Protein AF-0000000067869908 (afdb_homodimer)

Organism: Synechococcus elongatus (strain ATCC 33912 / PCC 7942 / FACHB-805) (NCBI:txid1140)

Secondary structure (DSSP, 8-state):
------TTHHHHS-HHHHHHHHHHHIIIIIEEEEEEE-TTS-EEEEEE-THHHHTSHHHHHHHHHHHHHTS-TT--EEEEETTTTHHHHHHHHHHHHHTT---EEEEE-SS-SSSSGGGGEES----TT-EEEEEEEEESSSHHHHHHHHHHHHTT-EEEEEEEEEE--SSHHHHHHHTT-EEEEEEEHHHHHHHHHHHHH-/------TTHHHHS-HHHHHHHHHHHIIIIIEEEEEEE-TTS-EEEEEE-THHHHTSHHHHHHHHHHHHHTS-TT--EEEEETTTTHHHHHHHHHHHHHTT---EEEEE-SS-SSSSGGGGEES----TT-EEEEEEEEESSSHHHHHHHHHHHHTT-EEEEEEEEEE--SSHHHHHHHTT-EEEEEEEHHHHHHHHHHHHH-

Radius of gyration: 20.56 Å; Cα contacts (8 Å, |Δi|>4): 848; chains: 2; bounding box: 48×60×49 Å

Solvent-accessible surface area (backbone atoms only — not comparable to full-atom values): 20622 Å² total; per-residue (Å²): 121,88,65,75,80,54,92,49,44,44,80,67,45,53,69,72,59,36,55,52,53,49,52,51,47,37,38,71,59,20,43,48,77,48,86,36,76,41,95,88,68,46,76,33,60,50,48,75,41,55,47,35,34,44,27,24,29,52,40,21,39,36,51,9,49,57,54,49,73,69,52,61,85,77,46,47,26,32,26,16,29,57,68,70,12,39,38,49,25,32,21,22,12,39,47,31,36,74,71,74,36,70,24,34,21,32,38,24,49,92,59,65,63,75,73,69,58,60,18,29,52,46,36,60,88,70,65,77,58,43,33,32,37,35,36,38,38,69,34,40,60,32,61,62,55,48,51,30,48,51,48,42,41,69,52,40,34,39,66,53,37,39,42,26,49,29,32,60,79,53,50,17,66,60,50,36,47,75,71,65,29,46,73,50,51,78,37,39,51,68,57,47,53,52,50,41,53,54,59,72,74,106,119,88,66,76,80,53,93,50,44,44,78,66,46,54,69,73,58,35,55,52,53,48,51,51,47,36,40,72,61,19,42,47,77,50,88,38,77,42,95,88,68,46,77,33,60,50,49,76,42,57,46,35,33,44,28,23,27,52,40,19,38,36,52,10,48,58,54,48,72,69,52,60,85,75,47,45,27,30,25,15,29,58,69,72,13,39,38,49,26,32,23,23,12,40,47,30,37,75,72,74,37,71,24,33,22,31,38,23,49,90,59,66,64,74,74,69,56,59,18,30,52,46,37,59,89,70,65,77,58,44,33,31,38,34,36,38,39,70,35,38,62,32,60,62,54,48,52,30,48,50,48,42,42,69,52,41,34,39,65,52,37,40,42,27,49,30,32,60,78,53,49,18,65,60,50,36,47,75,71,65,30,47,73,51,51,79,36,39,51,67,57,48,54,55,49,42,54,53,58,71,72,106

pLDDT: mean 95.12, std 8.74, range [35.69, 99.0]

Nearest PDB structures (foldseek):
  5hki-assembly2_D  TM=8.940E-01  e=4.732E-20  Mycobacterium tuberculosis H37Rv
  5hkl-assembly1_A  TM=9.112E-01  e=3.428E-17  Mycobacterium tuberculosis H37Rv
  2p1z-assembly1_B  TM=8.959E-01  e=2.770E-16  Corynebacterium diphtheriae NCTC 13129
  2yzk-assembly2_D  TM=8.276E-01  e=1.927E-14  Aeropyrum pernix
  2wns-assembly1_A  TM=7.841E-01  e=3.002E-14  Homo sapiens

InterPro domains:
  IPR000836 Phosphoribosyltransferase domain [cd06223] (63-180)
  IPR004467 Orotate phosphoribosyl transferase domain [TIGR00336] (29-188)
  IPR023031 Orotate phosphoribosyltransferase [MF_01208] (1-202)
  IPR029057 Phosphoribosyltransferase-like [G3DSA:3.40.50.2020] (14-193)
  IPR029057 Phosphoribosyltransferase-like [SSF53271] (19-192)

Foldseek 3Di:
DPPPPDPQCLVPPDLVVLLVVLLVVQLVFFKDADWDQDPVRDIDRMGGDLCSQLVDPSSVSSLLVNVLVPDDLQQQEEEFEPDQCVSNRVSVQVNCVVVVHHYHYKYFYPDFCDDDLCRRIDDDDDDAAHEYEYEGAEDAQQVRSVVVVVSQVRSRYDYAEYEYAEYAPHNNCVVSVVVNHHYYYSYYPVSSVVVSVVVVVD/DPPPPDPQCLVPPDLVVLLVVLLVVQLVFFKDADWDQDPVRDIDRMGGDLCSQLVDPSSVSSLLVNVLVPDDLQQQEEEFEPDFCVSNRVSVQVNCVVVVHHYHYKYFYPDFCDDDLCRRIDDDDDDAAHEYEYEGAEDAQQVRSVVVVVSCVRSRYDYAEYEYAEYAPHNNCVVSVVVNHHYYYSYYPVSSVVVSVVVVVD

Sequence (404 aa):
MMLISDPSWAVQADLPRLHDLLLDLLCDRAYREGDFLLSSGQRSTYYINGKQVTLHPQGAVAVGRLLAARLPQEITAVAGLTLGADPIVTAVSVVAAYAGRDLTPLIVRKEAKGHGTQAYIEGPELPAGTAIAVLEDVVTTGGSALKAVTRLRDAGYVVDRVLALVDRQQGGAELYAQEGLIFDALYRIPDLQQRYRALAADMMLISDPSWAVQADLPRLHDLLLDLLCDRAYREGDFLLSSGQRSTYYINGKQVTLHPQGAVAVGRLLAARLPQEITAVAGLTLGADPIVTAVSVVAAYAGRDLTPLIVRKEAKGHGTQAYIEGPELPAGTAIAVLEDVVTTGGSALKAVTRLRDAGYVVDRVLALVDRQQGGAELYAQEGLIFDALYRIPDLQQRYRALAAD

Structure (mmCIF, N/CA/C/O backbone):
data_AF-0000000067869908-model_v1
#
loop_
_entity.id
_entity.type
_entity.pdbx_description
1 polymer 'Orotate phosphoribosyltransferase'
#
loop_
_atom_site.group_PDB
_atom_site.id
_atom_site.type_symbol
_atom_site.label_atom_id
_atom_site.label_alt_id
_atom_site.label_comp_id
_atom_site.label_asym_id
_atom_site.label_entity_id
_atom_site.label_seq_id
_atom_site.pdbx_PDB_ins_code
_atom_site.Cartn_x
_atom_site.Cartn_y
_atom_site.Cartn_z
_atom_site.occupancy
_atom_site.B_iso_or_equiv
_atom_site.auth_seq_id
_atom_site.auth_comp_id
_atom_site.auth_asym_id
_atom_site.auth_atom_id
_atom_site.pdbx_PDB_model_num
ATOM 1 N N . MET A 1 1 ? 20.266 14.672 14.922 1 35.69 1 MET A N 1
ATOM 2 C CA . MET A 1 1 ? 18.922 14.156 14.602 1 35.69 1 MET A CA 1
ATOM 3 C C . MET A 1 1 ? 18.594 12.938 15.445 1 35.69 1 MET A C 1
ATOM 5 O O . MET A 1 1 ? 19.359 11.969 15.477 1 35.69 1 MET A O 1
ATOM 9 N N . MET A 1 2 ? 18 13.125 16.516 1 41.19 2 MET A N 1
ATOM 10 C CA . MET A 1 2 ? 17.828 12.047 17.484 1 41.19 2 MET A CA 1
ATOM 11 C C . MET A 1 2 ? 17.391 10.758 16.797 1 41.19 2 MET A C 1
ATOM 13 O O . MET A 1 2 ? 16.312 10.703 16.203 1 41.19 2 MET A O 1
ATOM 17 N N . LEU A 1 3 ? 18.312 10 16.266 1 49.97 3 LEU A N 1
ATOM 18 C CA . LEU A 1 3 ? 18.203 8.664 15.688 1 49.97 3 LEU A CA 1
ATOM 19 C C . LEU A 1 3 ? 17.422 7.738 16.609 1 49.97 3 LEU A C 1
ATOM 21 O O . LEU A 1 3 ? 17.672 7.691 17.812 1 49.97 3 LEU A O 1
ATOM 25 N N . ILE A 1 4 ? 16.078 7.641 16.328 1 63.81 4 ILE A N 1
ATOM 26 C CA . ILE A 1 4 ? 15.336 6.609 17.047 1 63.81 4 ILE A CA 1
ATOM 27 C C . ILE A 1 4 ? 16.203 5.371 17.219 1 63.81 4 ILE A C 1
ATOM 29 O O . ILE A 1 4 ? 16.594 4.723 16.234 1 63.81 4 ILE A O 1
ATOM 33 N N . SER A 1 5 ? 16.953 5.359 18.281 1 67.5 5 SER A N 1
ATOM 34 C CA . SER A 1 5 ? 17.906 4.301 18.547 1 67.5 5 SER A CA 1
ATOM 35 C C . SER A 1 5 ? 17.25 2.93 18.578 1 67.5 5 SER A C 1
ATOM 37 O O . SER A 1 5 ? 17.875 1.918 18.281 1 67.5 5 SER A O 1
ATOM 39 N N . ASP A 1 6 ? 15.938 2.977 18.844 1 76 6 ASP A N 1
ATOM 40 C CA . ASP A 1 6 ? 15.234 1.698 18.938 1 76 6 ASP A CA 1
ATOM 41 C C . ASP A 1 6 ? 14.711 1.251 17.578 1 76 6 ASP A C 1
ATOM 43 O O . ASP A 1 6 ? 13.898 1.943 16.969 1 76 6 ASP A O 1
ATOM 47 N N . PRO A 1 7 ? 15.203 0.109 17.172 1 79.56 7 PRO A N 1
ATOM 48 C CA . PRO A 1 7 ? 14.836 -0.317 15.812 1 79.56 7 PRO A CA 1
ATOM 49 C C . PRO A 1 7 ? 13.367 -0.726 15.703 1 79.56 7 PRO A C 1
ATOM 51 O O . PRO A 1 7 ? 12.859 -0.901 14.594 1 79.56 7 PRO A O 1
ATOM 54 N N . SER A 1 8 ? 12.672 -0.751 16.812 1 90.56 8 SER A N 1
ATOM 55 C CA . SER A 1 8 ? 11.273 -1.158 16.75 1 90.56 8 SER A CA 1
ATOM 56 C C . SER A 1 8 ? 10.383 -0.178 17.5 1 90.56 8 SER A C 1
ATOM 58 O O . SER A 1 8 ? 9.422 -0.583 18.156 1 90.56 8 SER A O 1
ATOM 60 N N . TRP A 1 9 ? 10.703 1.024 17.375 1 95.62 9 TRP A N 1
ATOM 61 C CA . TRP A 1 9 ? 10.008 2.037 18.156 1 95.62 9 TRP A CA 1
ATOM 62 C C . TRP A 1 9 ? 8.547 2.143 17.734 1 95.62 9 TRP A C 1
ATOM 64 O O . TRP A 1 9 ? 7.668 2.389 18.578 1 95.62 9 TRP A O 1
ATOM 74 N N . ALA A 1 10 ? 8.273 1.962 16.453 1 97.88 10 ALA A N 1
ATOM 75 C CA . ALA A 1 10 ? 6.91 2.174 15.969 1 97.88 10 ALA A CA 1
ATOM 76 C C . ALA A 1 10 ? 5.961 1.107 16.516 1 97.88 10 ALA A C 1
ATOM 78 O O . ALA A 1 10 ? 4.805 1.397 16.828 1 97.88 10 ALA A O 1
ATOM 79 N N . VAL A 1 11 ? 6.484 -0.109 16.625 1 97.19 11 VAL A N 1
ATOM 80 C CA . VAL A 1 11 ? 5.668 -1.223 17.094 1 97.19 11 VAL A CA 1
ATOM 81 C C . VAL A 1 11 ? 5.469 -1.122 18.609 1 97.19 11 VAL A C 1
ATOM 83 O O . VAL A 1 11 ? 4.395 -1.437 19.125 1 97.19 11 VAL A O 1
ATOM 86 N N . GLN A 1 12 ? 6.434 -0.538 19.344 1 96.19 12 GLN A N 1
ATOM 87 C CA . GLN A 1 12 ? 6.488 -0.689 20.781 1 96.19 12 GLN A CA 1
ATOM 88 C C . GLN A 1 12 ? 5.957 0.556 21.484 1 96.19 12 GLN A C 1
ATOM 90 O O . GLN A 1 12 ? 5.426 0.469 22.594 1 96.19 12 GLN A O 1
ATOM 95 N N . ALA A 1 13 ? 6.117 1.672 20.938 1 97.38 13 ALA A N 1
ATOM 96 C CA . ALA A 1 13 ? 5.805 2.926 21.625 1 97.38 13 ALA A CA 1
ATOM 97 C C . ALA A 1 13 ? 4.305 3.057 21.859 1 97.38 13 ALA A C 1
ATOM 99 O O . ALA A 1 13 ? 3.496 2.6 21.047 1 97.38 13 ALA A O 1
ATOM 100 N N . ASP A 1 14 ? 3.982 3.701 23.031 1 97.81 14 ASP A N 1
ATOM 101 C CA . ASP A 1 14 ? 2.578 4.055 23.203 1 97.81 14 ASP A CA 1
ATOM 102 C C . ASP A 1 14 ? 2.184 5.203 22.281 1 97.81 14 ASP A C 1
ATOM 104 O O . ASP A 1 14 ? 3.047 5.852 21.688 1 97.81 14 ASP A O 1
ATOM 108 N N . LEU A 1 15 ? 0.909 5.422 22.141 1 98.19 15 LEU A N 1
ATOM 109 C CA . LEU A 1 15 ? 0.396 6.297 21.094 1 98.19 15 LEU A CA 1
ATOM 110 C C . LEU A 1 15 ? 0.925 7.715 21.266 1 98.19 15 LEU A C 1
ATOM 112 O O . LEU A 1 15 ? 1.346 8.352 20.297 1 98.19 15 LEU A O 1
ATOM 116 N N . PRO A 1 16 ? 0.947 8.336 22.484 1 98.19 16 PRO A N 1
ATOM 117 C CA . PRO A 1 16 ? 1.492 9.688 22.625 1 98.19 16 PRO A CA 1
ATOM 118 C C . PRO A 1 16 ? 2.963 9.773 22.219 1 98.19 16 PRO A C 1
ATOM 120 O O . PRO A 1 16 ? 3.359 10.703 21.516 1 98.19 16 PRO A O 1
ATOM 123 N N . ARG A 1 17 ? 3.729 8.859 22.672 1 97.44 17 ARG A N 1
ATOM 124 C CA . ARG A 1 17 ? 5.137 8.828 22.281 1 97.44 17 ARG A CA 1
ATOM 125 C C . ARG A 1 17 ? 5.285 8.594 20.781 1 97.44 17 ARG A C 1
ATOM 127 O O . ARG A 1 17 ? 6.152 9.188 20.125 1 97.44 17 ARG A O 1
ATOM 134 N N . LEU A 1 18 ? 4.477 7.715 20.266 1 98.38 18 LEU A N 1
ATOM 135 C CA . LEU A 1 18 ? 4.492 7.406 18.844 1 98.38 18 LEU A CA 1
ATOM 136 C C . LEU A 1 18 ? 4.223 8.656 18.016 1 98.38 18 LEU A C 1
ATOM 138 O O . LEU A 1 18 ? 4.852 8.859 16.969 1 98.38 18 LEU A O 1
ATOM 142 N N . HIS A 1 19 ? 3.268 9.43 18.453 1 98.62 19 HIS A N 1
ATOM 143 C CA . HIS A 1 19 ? 2.93 10.68 17.797 1 98.62 19 HIS A CA 1
ATOM 144 C C . HIS A 1 19 ? 4.148 11.594 17.688 1 98.62 19 HIS A C 1
ATOM 146 O O . HIS A 1 19 ? 4.414 12.164 16.625 1 98.62 19 HIS A O 1
ATOM 152 N N . ASP A 1 20 ? 4.918 11.672 18.734 1 98.06 20 ASP A N 1
ATOM 153 C CA . ASP A 1 20 ? 6.102 12.523 18.766 1 98.06 20 ASP A CA 1
ATOM 154 C C . ASP A 1 20 ? 7.203 11.961 17.859 1 98.06 20 ASP A C 1
ATOM 156 O O . ASP A 1 20 ? 7.867 12.711 17.141 1 98.06 20 ASP A O 1
ATOM 160 N N . LEU A 1 21 ? 7.406 10.695 17.969 1 97.94 21 LEU A N 1
ATOM 161 C CA . LEU A 1 21 ? 8.461 10.055 17.188 1 97.94 21 LEU A CA 1
ATOM 162 C C . LEU A 1 21 ? 8.172 10.156 15.695 1 97.94 21 LEU A C 1
ATOM 164 O O . LEU A 1 21 ? 9.086 10.344 14.898 1 97.94 21 LEU A O 1
ATOM 168 N N . LEU A 1 22 ? 6.887 10 15.344 1 98.62 22 LEU A N 1
ATOM 169 C CA . LEU A 1 22 ? 6.516 10.141 13.938 1 98.62 22 LEU A CA 1
ATOM 170 C C . LEU A 1 22 ? 6.738 11.562 13.453 1 98.62 22 LEU A C 1
ATOM 172 O O . LEU A 1 22 ? 7.184 11.781 12.32 1 98.62 22 LEU A O 1
ATOM 176 N N . LEU A 1 23 ? 6.398 12.523 14.258 1 98.62 23 LEU A N 1
ATOM 177 C CA . LEU A 1 23 ? 6.656 13.914 13.914 1 98.62 23 LEU A CA 1
ATOM 178 C C . LEU A 1 23 ? 8.141 14.148 13.664 1 98.62 23 LEU A C 1
ATOM 180 O O . LEU A 1 23 ? 8.516 14.844 12.719 1 98.62 23 LEU A O 1
ATOM 184 N N . ASP A 1 24 ? 8.992 13.578 14.516 1 97.94 24 ASP A N 1
ATOM 185 C CA . ASP A 1 24 ? 10.438 13.656 14.32 1 97.94 24 ASP A CA 1
ATOM 186 C C . ASP A 1 24 ? 10.852 13.047 12.984 1 97.94 24 ASP A C 1
ATOM 188 O O . ASP A 1 24 ? 11.688 13.609 12.273 1 97.94 24 ASP A O 1
ATOM 192 N N . LEU A 1 25 ? 10.297 11.93 12.703 1 97.81 25 LEU A N 1
ATOM 193 C CA . LEU A 1 25 ? 10.633 11.258 11.453 1 97.81 25 LEU A CA 1
ATOM 194 C C . LEU A 1 25 ? 10.203 12.094 10.25 1 97.81 25 LEU A C 1
ATOM 196 O O . LEU A 1 25 ? 10.922 12.164 9.25 1 97.81 25 LEU A O 1
ATOM 200 N N . LEU A 1 26 ? 9.016 12.695 10.305 1 98.5 26 LEU A N 1
ATOM 201 C CA . LEU A 1 26 ? 8.562 13.594 9.25 1 98.5 26 LEU A CA 1
ATOM 202 C C . LEU A 1 26 ? 9.547 14.742 9.039 1 98.5 26 LEU A C 1
ATOM 204 O O . LEU A 1 26 ? 9.906 15.055 7.906 1 98.5 26 LEU A O 1
ATOM 208 N N . CYS A 1 27 ? 9.992 15.297 10.109 1 98.06 27 CYS A N 1
ATOM 209 C CA . CYS A 1 27 ? 10.93 16.406 10.039 1 98.06 27 CYS A CA 1
ATOM 210 C C . CYS A 1 27 ? 12.273 15.953 9.469 1 98.06 27 CYS A C 1
ATOM 212 O O . CYS A 1 27 ? 12.945 16.719 8.781 1 98.06 27 CYS A O 1
ATOM 214 N N . ASP A 1 28 ? 12.609 14.773 9.742 1 96.88 28 ASP A N 1
ATOM 215 C CA . ASP A 1 28 ? 13.891 14.234 9.305 1 96.88 28 ASP A CA 1
ATOM 216 C C . ASP A 1 28 ? 13.852 13.844 7.828 1 96.88 28 ASP A C 1
ATOM 218 O O . ASP A 1 28 ? 14.812 14.07 7.094 1 96.88 28 ASP A O 1
ATOM 222 N N . ARG A 1 29 ? 12.688 13.281 7.41 1 97 29 ARG A N 1
ATOM 223 C CA . ARG A 1 29 ? 12.711 12.578 6.129 1 97 29 ARG A CA 1
ATOM 224 C C . ARG A 1 29 ? 11.82 13.273 5.105 1 97 29 ARG A C 1
ATOM 226 O O . ARG A 1 29 ? 12.062 13.188 3.902 1 97 29 ARG A O 1
ATOM 233 N N . ALA A 1 30 ? 10.789 13.922 5.566 1 97.62 30 ALA A N 1
ATOM 234 C CA . ALA A 1 30 ? 9.727 14.289 4.637 1 97.62 30 ALA A CA 1
ATOM 235 C C . ALA A 1 30 ? 9.641 15.805 4.461 1 97.62 30 ALA A C 1
ATOM 237 O O . ALA A 1 30 ? 9.039 16.297 3.506 1 97.62 30 ALA A O 1
ATOM 238 N N . TYR A 1 31 ? 10.188 16.547 5.363 1 97.44 31 TYR A N 1
ATOM 239 C CA . TYR A 1 31 ? 10.023 18 5.414 1 97.44 31 TYR A CA 1
ATOM 240 C C . TYR A 1 31 ? 11.359 18.703 5.227 1 97.44 31 TYR A C 1
ATOM 242 O O . TYR A 1 31 ? 12.375 18.281 5.777 1 97.44 31 TYR A O 1
ATOM 250 N N . ARG A 1 32 ? 11.367 19.766 4.434 1 96.62 32 ARG A N 1
ATOM 251 C CA . ARG A 1 32 ? 12.539 20.609 4.23 1 96.62 32 ARG A CA 1
ATOM 252 C C . ARG A 1 32 ? 12.141 22.078 4.141 1 96.62 32 ARG A C 1
ATOM 254 O O . ARG A 1 32 ? 11.047 22.406 3.672 1 96.62 32 ARG A O 1
ATOM 261 N N . GLU A 1 33 ? 12.961 22.953 4.609 1 96.44 33 GLU A N 1
ATOM 262 C CA . GLU A 1 33 ? 12.797 24.391 4.418 1 96.44 33 GLU A CA 1
ATOM 263 C C . GLU A 1 33 ? 13.789 24.922 3.395 1 96.44 33 GLU A C 1
ATOM 265 O O . GLU A 1 33 ? 14.891 24.391 3.248 1 96.44 33 GLU A O 1
ATOM 270 N N . GLY A 1 34 ? 13.344 25.953 2.707 1 95.31 34 GLY A N 1
ATOM 271 C CA . GLY A 1 34 ? 14.125 26.562 1.646 1 95.31 34 GLY A CA 1
ATOM 272 C C . GLY A 1 34 ? 13.273 27.297 0.631 1 95.31 34 GLY A C 1
ATOM 273 O O . GLY A 1 34 ? 12.195 27.812 0.966 1 95.31 34 GLY A O 1
ATOM 274 N N . ASP A 1 35 ? 13.875 27.484 -0.562 1 95.5 35 ASP A N 1
ATOM 275 C CA . ASP A 1 35 ? 13.172 28.125 -1.674 1 95.5 35 ASP A CA 1
ATOM 276 C C . ASP A 1 35 ? 12.805 27.094 -2.744 1 95.5 35 ASP A C 1
ATOM 278 O O . ASP A 1 35 ? 13.648 26.688 -3.537 1 95.5 35 ASP A O 1
ATOM 282 N N . PHE A 1 36 ? 11.492 26.766 -2.779 1 94.31 36 PHE A N 1
ATOM 283 C CA . PHE A 1 36 ? 11.062 25.688 -3.654 1 94.31 36 PHE A CA 1
ATOM 284 C C . PHE A 1 36 ? 10.031 26.188 -4.66 1 94.31 36 PHE A C 1
ATOM 286 O O . PHE A 1 36 ? 9.18 27.016 -4.332 1 94.31 36 PHE A O 1
ATOM 293 N N . LEU A 1 37 ? 10.18 25.641 -5.859 1 91.31 37 LEU A N 1
ATOM 294 C CA . LEU A 1 37 ? 9.156 25.812 -6.883 1 91.31 37 LEU A CA 1
ATOM 295 C C . LEU A 1 37 ? 8.242 24.594 -6.945 1 91.31 37 LEU A C 1
ATOM 297 O O . LEU A 1 37 ? 8.695 23.484 -7.219 1 91.31 37 LEU A O 1
ATOM 301 N N . LEU A 1 38 ? 7.023 24.859 -6.699 1 84.44 38 LEU A N 1
ATOM 302 C CA . LEU A 1 38 ? 6.059 23.766 -6.703 1 84.44 38 LEU A CA 1
ATOM 303 C C . LEU A 1 38 ? 5.586 23.453 -8.125 1 84.44 38 LEU A C 1
ATOM 305 O O . LEU A 1 38 ? 5.773 24.281 -9.031 1 84.44 38 LEU A O 1
ATOM 309 N N . SER A 1 39 ? 5.062 22.281 -8.32 1 77.56 39 SER A N 1
ATOM 310 C CA . SER A 1 39 ? 4.562 21.875 -9.633 1 77.56 39 SER A CA 1
ATOM 311 C C . SER A 1 39 ? 3.484 22.828 -10.133 1 77.56 39 SER A C 1
ATOM 313 O O . SER A 1 39 ? 3.281 22.969 -11.336 1 77.56 39 SER A O 1
ATOM 315 N N . SER A 1 40 ? 2.793 23.484 -9.203 1 78.25 40 SER A N 1
ATOM 316 C CA . SER A 1 40 ? 1.76 24.453 -9.539 1 78.25 40 SER A CA 1
ATOM 317 C C . SER A 1 40 ? 2.369 25.75 -10.094 1 78.25 40 SER A C 1
ATOM 319 O O . SER A 1 40 ? 1.653 26.594 -10.617 1 78.25 40 SER A O 1
ATOM 321 N N . GLY A 1 41 ? 3.701 25.812 -9.938 1 85.44 41 GLY A N 1
ATOM 322 C CA . GLY A 1 41 ? 4.383 27.031 -10.336 1 85.44 41 GLY A CA 1
ATOM 323 C C . GLY A 1 41 ? 4.539 28.031 -9.195 1 85.44 41 GLY A C 1
ATOM 324 O O . GLY A 1 41 ? 5.219 29.047 -9.344 1 85.44 41 GLY A O 1
ATOM 325 N N . GLN A 1 42 ? 3.918 27.734 -8.117 1 87.38 42 GLN A N 1
ATOM 326 C CA . GLN A 1 42 ? 3.998 28.609 -6.953 1 87.38 42 GLN A CA 1
ATOM 327 C C . GLN A 1 42 ? 5.297 28.391 -6.184 1 87.38 42 GLN A C 1
ATOM 329 O O . GLN A 1 42 ? 5.805 27.266 -6.129 1 87.38 42 GLN A O 1
ATOM 334 N N . ARG A 1 43 ? 5.773 29.453 -5.613 1 93.38 43 ARG A N 1
ATOM 335 C CA . ARG A 1 43 ? 6.949 29.328 -4.758 1 93.38 43 ARG A CA 1
ATOM 336 C C . ARG A 1 43 ? 6.555 28.969 -3.33 1 93.38 43 ARG A C 1
ATOM 338 O O . ARG A 1 43 ? 5.496 29.375 -2.854 1 93.38 43 ARG A O 1
ATOM 345 N N . SER A 1 44 ? 7.375 28.172 -2.711 1 93.56 44 SER A N 1
ATOM 346 C CA . SER A 1 44 ? 7.141 27.781 -1.326 1 93.56 44 SER A CA 1
ATOM 347 C C . SER A 1 44 ? 8.43 27.828 -0.51 1 93.56 44 SER A C 1
ATOM 349 O O . SER A 1 44 ? 9.516 27.594 -1.04 1 93.56 44 SER A O 1
ATOM 351 N N . THR A 1 45 ? 8.234 28.141 0.754 1 95.31 45 THR A N 1
ATOM 352 C CA . THR A 1 45 ? 9.391 28.219 1.639 1 95.31 45 THR A CA 1
ATOM 353 C C . THR A 1 45 ? 9.688 26.859 2.258 1 95.31 45 THR A C 1
ATOM 355 O O . THR A 1 45 ? 10.625 26.719 3.045 1 95.31 45 THR A O 1
ATOM 358 N N . TYR A 1 46 ? 8.836 25.938 1.954 1 96.5 46 TYR A N 1
ATOM 359 C CA . TYR A 1 46 ? 9.078 24.594 2.461 1 96.5 46 TYR A CA 1
ATOM 360 C C . TYR A 1 46 ? 8.609 23.547 1.462 1 96.5 46 TYR A C 1
ATOM 362 O O . TYR A 1 46 ? 7.902 23.859 0.501 1 96.5 46 TYR A O 1
ATOM 370 N N . TYR A 1 47 ? 9.117 22.406 1.638 1 94.88 47 TYR A N 1
ATOM 371 C CA . TYR A 1 47 ? 8.75 21.234 0.852 1 94.88 47 TYR A CA 1
ATOM 372 C C . TYR A 1 47 ? 8.383 20.062 1.757 1 94.88 47 TYR A C 1
ATOM 374 O O . TYR A 1 47 ? 8.977 19.891 2.818 1 94.88 47 TYR A O 1
ATOM 382 N N . ILE A 1 48 ? 7.34 19.359 1.345 1 96.06 48 ILE A N 1
ATOM 383 C CA . ILE A 1 48 ? 6.953 18.188 2.107 1 96.06 48 ILE A CA 1
ATOM 384 C C . ILE A 1 48 ? 6.559 17.062 1.154 1 96.06 48 ILE A C 1
ATOM 386 O O . ILE A 1 48 ? 5.793 17.281 0.213 1 96.06 48 ILE A O 1
ATOM 390 N N . ASN A 1 49 ? 7.105 15.898 1.402 1 94.31 49 ASN A N 1
ATOM 391 C CA . ASN A 1 49 ? 6.75 14.664 0.714 1 94.31 49 ASN A CA 1
ATOM 392 C C . ASN A 1 49 ? 6.473 13.531 1.7 1 94.31 49 ASN A C 1
ATOM 394 O O . ASN A 1 49 ? 7.398 12.852 2.141 1 94.31 49 ASN A O 1
ATOM 398 N N . GLY A 1 50 ? 5.234 13.25 1.949 1 96.88 50 GLY A N 1
ATOM 399 C CA . GLY A 1 50 ? 4.816 12.273 2.945 1 96.88 50 GLY A CA 1
ATOM 400 C C . GLY A 1 50 ? 5.23 10.859 2.605 1 96.88 50 GLY A C 1
ATOM 401 O O . GLY A 1 50 ? 5.336 10.008 3.492 1 96.88 50 GLY A O 1
ATOM 402 N N . LYS A 1 51 ? 5.52 10.562 1.357 1 97.44 51 LYS A N 1
ATOM 403 C CA . LYS A 1 51 ? 5.852 9.203 0.936 1 97.44 51 LYS A CA 1
ATOM 404 C C . LYS A 1 51 ? 7.211 8.773 1.475 1 97.44 51 LYS A C 1
ATOM 406 O O . LYS A 1 51 ? 7.504 7.578 1.562 1 97.44 51 LYS A O 1
ATOM 411 N N . GLN A 1 52 ? 8.062 9.758 1.861 1 97.69 52 GLN A N 1
ATOM 412 C CA . GLN A 1 52 ? 9.336 9.445 2.516 1 97.69 52 GLN A CA 1
ATOM 413 C C . GLN A 1 52 ? 9.102 8.75 3.854 1 97.69 52 GLN A C 1
ATOM 415 O O . GLN A 1 52 ? 9.977 8.031 4.34 1 97.69 52 GLN A O 1
ATOM 420 N N . VAL A 1 53 ? 7.898 8.953 4.398 1 98.5 53 VAL A N 1
ATOM 421 C CA . VAL A 1 53 ? 7.582 8.406 5.711 1 98.5 53 VAL A CA 1
ATOM 422 C C . VAL A 1 53 ? 6.586 7.258 5.562 1 98.5 53 VAL A C 1
ATOM 424 O O . VAL A 1 53 ? 6.711 6.227 6.227 1 98.5 53 VAL A O 1
ATOM 427 N N . THR A 1 54 ? 5.57 7.391 4.652 1 98.81 54 THR A N 1
ATOM 428 C CA . THR A 1 54 ? 4.57 6.34 4.488 1 98.81 54 THR A CA 1
ATOM 429 C C . THR A 1 54 ? 5.188 5.105 3.836 1 98.81 54 THR A C 1
ATOM 431 O O . THR A 1 54 ? 4.66 4 3.969 1 98.81 54 THR A O 1
ATOM 434 N N . LEU A 1 55 ? 6.32 5.281 3.186 1 98.75 55 LEU A N 1
ATOM 435 C CA . LEU A 1 55 ? 7.082 4.18 2.604 1 98.75 55 LEU A CA 1
ATOM 436 C C . LEU A 1 55 ? 8.383 3.951 3.375 1 98.75 55 LEU A C 1
ATOM 438 O O . LEU A 1 55 ? 9.398 3.586 2.785 1 98.75 55 LEU A O 1
ATOM 442 N N . HIS A 1 56 ? 8.43 4.234 4.633 1 98.31 56 HIS A N 1
ATOM 443 C CA . HIS A 1 56 ? 9.445 3.91 5.629 1 98.31 56 HIS A CA 1
ATOM 444 C C . HIS A 1 56 ? 8.977 2.775 6.539 1 98.31 56 HIS A C 1
ATOM 446 O O . HIS A 1 56 ? 7.828 2.762 6.98 1 98.31 56 HIS A O 1
ATOM 452 N N . PRO A 1 57 ? 9.867 1.808 6.797 1 98.12 57 PRO A N 1
ATOM 453 C CA . PRO A 1 57 ? 9.406 0.626 7.531 1 98.12 57 PRO A CA 1
ATOM 454 C C . PRO A 1 57 ? 8.75 0.979 8.867 1 98.12 57 PRO A C 1
ATOM 456 O O . PRO A 1 57 ? 7.652 0.507 9.164 1 98.12 57 PRO A O 1
ATOM 459 N N . GLN A 1 58 ? 9.383 1.812 9.656 1 98.25 58 GLN A N 1
ATOM 460 C CA . GLN A 1 58 ? 8.82 2.219 10.938 1 98.25 58 GLN A CA 1
ATOM 461 C C . GLN A 1 58 ? 7.754 3.295 10.758 1 98.25 58 GLN A C 1
ATOM 463 O O . GLN A 1 58 ? 6.754 3.316 11.477 1 98.25 58 GLN A O 1
ATOM 468 N N . GLY A 1 59 ? 7.973 4.16 9.805 1 98.62 59 GLY A N 1
ATOM 469 C CA . GLY A 1 59 ? 7 5.199 9.5 1 98.62 59 GLY A CA 1
ATOM 470 C C . GLY A 1 59 ? 5.641 4.645 9.109 1 98.62 59 GLY A C 1
ATOM 471 O O . GLY A 1 59 ? 4.609 5.152 9.555 1 98.62 59 GLY A O 1
ATOM 472 N N . ALA A 1 60 ? 5.641 3.623 8.289 1 98.81 60 ALA A N 1
ATOM 473 C CA . ALA A 1 60 ? 4.395 2.998 7.855 1 98.81 60 ALA A CA 1
ATOM 474 C C . ALA A 1 60 ? 3.619 2.438 9.047 1 98.81 60 ALA A C 1
ATOM 476 O O . ALA A 1 60 ? 2.402 2.619 9.141 1 98.81 60 ALA A O 1
ATOM 477 N N . VAL A 1 61 ? 4.344 1.771 9.93 1 98.88 61 VAL A N 1
ATOM 478 C CA . VAL A 1 61 ? 3.721 1.212 11.125 1 98.88 61 VAL A CA 1
ATOM 479 C C . VAL A 1 61 ? 3.143 2.336 11.984 1 98.88 61 VAL A C 1
ATOM 481 O O . VAL A 1 61 ? 1.992 2.26 12.422 1 98.88 61 VAL A O 1
ATOM 484 N N . ALA A 1 62 ? 3.93 3.377 12.195 1 98.88 62 ALA A N 1
ATOM 485 C CA . ALA A 1 62 ? 3.508 4.492 13.039 1 98.88 62 ALA A CA 1
ATOM 486 C C . ALA A 1 62 ? 2.281 5.188 12.461 1 98.88 62 ALA A C 1
ATOM 488 O O . ALA A 1 62 ? 1.318 5.469 13.18 1 98.88 62 ALA A O 1
ATOM 489 N N . VAL A 1 63 ? 2.326 5.453 11.18 1 98.94 63 VAL A N 1
ATOM 490 C CA . VAL A 1 63 ? 1.193 6.062 10.484 1 98.94 63 VAL A CA 1
ATOM 491 C C . VAL A 1 63 ? -0.042 5.18 10.641 1 98.94 63 VAL A C 1
ATOM 493 O O . VAL A 1 63 ? -1.12 5.664 10.992 1 98.94 63 VAL A O 1
ATOM 496 N N . GLY A 1 64 ? 0.123 3.889 10.359 1 98.94 64 GLY A N 1
ATOM 497 C CA . GLY A 1 64 ? -0.983 2.953 10.484 1 98.94 64 GLY A CA 1
ATOM 498 C C . GLY A 1 64 ? -1.597 2.934 11.867 1 98.94 64 GLY A C 1
ATOM 499 O O . GLY A 1 64 ? -2.82 2.984 12.016 1 98.94 64 GLY A O 1
ATOM 500 N N . ARG A 1 65 ? -0.773 2.881 12.867 1 98.94 65 ARG A N 1
ATOM 501 C CA . ARG A 1 65 ? -1.25 2.795 14.242 1 98.94 65 ARG A CA 1
ATOM 502 C C . ARG A 1 65 ? -1.986 4.066 14.648 1 98.94 65 ARG A C 1
ATOM 504 O O . ARG A 1 65 ? -3.057 4.004 15.258 1 98.94 65 ARG A O 1
ATOM 511 N N . LEU A 1 66 ? -1.462 5.191 14.336 1 98.94 66 LEU A N 1
ATOM 512 C CA . LEU A 1 66 ? -2.041 6.457 14.781 1 98.94 66 LEU A CA 1
ATOM 513 C C . LEU A 1 66 ? -3.348 6.742 14.047 1 98.94 66 LEU A C 1
ATOM 515 O O . LEU A 1 66 ? -4.312 7.211 14.648 1 98.94 66 LEU A O 1
ATOM 519 N N . LEU A 1 67 ? -3.396 6.469 12.727 1 98.94 67 LEU A N 1
ATOM 520 C CA . LEU A 1 67 ? -4.629 6.695 11.984 1 98.94 67 LEU A CA 1
ATOM 521 C C . LEU A 1 67 ? -5.703 5.691 12.391 1 98.94 67 LEU A C 1
ATOM 523 O O . LEU A 1 67 ? -6.867 6.055 12.555 1 98.94 67 LEU A O 1
ATOM 527 N N . ALA A 1 68 ? -5.297 4.41 12.523 1 98.81 68 ALA A N 1
ATOM 528 C CA . ALA A 1 68 ? -6.266 3.396 12.938 1 98.81 68 ALA A CA 1
ATOM 529 C C . ALA A 1 68 ? -6.898 3.758 14.281 1 98.81 68 ALA A C 1
ATOM 531 O O . ALA A 1 68 ? -8.094 3.557 14.484 1 98.81 68 ALA A O 1
ATOM 532 N N . ALA A 1 69 ? -6.109 4.309 15.195 1 98.62 69 ALA A N 1
ATOM 533 C CA . ALA A 1 69 ? -6.57 4.645 16.531 1 98.62 69 ALA A CA 1
ATOM 534 C C . ALA A 1 69 ? -7.617 5.754 16.5 1 98.62 69 ALA A C 1
ATOM 536 O O . ALA A 1 69 ? -8.383 5.93 17.453 1 98.62 69 ALA A O 1
ATOM 537 N N . ARG A 1 70 ? -7.727 6.473 15.414 1 98.38 70 ARG A N 1
ATOM 538 C CA . ARG A 1 70 ? -8.633 7.609 15.305 1 98.38 70 ARG A CA 1
ATOM 539 C C . ARG A 1 70 ? -9.938 7.211 14.617 1 98.38 70 ARG A C 1
ATOM 541 O O . ARG A 1 70 ? -10.875 8.008 14.539 1 98.38 70 ARG A O 1
ATOM 548 N N . LEU A 1 71 ? -9.961 6.031 14.117 1 98.75 71 LEU A N 1
ATOM 549 C CA . LEU A 1 71 ? -11.141 5.594 13.375 1 98.75 71 LEU A CA 1
ATOM 550 C C . LEU A 1 71 ? -12.219 5.074 14.32 1 98.75 71 LEU A C 1
ATOM 552 O O . LEU A 1 71 ? -11.953 4.191 15.148 1 98.75 71 LEU A O 1
ATOM 556 N N . PRO A 1 72 ? -13.438 5.598 14.219 1 98.44 72 PRO A N 1
ATOM 557 C CA . PRO A 1 72 ? -14.555 5.023 14.984 1 98.44 72 PRO A CA 1
ATOM 558 C C . PRO A 1 72 ? -14.797 3.553 14.656 1 98.44 72 PRO A C 1
ATOM 560 O O . PRO A 1 72 ? -14.406 3.08 13.586 1 98.44 72 PRO A O 1
ATOM 563 N N . GLN A 1 73 ? -15.469 2.836 15.547 1 97.81 73 GLN A N 1
ATOM 564 C CA . GLN A 1 73 ? -15.664 1.395 15.43 1 97.81 73 GLN A CA 1
ATOM 565 C C . GLN A 1 73 ? -16.578 1.058 14.25 1 97.81 73 GLN A C 1
ATOM 567 O O . GLN A 1 73 ? -16.484 -0.021 13.664 1 97.81 73 GLN A O 1
ATOM 572 N N . GLU A 1 74 ? -17.422 2.004 13.883 1 98.19 74 GLU A N 1
ATOM 573 C CA . GLU A 1 74 ? -18.375 1.729 12.82 1 98.19 74 GLU A CA 1
ATOM 574 C C . GLU A 1 74 ? -17.703 1.691 11.453 1 98.19 74 GLU A C 1
ATOM 576 O O . GLU A 1 74 ? -18.266 1.189 10.484 1 98.19 74 GLU A O 1
ATOM 581 N N . ILE A 1 75 ? -16.531 2.312 11.352 1 98.81 75 ILE A N 1
ATOM 582 C CA . ILE A 1 75 ? -15.766 2.256 10.117 1 98.81 75 ILE A CA 1
ATOM 583 C C . ILE A 1 75 ? -15.18 0.858 9.938 1 98.81 75 ILE A C 1
ATOM 585 O O . ILE A 1 75 ? -14.43 0.377 10.797 1 98.81 75 ILE A O 1
ATOM 589 N N . THR A 1 76 ? -15.477 0.244 8.828 1 98.69 76 THR A N 1
ATOM 590 C CA . THR A 1 76 ? -14.977 -1.113 8.633 1 98.69 76 THR A CA 1
ATOM 591 C C . THR A 1 76 ? -14.117 -1.197 7.379 1 98.69 76 THR A C 1
ATOM 593 O O . THR A 1 76 ? -13.68 -2.283 6.992 1 98.69 76 THR A O 1
ATOM 596 N N . ALA A 1 77 ? -13.906 -0.025 6.715 1 98.94 77 ALA A N 1
ATOM 597 C CA . ALA A 1 77 ? -13.016 0.04 5.559 1 98.94 77 ALA A CA 1
ATOM 598 C C . ALA A 1 77 ? -12.352 1.409 5.457 1 98.94 77 ALA A C 1
ATOM 600 O O . ALA A 1 77 ? -12.875 2.402 5.961 1 98.94 77 ALA A O 1
ATOM 601 N N . VAL A 1 78 ? -11.211 1.465 4.891 1 99 78 VAL A N 1
ATOM 602 C CA . VAL A 1 78 ? -10.477 2.689 4.59 1 99 78 VAL A CA 1
ATOM 603 C C . VAL A 1 78 ? -10.109 2.721 3.107 1 99 78 VAL A C 1
ATOM 605 O O . VAL A 1 78 ? -9.922 1.672 2.488 1 99 78 VAL A O 1
ATOM 608 N N . ALA A 1 79 ? -10.039 3.885 2.547 1 98.94 79 ALA A N 1
ATOM 609 C CA . ALA A 1 79 ? -9.758 4.059 1.124 1 98.94 79 ALA A CA 1
ATOM 610 C C . ALA A 1 79 ? -9.023 5.371 0.866 1 98.94 79 ALA A C 1
ATOM 612 O O . ALA A 1 79 ? -8.93 6.223 1.75 1 98.94 79 ALA A O 1
ATOM 613 N N . GLY A 1 80 ? -8.492 5.48 -0.253 1 98.81 80 GLY A N 1
ATOM 614 C CA . GLY A 1 80 ? -7.863 6.723 -0.681 1 98.81 80 GLY A CA 1
ATOM 615 C C . GLY A 1 80 ? -7.469 6.715 -2.145 1 98.81 80 GLY A C 1
ATOM 616 O O . GLY A 1 80 ? -7.406 5.656 -2.773 1 98.81 80 GLY A O 1
ATOM 617 N N . LEU A 1 81 ? -7.191 7.875 -2.619 1 98.56 81 LEU A N 1
ATOM 618 C CA . LEU A 1 81 ? -6.863 8.039 -4.031 1 98.56 81 LEU A CA 1
ATOM 619 C C . LEU A 1 81 ? -5.422 7.625 -4.305 1 98.56 81 LEU A C 1
ATOM 621 O O . LEU A 1 81 ? -4.5 8.078 -3.617 1 98.56 81 LEU A O 1
ATOM 625 N N . THR A 1 82 ? -5.18 6.746 -5.246 1 97.75 82 THR A N 1
ATOM 626 C CA . THR A 1 82 ? -3.85 6.34 -5.688 1 97.75 82 THR A CA 1
ATOM 627 C C . THR A 1 82 ? -3.061 7.543 -6.195 1 97.75 82 THR A C 1
ATOM 629 O O . THR A 1 82 ? -3.639 8.492 -6.734 1 97.75 82 THR A O 1
ATOM 632 N N . LEU A 1 83 ? -1.896 7.598 -5.988 1 95.69 83 LEU A N 1
ATOM 633 C CA . LEU A 1 83 ? -0.884 6.695 -5.453 1 95.69 83 LEU A CA 1
ATOM 634 C C . LEU A 1 83 ? -0.571 7.027 -3.998 1 95.69 83 LEU A C 1
ATOM 636 O O . LEU A 1 83 ? -0.178 6.148 -3.225 1 95.69 83 LEU A O 1
ATOM 640 N N . GLY A 1 84 ? -0.86 8.273 -3.557 1 95.88 84 GLY A N 1
ATOM 641 C CA . GLY A 1 84 ? -0.449 8.766 -2.252 1 95.88 84 GLY A CA 1
ATOM 642 C C . GLY A 1 84 ? -1.075 8 -1.102 1 95.88 84 GLY A C 1
ATOM 643 O O . GLY A 1 84 ? -0.445 7.809 -0.059 1 95.88 84 GLY A O 1
ATOM 644 N N . ALA A 1 85 ? -2.207 7.516 -1.307 1 98.31 85 ALA A N 1
ATOM 645 C CA . ALA A 1 85 ? -2.955 6.875 -0.226 1 98.31 85 ALA A CA 1
ATOM 646 C C . ALA A 1 85 ? -2.648 5.383 -0.152 1 98.31 85 ALA A C 1
ATOM 648 O O . ALA A 1 85 ? -2.982 4.723 0.833 1 98.31 85 ALA A O 1
ATOM 649 N N . ASP A 1 86 ? -2.014 4.812 -1.128 1 98.75 86 ASP A N 1
ATOM 650 C CA . ASP A 1 86 ? -1.876 3.367 -1.27 1 98.75 86 ASP A CA 1
ATOM 651 C C . ASP A 1 86 ? -1.131 2.766 -0.08 1 98.75 86 ASP A C 1
ATOM 653 O O . ASP A 1 86 ? -1.612 1.822 0.549 1 98.75 86 ASP A O 1
ATOM 657 N N . PRO A 1 87 ? 0.014 3.357 0.255 1 98.88 87 PRO A N 1
ATOM 658 C CA . PRO A 1 87 ? 0.702 2.746 1.395 1 98.88 87 PRO A CA 1
ATOM 659 C C . PRO A 1 87 ? -0.033 2.967 2.715 1 98.88 87 PRO A C 1
ATOM 661 O O . PRO A 1 87 ? 0.105 2.166 3.645 1 98.88 87 PRO A O 1
ATOM 664 N N . ILE A 1 88 ? -0.836 3.99 2.799 1 98.94 88 ILE A N 1
ATOM 665 C CA . ILE A 1 88 ? -1.498 4.355 4.047 1 98.94 88 ILE A CA 1
ATOM 666 C C . ILE A 1 88 ? -2.66 3.4 4.312 1 98.94 88 ILE A C 1
ATOM 668 O O . ILE A 1 88 ? -2.775 2.84 5.402 1 98.94 88 ILE A O 1
ATOM 672 N N . VAL A 1 89 ? -3.486 3.176 3.285 1 98.94 89 VAL A N 1
ATOM 673 C CA . VAL A 1 89 ? -4.652 2.324 3.5 1 98.94 89 VAL A CA 1
ATOM 674 C C . VAL A 1 89 ? -4.199 0.904 3.83 1 98.94 89 VAL A C 1
ATOM 676 O O . VAL A 1 89 ? -4.809 0.233 4.672 1 98.94 89 VAL A O 1
ATOM 679 N N . THR A 1 90 ? -3.09 0.424 3.232 1 98.94 90 THR A N 1
ATOM 680 C CA . THR A 1 90 ? -2.572 -0.912 3.506 1 98.94 90 THR A CA 1
ATOM 681 C C . THR A 1 90 ? -1.969 -0.982 4.906 1 98.94 90 THR A C 1
ATOM 683 O O . THR A 1 90 ? -2.238 -1.921 5.656 1 98.94 90 THR A O 1
ATOM 686 N N . ALA A 1 91 ? -1.179 0.011 5.27 1 98.94 91 ALA A N 1
ATOM 687 C CA . ALA A 1 91 ? -0.568 0.026 6.598 1 98.94 91 ALA A CA 1
ATOM 688 C C . ALA A 1 91 ? -1.632 0.016 7.691 1 98.94 91 ALA A C 1
ATOM 690 O O . ALA A 1 91 ? -1.535 -0.749 8.648 1 98.94 91 ALA A O 1
ATOM 691 N N . VAL A 1 92 ? -2.637 0.873 7.516 1 98.94 92 VAL A N 1
ATOM 692 C CA . VAL A 1 92 ? -3.719 0.955 8.492 1 98.94 92 VAL A CA 1
ATOM 693 C C . VAL A 1 92 ? -4.414 -0.401 8.609 1 98.94 92 VAL A C 1
ATOM 695 O O . VAL A 1 92 ? -4.684 -0.873 9.719 1 98.94 92 VAL A O 1
ATOM 698 N N . SER A 1 93 ? -4.691 -1.024 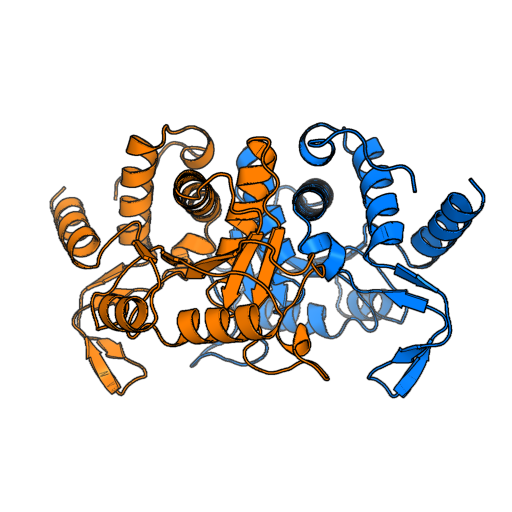7.484 1 98.94 93 SER A N 1
ATOM 699 C CA . SER A 1 93 ? -5.371 -2.314 7.465 1 98.94 93 SER A CA 1
ATOM 700 C C . SER A 1 93 ? -4.555 -3.383 8.18 1 98.94 93 SER A C 1
ATOM 702 O O . SER A 1 93 ? -5.07 -4.082 9.055 1 98.94 93 SER A O 1
ATOM 704 N N . VAL A 1 94 ? -3.27 -3.508 7.867 1 98.88 94 VAL A N 1
ATOM 705 C CA . VAL A 1 94 ? -2.414 -4.551 8.43 1 98.88 94 VAL A CA 1
ATOM 706 C C . VAL A 1 94 ? -2.236 -4.3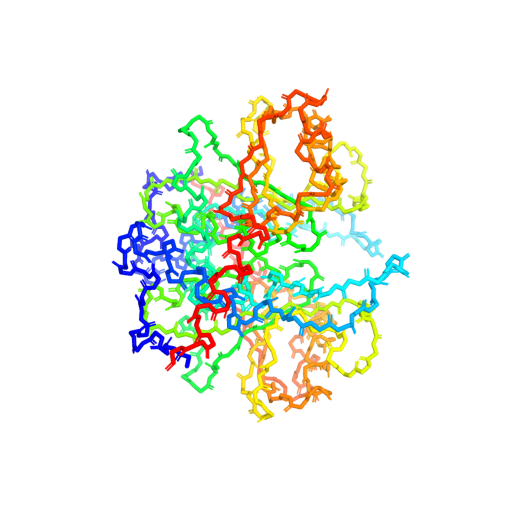24 9.922 1 98.88 94 VAL A C 1
ATOM 708 O O . VAL A 1 94 ? -2.373 -5.258 10.719 1 98.88 94 VAL A O 1
ATOM 711 N N . VAL A 1 95 ? -1.979 -3.08 10.336 1 98.81 95 VAL A N 1
ATOM 712 C CA . VAL A 1 95 ? -1.788 -2.777 11.75 1 98.81 95 VAL A CA 1
ATOM 713 C C . VAL A 1 95 ? -3.072 -3.076 12.516 1 98.81 95 VAL A C 1
ATOM 715 O O . VAL A 1 95 ? -3.025 -3.615 13.625 1 98.81 95 VAL A O 1
ATOM 718 N N . ALA A 1 96 ? -4.195 -2.676 11.945 1 98.56 96 ALA A N 1
ATOM 719 C CA . ALA A 1 96 ? -5.477 -2.947 12.594 1 98.56 96 ALA A CA 1
ATOM 720 C C . ALA A 1 96 ? -5.68 -4.445 12.805 1 98.56 96 ALA A C 1
ATOM 722 O O . ALA A 1 96 ? -6.176 -4.871 13.844 1 98.56 96 ALA A O 1
ATOM 723 N N . ALA A 1 97 ? -5.289 -5.27 11.82 1 98.25 97 ALA A N 1
ATOM 724 C CA . ALA A 1 97 ? -5.41 -6.719 11.938 1 98.25 97 ALA A CA 1
ATOM 725 C C . ALA A 1 97 ? -4.59 -7.25 13.109 1 98.25 97 ALA A C 1
ATOM 727 O O . ALA A 1 97 ? -5.043 -8.125 13.852 1 98.25 97 ALA A O 1
ATOM 728 N N . TYR A 1 98 ? -3.389 -6.738 13.281 1 97.56 98 TYR A N 1
ATOM 729 C CA . TYR A 1 98 ? -2.543 -7.137 14.398 1 97.56 98 TYR A CA 1
ATOM 730 C C . TYR A 1 98 ? -3.18 -6.754 15.727 1 97.56 98 TYR A C 1
ATOM 732 O O . TYR A 1 98 ? -2.898 -7.367 16.766 1 97.56 98 TYR A O 1
ATOM 740 N N . ALA A 1 99 ? -4.035 -5.738 15.672 1 96.69 99 ALA A N 1
ATOM 741 C CA . ALA A 1 99 ? -4.719 -5.293 16.875 1 96.69 99 ALA A CA 1
ATOM 742 C C . ALA A 1 99 ? -6.086 -5.965 17.016 1 96.69 99 ALA A C 1
ATOM 744 O O . ALA A 1 99 ? -6.867 -5.617 17.906 1 96.69 99 ALA A O 1
ATOM 745 N N . GLY A 1 100 ? -6.484 -6.828 16.125 1 96.12 100 GLY A N 1
ATOM 746 C CA . GLY A 1 100 ? -7.703 -7.613 16.234 1 96.12 100 GLY A CA 1
ATOM 747 C C . GLY A 1 100 ? -8.898 -6.953 15.562 1 96.12 100 GLY A C 1
ATOM 748 O O . GLY A 1 100 ? -10.047 -7.297 15.852 1 96.12 100 GLY A O 1
ATOM 749 N N . ARG A 1 101 ? -8.617 -5.988 14.75 1 97.25 101 ARG A N 1
ATOM 750 C CA . ARG A 1 101 ? -9.672 -5.266 14.047 1 97.25 101 ARG A CA 1
ATOM 751 C C . ARG A 1 101 ? -9.516 -5.41 12.531 1 97.25 101 ARG A C 1
ATOM 753 O O . ARG A 1 101 ? -8.438 -5.184 11.992 1 97.25 101 ARG A O 1
ATOM 760 N N . ASP A 1 102 ? -10.594 -5.801 11.875 1 97.19 102 ASP A N 1
ATOM 761 C CA . ASP A 1 102 ? -10.555 -5.895 10.414 1 97.19 102 ASP A CA 1
ATOM 762 C C . ASP A 1 102 ? -10.984 -4.582 9.766 1 97.19 102 ASP A C 1
ATOM 764 O O . ASP A 1 102 ? -12.102 -4.117 9.984 1 97.19 102 ASP A O 1
ATOM 768 N N . LEU A 1 103 ? -10.172 -3.973 9.094 1 98.62 103 LEU A N 1
ATOM 769 C CA . LEU A 1 103 ? -10.43 -2.824 8.234 1 98.62 103 LEU A CA 1
ATOM 770 C C . LEU A 1 103 ? -10.047 -3.129 6.789 1 98.62 103 LEU A C 1
ATOM 772 O O . LEU A 1 103 ? -8.867 -3.361 6.496 1 98.62 103 LEU A O 1
ATOM 776 N N . THR A 1 104 ? -10.961 -3.168 5.887 1 98.88 104 THR A N 1
ATOM 777 C CA . THR A 1 104 ? -10.656 -3.451 4.488 1 98.88 104 THR A CA 1
ATOM 778 C C . THR A 1 104 ? -10.039 -2.234 3.807 1 98.88 104 THR A C 1
ATOM 780 O O . THR A 1 104 ? -10.602 -1.141 3.842 1 98.88 104 THR A O 1
ATOM 783 N N . PRO A 1 105 ? -8.844 -2.398 3.264 1 98.94 105 PRO A N 1
ATOM 784 C CA . PRO A 1 105 ? -8.266 -1.297 2.494 1 98.94 105 PRO A CA 1
ATOM 785 C C . PRO A 1 105 ? -8.719 -1.29 1.036 1 98.94 105 PRO A C 1
ATOM 787 O O . PRO A 1 105 ? -8.766 -2.344 0.396 1 98.94 105 PRO A O 1
ATOM 790 N N . LEU A 1 106 ? -9.086 -0.173 0.533 1 98.88 106 LEU A N 1
ATOM 791 C CA . LEU A 1 106 ? -9.445 0.008 -0.87 1 98.88 106 LEU A CA 1
ATOM 792 C C . LEU A 1 106 ? -8.586 1.093 -1.512 1 98.88 106 LEU A C 1
ATOM 794 O O . LEU A 1 106 ? -8.203 2.061 -0.851 1 98.88 106 LEU A O 1
ATOM 798 N N . ILE A 1 107 ? -8.266 0.916 -2.75 1 98.75 107 ILE A N 1
ATOM 799 C CA . ILE A 1 107 ? -7.543 1.928 -3.512 1 98.75 107 ILE A CA 1
ATOM 800 C C . ILE A 1 107 ? -8.461 2.525 -4.578 1 98.75 107 ILE A C 1
ATOM 802 O O . ILE A 1 107 ? -9.055 1.794 -5.371 1 98.75 107 ILE A O 1
ATOM 806 N N . VAL A 1 108 ? -8.625 3.805 -4.547 1 98.62 108 VAL A N 1
ATOM 807 C CA . VAL A 1 108 ? -9.445 4.508 -5.527 1 98.62 108 VAL A CA 1
ATOM 808 C C . VAL A 1 108 ? -8.57 4.984 -6.684 1 98.62 108 VAL A C 1
ATOM 810 O O . VAL A 1 108 ? -7.594 5.711 -6.477 1 98.62 108 VAL A O 1
ATOM 813 N N . ARG A 1 109 ? -8.914 4.609 -7.887 1 97.38 109 ARG A N 1
ATOM 814 C CA . ARG A 1 109 ? -8.164 4.965 -9.086 1 97.38 109 ARG A CA 1
ATOM 815 C C . ARG A 1 109 ? -8.508 6.379 -9.547 1 97.38 109 ARG A C 1
ATOM 817 O O . ARG A 1 109 ? -9.609 6.871 -9.305 1 97.38 109 ARG A O 1
ATOM 824 N N . LYS A 1 110 ? -7.605 6.938 -10.25 1 93.88 110 LYS A N 1
ATOM 825 C CA . LYS A 1 110 ? -7.844 8.242 -10.859 1 93.88 110 LYS A CA 1
ATOM 826 C C . LYS A 1 110 ? -8.719 8.117 -12.102 1 93.88 110 LYS A C 1
ATOM 828 O O . LYS A 1 110 ? -9.57 8.969 -12.359 1 93.88 110 LYS A O 1
ATOM 833 N N . GLU A 1 111 ? -8.492 7.055 -12.766 1 90.69 111 GLU A N 1
ATOM 834 C CA . GLU A 1 111 ? -9.25 6.746 -13.977 1 90.69 111 GLU A CA 1
ATOM 835 C C . GLU A 1 111 ? -9.938 5.391 -13.859 1 90.69 111 GLU A C 1
ATOM 837 O O . GLU A 1 111 ? -9.414 4.469 -13.234 1 90.69 111 GLU A O 1
ATOM 842 N N . ALA A 1 112 ? -10.984 5.238 -14.555 1 84.5 112 ALA A N 1
ATOM 843 C CA . ALA A 1 112 ? -11.797 4.023 -14.469 1 84.5 112 ALA A CA 1
ATOM 844 C C . ALA A 1 112 ? -11.102 2.855 -15.172 1 84.5 112 ALA A C 1
ATOM 846 O O . ALA A 1 112 ? -10.477 3.031 -16.219 1 84.5 112 ALA A O 1
ATOM 847 N N . LYS A 1 113 ? -11.172 1.744 -14.438 1 79.38 113 LYS A N 1
ATOM 848 C CA . LYS A 1 113 ? -10.797 0.489 -15.078 1 79.38 113 LYS A CA 1
ATOM 849 C C . LYS A 1 113 ? -12.023 -0.287 -15.547 1 79.38 113 LYS A C 1
ATOM 851 O O . LYS A 1 113 ? -12.555 -1.119 -14.805 1 79.38 113 LYS A O 1
ATOM 856 N N . GLY A 1 114 ? -12.531 0.028 -16.672 1 79.25 114 GLY A N 1
ATOM 857 C CA . GLY A 1 114 ? -13.75 -0.609 -17.125 1 79.25 114 GLY A CA 1
ATOM 858 C C . GLY A 1 114 ? -14.977 0.267 -16.969 1 79.25 114 GLY A C 1
ATOM 859 O O . GLY A 1 114 ? -14.922 1.475 -17.219 1 79.25 114 GLY A O 1
ATOM 860 N N . HIS A 1 115 ? -16.094 -0.638 -16.672 1 78.56 115 HIS A N 1
ATOM 861 C CA . HIS A 1 115 ? -17.344 0.104 -16.656 1 78.56 115 HIS A CA 1
ATOM 862 C C . HIS A 1 115 ? -18.016 0.03 -15.289 1 78.56 115 HIS A C 1
ATOM 864 O O . HIS A 1 115 ? -17.75 -0.887 -14.508 1 78.56 115 HIS A O 1
ATOM 870 N N . GLY A 1 116 ? -18.812 1.11 -14.977 1 80.06 116 GLY A N 1
ATOM 871 C CA . GLY A 1 116 ? -19.609 1.116 -13.766 1 80.06 116 GLY A CA 1
ATOM 872 C C . GLY A 1 116 ? -18.953 1.863 -12.617 1 80.06 116 GLY A C 1
ATOM 873 O O . GLY A 1 116 ? -17.812 2.32 -12.734 1 80.06 116 GLY A O 1
ATOM 874 N N . THR A 1 117 ? -19.703 2.006 -11.531 1 77.69 117 THR A N 1
ATOM 875 C CA . THR A 1 117 ? -19.25 2.793 -10.383 1 77.69 117 THR A CA 1
ATOM 876 C C . THR A 1 117 ? -18.125 2.088 -9.656 1 77.69 117 THR A C 1
ATOM 878 O O . THR A 1 117 ? -17.297 2.736 -9 1 77.69 117 THR A O 1
ATOM 881 N N . GLN A 1 118 ? -18.109 0.891 -9.797 1 84.94 118 GLN A N 1
ATOM 882 C CA . GLN A 1 118 ? -17.062 0.108 -9.141 1 84.94 118 GLN A CA 1
ATOM 883 C C . GLN A 1 118 ? -15.758 0.158 -9.922 1 84.94 118 GLN A C 1
ATOM 885 O O . GLN A 1 118 ? -14.711 -0.279 -9.43 1 84.94 118 GLN A O 1
ATOM 890 N N . ALA A 1 119 ? -15.812 0.807 -11.031 1 88.5 119 ALA A N 1
ATOM 891 C CA . ALA A 1 119 ? -14.688 0.778 -11.961 1 88.5 119 ALA A CA 1
ATOM 892 C C . ALA A 1 119 ? -13.523 1.62 -11.445 1 88.5 119 ALA A C 1
ATOM 894 O O . ALA A 1 119 ? -12.398 1.514 -11.945 1 88.5 119 ALA A O 1
ATOM 895 N N . TYR A 1 120 ? -13.766 2.385 -10.383 1 95.69 120 TYR A N 1
ATOM 896 C CA . TYR A 1 120 ? -12.734 3.26 -9.836 1 95.69 120 TYR A CA 1
ATOM 897 C C . TYR A 1 120 ? -12.117 2.662 -8.578 1 95.69 120 TYR A C 1
ATOM 899 O O . TYR A 1 120 ? -11.164 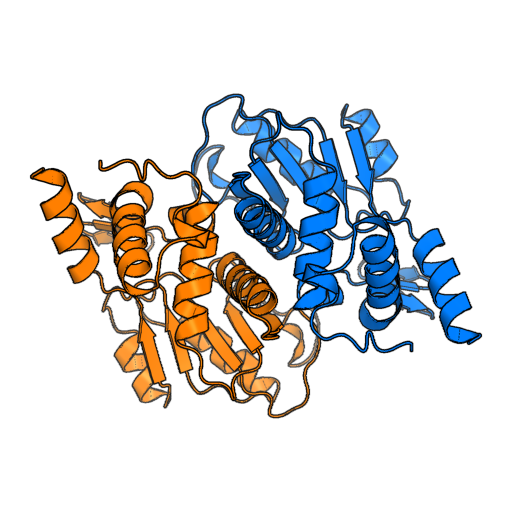3.215 -8.023 1 95.69 120 TYR A O 1
ATOM 907 N N . ILE A 1 121 ? -12.664 1.554 -8.164 1 97.88 121 ILE A N 1
ATOM 908 C CA . ILE A 1 121 ? -12.289 1.085 -6.836 1 97.88 121 ILE A CA 1
ATOM 909 C C . ILE A 1 121 ? -11.609 -0.281 -6.941 1 97.88 121 ILE A C 1
ATOM 911 O O . ILE A 1 121 ? -12.18 -1.216 -7.516 1 97.88 121 ILE A O 1
ATOM 915 N N . GLU A 1 122 ? -10.398 -0.363 -6.449 1 97.75 122 GLU A N 1
ATOM 916 C CA . GLU A 1 122 ? -9.672 -1.625 -6.352 1 97.75 122 GLU A CA 1
ATOM 917 C C . GLU A 1 122 ? -9.859 -2.266 -4.98 1 97.75 122 GLU A C 1
ATOM 919 O O . GLU A 1 122 ? -9.711 -1.601 -3.953 1 97.75 122 GLU A O 1
ATOM 924 N N . GLY A 1 123 ? -10.094 -3.555 -4.969 1 97.69 123 GLY A N 1
ATOM 925 C CA . GLY A 1 123 ? -10.305 -4.305 -3.744 1 97.69 123 GLY A CA 1
ATOM 926 C C . GLY A 1 123 ? -11.641 -5.02 -3.711 1 97.69 123 GLY A C 1
ATOM 927 O O . GLY A 1 123 ? -12.391 -4.996 -4.691 1 97.69 123 GLY A O 1
ATOM 928 N N . PRO A 1 124 ? -11.922 -5.738 -2.648 1 97.25 124 PRO A N 1
ATOM 929 C CA . PRO A 1 124 ? -13.188 -6.461 -2.553 1 97.25 124 PRO A CA 1
ATOM 930 C C . PRO A 1 124 ? -14.398 -5.531 -2.57 1 97.25 124 PRO A C 1
ATOM 932 O O . PRO A 1 124 ? -14.352 -4.434 -2.014 1 97.25 124 PRO A O 1
ATOM 935 N N . GLU A 1 125 ? -15.422 -6.012 -3.289 1 96.5 125 GLU A N 1
ATOM 936 C CA . GLU A 1 125 ? -16.703 -5.312 -3.178 1 96.5 125 GLU A CA 1
ATOM 937 C C . GLU A 1 125 ? -17.297 -5.488 -1.789 1 96.5 125 GLU A C 1
ATOM 939 O O . GLU A 1 125 ? -17.344 -6.602 -1.259 1 96.5 125 GLU A O 1
ATOM 944 N N . LEU A 1 126 ? -17.734 -4.391 -1.228 1 98.12 126 LEU A N 1
ATOM 945 C CA . LEU A 1 126 ? -18.328 -4.406 0.101 1 98.12 126 LEU A CA 1
ATOM 946 C C . LEU A 1 126 ? -19.844 -4.184 0.016 1 98.12 126 LEU A C 1
ATOM 948 O O . LEU A 1 126 ? -20.344 -3.691 -0.997 1 98.12 126 LEU A O 1
ATOM 952 N N . PRO A 1 127 ? -20.547 -4.629 1.024 1 98.06 127 PRO A N 1
ATOM 953 C CA . PRO A 1 127 ? -21.984 -4.355 1.026 1 98.06 127 PRO A CA 1
ATOM 95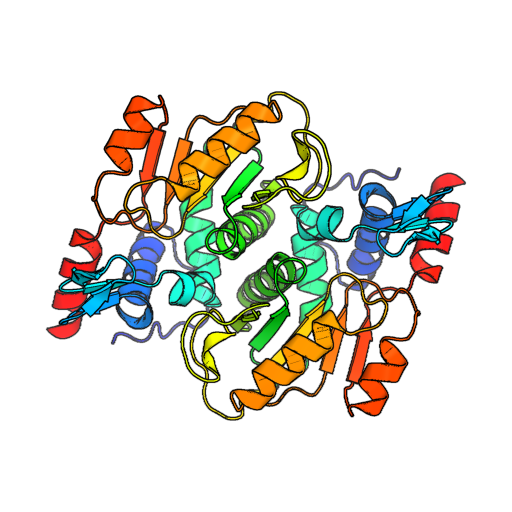4 C C . PRO A 1 127 ? -22.297 -2.865 0.901 1 98.06 127 PRO A C 1
ATOM 956 O O . PRO A 1 127 ? -21.578 -2.027 1.45 1 98.06 127 PRO A O 1
ATOM 959 N N . ALA A 1 128 ? -23.438 -2.605 0.201 1 97.94 128 ALA A N 1
ATOM 960 C CA . ALA A 1 128 ? -23.922 -1.23 0.149 1 97.94 128 ALA A CA 1
ATOM 961 C C . ALA A 1 128 ? -24.109 -0.662 1.553 1 97.94 128 ALA A C 1
ATOM 963 O O . ALA A 1 128 ? -24.578 -1.356 2.453 1 97.94 128 ALA A O 1
ATOM 964 N N . GLY A 1 129 ? -23.703 0.584 1.735 1 98.62 129 GLY A N 1
ATOM 965 C CA . GLY A 1 129 ? -23.875 1.227 3.027 1 98.62 129 GLY A CA 1
ATOM 966 C C . GLY A 1 129 ? -22.688 1.066 3.945 1 98.62 129 GLY A C 1
ATOM 967 O O . GLY A 1 129 ? -22.656 1.622 5.047 1 98.62 129 GLY A O 1
ATOM 968 N N . THR A 1 130 ? -21.672 0.317 3.467 1 98.75 130 THR A N 1
ATOM 969 C CA . THR A 1 130 ? -20.469 0.177 4.281 1 98.75 130 THR A CA 1
ATOM 970 C C . THR A 1 130 ? -19.875 1.543 4.602 1 98.75 130 THR A C 1
ATOM 972 O O . THR A 1 130 ? -19.781 2.406 3.727 1 98.75 130 THR A O 1
ATOM 975 N N . ALA A 1 131 ? -19.547 1.79 5.875 1 98.94 131 ALA A N 1
ATOM 976 C CA . ALA A 1 131 ? -18.906 3.025 6.312 1 98.94 131 ALA A CA 1
ATOM 977 C C . ALA A 1 131 ? -17.406 2.992 6.031 1 98.94 131 ALA A C 1
ATOM 979 O O . ALA A 1 131 ? -16.688 2.1 6.504 1 98.94 131 ALA A O 1
ATOM 980 N N . ILE A 1 132 ? -16.938 3.967 5.27 1 98.94 132 ILE A N 1
ATOM 981 C CA . ILE A 1 132 ? -15.555 4.012 4.816 1 98.94 132 ILE A CA 1
ATOM 982 C C . ILE A 1 132 ? -14.938 5.355 5.184 1 98.94 132 ILE A C 1
ATOM 984 O O . ILE A 1 132 ? -15.57 6.402 5.031 1 98.94 132 ILE A O 1
ATOM 988 N N . ALA A 1 133 ? -13.773 5.402 5.746 1 99 133 ALA A N 1
ATOM 989 C CA . ALA A 1 133 ? -12.992 6.625 5.922 1 99 133 ALA A CA 1
ATOM 990 C C . ALA A 1 133 ? -11.984 6.801 4.789 1 99 133 ALA A C 1
ATOM 992 O O . ALA A 1 133 ? -11.328 5.844 4.375 1 99 133 ALA A O 1
ATOM 993 N N . VAL A 1 134 ? -11.867 7.98 4.289 1 99 134 VAL A N 1
ATOM 994 C CA . VAL A 1 134 ? -10.883 8.289 3.256 1 99 134 VAL A CA 1
ATOM 995 C C . VAL A 1 134 ? -9.594 8.797 3.904 1 99 134 VAL A C 1
ATOM 997 O O . VAL A 1 134 ? -9.633 9.656 4.785 1 99 134 VAL A O 1
ATOM 1000 N N . LEU A 1 135 ? -8.477 8.258 3.506 1 98.94 135 LEU A N 1
ATOM 1001 C CA . LEU A 1 135 ? -7.164 8.602 4.051 1 98.94 135 LEU A CA 1
ATOM 1002 C C . LEU A 1 135 ? -6.32 9.344 3.02 1 98.94 135 LEU A C 1
ATOM 1004 O O . LEU A 1 135 ? -6.441 9.086 1.818 1 98.94 135 LEU A O 1
ATOM 1008 N N . GLU A 1 136 ? -5.441 10.219 3.514 1 98.38 136 GLU A N 1
ATOM 1009 C CA . GLU A 1 136 ? -4.578 11.031 2.66 1 98.38 136 GLU A CA 1
ATOM 1010 C C . GLU A 1 136 ? -3.248 11.328 3.348 1 98.38 136 GLU A C 1
ATOM 1012 O O . GLU A 1 136 ? -3.184 11.414 4.578 1 98.38 136 GLU A O 1
ATOM 1017 N N . ASP A 1 137 ? -2.178 11.414 2.562 1 97.56 137 ASP A N 1
ATOM 1018 C CA . ASP A 1 137 ? -0.884 11.75 3.148 1 97.56 137 ASP A CA 1
ATOM 1019 C C . ASP A 1 137 ? -0.798 13.234 3.475 1 97.56 137 ASP A C 1
ATOM 1021 O O . ASP A 1 137 ? -0.791 13.625 4.645 1 97.56 137 ASP A O 1
ATOM 1025 N N . VAL A 1 138 ? -0.912 14.07 2.398 1 97.12 138 VAL A N 1
ATOM 1026 C CA . VAL A 1 138 ? -0.847 15.516 2.576 1 97.12 138 VAL A CA 1
ATOM 1027 C C . VAL A 1 138 ? -2.061 16.172 1.922 1 97.12 138 VAL A C 1
ATOM 1029 O O . VAL A 1 138 ? -2.328 15.953 0.738 1 97.12 138 VAL A O 1
ATOM 1032 N N . VAL A 1 139 ? -2.766 16.953 2.73 1 97.44 139 VAL A N 1
ATOM 1033 C CA . VAL A 1 139 ? -3.912 17.688 2.201 1 97.44 139 VAL A CA 1
ATOM 1034 C C . VAL A 1 139 ? -3.516 19.141 1.924 1 97.44 139 VAL A C 1
ATOM 1036 O O . VAL A 1 139 ? -3.039 19.844 2.818 1 97.44 139 VAL A O 1
ATOM 1039 N N . THR A 1 140 ? -3.648 19.516 0.687 1 94.75 140 THR A N 1
ATOM 1040 C CA . THR A 1 140 ? -3.455 20.906 0.28 1 94.75 140 THR A CA 1
ATOM 1041 C C . THR A 1 140 ? -4.793 21.578 -0.017 1 94.75 140 THR A C 1
ATOM 1043 O O . THR A 1 140 ? -5.508 21.984 0.901 1 94.75 140 THR A O 1
ATOM 1046 N N . THR A 1 141 ? -5.277 21.406 -1.264 1 95 141 THR A N 1
ATOM 1047 C CA . THR A 1 141 ? -6.578 21.969 -1.614 1 95 141 THR A CA 1
ATOM 1048 C C . THR A 1 141 ? -7.699 21 -1.24 1 95 141 THR A C 1
ATOM 1050 O O . THR A 1 141 ? -8.859 21.406 -1.117 1 95 141 THR A O 1
ATOM 1053 N N . GLY A 1 142 ? -7.414 19.781 -1.14 1 97.38 142 GLY A N 1
ATOM 1054 C CA . GLY A 1 142 ? -8.383 18.766 -0.754 1 97.38 142 GLY A CA 1
ATOM 1055 C C . GLY A 1 142 ? -8.977 18.031 -1.938 1 97.38 142 GLY A C 1
ATOM 1056 O O . GLY A 1 142 ? -9.766 17.094 -1.764 1 97.38 142 GLY A O 1
ATOM 1057 N N . GLY A 1 143 ? -8.602 18.344 -3.084 1 97.25 143 GLY A N 1
ATOM 1058 C CA . GLY A 1 143 ? -9.195 17.797 -4.297 1 97.25 143 GLY A CA 1
ATOM 1059 C C . GLY A 1 143 ? -9.039 16.281 -4.414 1 97.25 143 GLY A C 1
ATOM 1060 O O . GLY A 1 143 ? -9.984 15.594 -4.793 1 97.25 143 GLY A O 1
ATOM 1061 N N . SER A 1 144 ? -7.863 15.75 -4.113 1 97.06 144 SER A N 1
ATOM 1062 C CA . SER A 1 144 ? -7.594 14.328 -4.27 1 97.06 144 SER A CA 1
ATOM 1063 C C . SER A 1 144 ? -8.508 13.492 -3.383 1 97.06 144 SER A C 1
ATOM 1065 O O . SER A 1 144 ? -9.203 12.594 -3.869 1 97.06 144 SER A O 1
ATOM 1067 N N . ALA A 1 145 ? -8.555 13.781 -2.115 1 98.5 145 ALA A N 1
ATOM 1068 C CA . ALA A 1 145 ? -9.391 13.008 -1.201 1 98.5 145 ALA A CA 1
ATOM 1069 C C . ALA A 1 145 ? -10.867 13.172 -1.545 1 98.5 145 ALA A C 1
ATOM 1071 O O . ALA A 1 145 ? -11.656 12.234 -1.408 1 98.5 145 ALA A O 1
ATOM 1072 N N . LEU A 1 146 ? -11.281 14.359 -1.954 1 98.69 146 LEU A N 1
ATOM 1073 C CA . LEU A 1 146 ? -12.672 14.578 -2.311 1 98.69 146 LEU A CA 1
ATOM 1074 C C . LEU A 1 146 ? -13.07 13.727 -3.51 1 98.69 146 LEU A C 1
ATOM 1076 O O . LEU A 1 146 ? -14.188 13.211 -3.566 1 98.69 146 LEU A O 1
ATOM 1080 N N . LYS A 1 147 ? -12.18 13.656 -4.449 1 98.38 147 LYS A N 1
ATOM 1081 C CA . LYS A 1 147 ? -12.43 12.781 -5.586 1 98.38 147 LYS A CA 1
ATOM 1082 C C . LYS A 1 147 ? -12.68 11.344 -5.133 1 98.38 147 LYS A C 1
ATOM 1084 O O . LYS A 1 147 ? -13.586 10.68 -5.629 1 98.38 147 LYS A O 1
ATOM 1089 N N . ALA A 1 148 ? -11.883 10.844 -4.234 1 98.75 148 ALA A N 1
ATOM 1090 C CA . ALA A 1 148 ? -12.07 9.508 -3.678 1 98.75 148 ALA A CA 1
ATOM 1091 C C . ALA A 1 148 ? -13.43 9.398 -2.98 1 98.75 148 ALA A C 1
ATOM 1093 O O . ALA A 1 148 ? -14.148 8.414 -3.164 1 98.75 148 ALA A O 1
ATOM 1094 N N . VAL A 1 149 ? -13.781 10.383 -2.199 1 98.88 149 VAL A N 1
ATOM 1095 C CA . VAL A 1 149 ? -15.055 10.414 -1.5 1 98.88 149 VAL A CA 1
ATOM 1096 C C . VAL A 1 149 ? -16.203 10.266 -2.506 1 98.88 149 VAL A C 1
ATOM 1098 O O . VAL A 1 149 ? -17.094 9.43 -2.322 1 98.88 149 VAL A O 1
ATOM 1101 N N . THR A 1 150 ? -16.109 11.023 -3.561 1 98.38 150 THR A N 1
ATOM 1102 C CA . THR A 1 150 ? -17.172 11.039 -4.566 1 98.38 150 THR A CA 1
ATOM 1103 C C . THR A 1 150 ? -17.312 9.672 -5.223 1 98.38 150 THR A C 1
ATOM 1105 O O . THR A 1 150 ? -18.422 9.156 -5.355 1 98.38 150 THR A O 1
ATOM 1108 N N . ARG A 1 151 ? -16.25 9.078 -5.609 1 98.12 151 ARG A N 1
ATOM 1109 C CA . ARG A 1 151 ? -16.266 7.766 -6.25 1 98.12 151 ARG A CA 1
ATOM 1110 C C . ARG A 1 151 ? -16.844 6.707 -5.316 1 98.12 151 ARG A C 1
ATOM 1112 O O . ARG A 1 151 ? -17.609 5.84 -5.75 1 98.12 151 ARG A O 1
ATOM 1119 N N . LEU A 1 152 ? -16.469 6.773 -4.051 1 98.75 152 LEU A N 1
ATOM 1120 C CA . LEU A 1 152 ? -16.953 5.805 -3.072 1 98.75 152 LEU A CA 1
ATOM 1121 C C . LEU A 1 152 ? -18.453 5.98 -2.822 1 98.75 152 LEU A C 1
ATOM 1123 O O . LEU A 1 152 ? -19.188 4.996 -2.766 1 98.75 152 LEU A O 1
ATOM 1127 N N . ARG A 1 153 ? -18.859 7.223 -2.672 1 98.56 153 ARG A N 1
ATOM 1128 C CA . ARG A 1 153 ? -20.281 7.484 -2.477 1 98.56 153 ARG A CA 1
ATOM 1129 C C . ARG A 1 153 ? -21.094 7.051 -3.697 1 98.56 153 ARG A C 1
ATOM 1131 O O . ARG A 1 153 ? -22.156 6.453 -3.559 1 98.56 153 ARG A O 1
ATOM 1138 N N . ASP A 1 154 ? -20.594 7.305 -4.906 1 97.69 154 ASP A N 1
ATOM 1139 C CA . ASP A 1 154 ? -21.234 6.879 -6.141 1 97.69 154 ASP A CA 1
ATOM 1140 C C . ASP A 1 154 ? -21.406 5.359 -6.18 1 97.69 154 ASP A C 1
ATOM 1142 O O . ASP A 1 154 ? -22.344 4.844 -6.793 1 97.69 154 ASP A O 1
ATOM 1146 N N . ALA A 1 155 ? -20.5 4.656 -5.52 1 97.38 155 ALA A N 1
ATOM 1147 C CA . ALA A 1 155 ? -20.516 3.195 -5.508 1 97.38 155 ALA A CA 1
ATOM 1148 C C . ALA A 1 155 ? -21.453 2.67 -4.426 1 97.38 155 ALA A C 1
ATOM 1150 O O . ALA A 1 155 ? -21.594 1.458 -4.254 1 97.38 155 ALA A O 1
ATOM 1151 N N . GLY A 1 156 ? -22 3.559 -3.613 1 98.19 156 GLY A N 1
ATOM 1152 C CA . GLY A 1 156 ? -23.016 3.154 -2.654 1 98.19 156 GLY A CA 1
ATOM 1153 C C . GLY A 1 156 ? -22.5 3.062 -1.234 1 98.19 156 GLY A C 1
ATOM 1154 O O . GLY A 1 156 ? -23.203 2.58 -0.34 1 98.19 156 GLY A O 1
ATOM 1155 N N . TYR A 1 157 ? -21.312 3.482 -1.003 1 98.81 157 TYR A N 1
ATOM 1156 C CA . TYR A 1 157 ? -20.734 3.459 0.335 1 98.81 157 TYR A CA 1
ATOM 1157 C C . TYR A 1 157 ? -21.031 4.754 1.08 1 98.81 157 TYR A C 1
ATOM 1159 O O . TYR A 1 157 ? -21.438 5.75 0.473 1 98.81 157 TYR A O 1
ATOM 1167 N N . VAL A 1 158 ? -20.922 4.691 2.393 1 98.88 158 VAL A N 1
ATOM 1168 C CA . VAL A 1 158 ? -21.094 5.863 3.246 1 98.88 158 VAL A CA 1
ATOM 1169 C C . VAL A 1 158 ? -19.734 6.406 3.668 1 98.88 158 VAL A C 1
ATOM 1171 O O . VAL A 1 158 ? -18.953 5.711 4.332 1 98.88 158 VAL A O 1
ATOM 1174 N N . VAL A 1 159 ? -19.469 7.617 3.25 1 98.94 159 VAL A N 1
ATOM 1175 C CA . VAL A 1 159 ? -18.219 8.281 3.586 1 98.94 159 VAL A CA 1
ATOM 1176 C C . VAL A 1 159 ? -18.5 9.617 4.266 1 98.94 159 VAL A C 1
ATOM 1178 O O . VAL A 1 159 ? -19.062 10.531 3.648 1 98.94 159 VAL A O 1
ATOM 1181 N N . ASP A 1 160 ? -18.047 9.766 5.488 1 98.75 160 ASP A N 1
ATOM 1182 C CA . ASP A 1 160 ? -18.375 11.008 6.176 1 98.75 160 ASP A CA 1
ATOM 1183 C C . ASP A 1 160 ? -17.125 11.688 6.719 1 98.75 160 ASP A C 1
ATOM 1185 O O . ASP A 1 160 ? -17.203 12.688 7.434 1 98.75 160 ASP A O 1
ATOM 1189 N N . ARG A 1 161 ? -15.883 11.102 6.41 1 98.88 161 ARG A N 1
ATOM 1190 C CA . ARG A 1 161 ? -14.703 11.711 7 1 98.88 161 ARG A CA 1
ATOM 1191 C C . ARG A 1 161 ? -13.469 11.477 6.129 1 98.88 161 ARG A C 1
ATOM 1193 O O . ARG A 1 161 ? -13.414 10.508 5.375 1 98.88 161 ARG A O 1
ATOM 1200 N N . VAL A 1 162 ? -12.562 12.367 6.242 1 98.94 162 VAL A N 1
ATOM 1201 C CA . VAL A 1 162 ? -11.211 12.312 5.695 1 98.94 162 VAL A CA 1
ATOM 1202 C C . VAL A 1 162 ? -10.188 12.445 6.82 1 98.94 162 VAL A C 1
ATOM 1204 O O . VAL A 1 162 ? -10.289 13.352 7.652 1 98.94 162 VAL A O 1
ATOM 1207 N N . LEU A 1 163 ? -9.297 11.523 6.949 1 98.94 163 LEU A N 1
ATOM 1208 C CA . LEU A 1 163 ? -8.172 11.586 7.867 1 98.94 163 LEU A CA 1
ATOM 1209 C C . LEU A 1 163 ? -6.855 11.719 7.105 1 98.94 163 LEU A C 1
ATOM 1211 O O . LEU A 1 163 ? -6.613 10.977 6.148 1 98.94 163 LEU A O 1
ATOM 1215 N N . ALA A 1 164 ? -6.016 12.617 7.504 1 98.81 164 ALA A N 1
ATOM 1216 C CA . ALA A 1 164 ? -4.766 12.859 6.781 1 98.81 164 ALA A CA 1
ATOM 1217 C C . ALA A 1 164 ? -3.568 12.805 7.727 1 98.81 164 ALA A C 1
ATOM 1219 O O . ALA A 1 164 ? -3.721 12.922 8.945 1 98.81 164 ALA A O 1
ATOM 1220 N N . LEU A 1 165 ? -2.422 12.547 7.137 1 98.75 165 LEU A N 1
ATOM 1221 C CA . LEU A 1 165 ? -1.168 12.633 7.879 1 98.75 165 LEU A CA 1
ATOM 1222 C C . LEU A 1 165 ? -0.802 14.078 8.164 1 98.75 165 LEU A C 1
ATOM 1224 O O . LEU A 1 165 ? -0.548 14.445 9.312 1 98.75 165 LEU A O 1
ATOM 1228 N N . VAL A 1 166 ? -0.817 14.938 7.109 1 98.81 166 VAL A N 1
ATOM 1229 C CA . VAL A 1 166 ? -0.42 16.328 7.27 1 98.81 166 VAL A CA 1
ATOM 1230 C C . VAL A 1 166 ? -1.422 17.234 6.562 1 98.81 166 VAL A C 1
ATOM 1232 O O . VAL A 1 166 ? -1.788 16.984 5.414 1 98.81 166 VAL A O 1
ATOM 1235 N N . ASP A 1 167 ? -1.864 18.234 7.219 1 98.38 167 ASP A N 1
ATOM 1236 C CA . ASP A 1 167 ? -2.662 19.312 6.645 1 98.38 167 ASP A CA 1
ATOM 1237 C C . ASP A 1 167 ? -1.801 20.547 6.363 1 98.38 167 ASP A C 1
ATOM 1239 O O . ASP A 1 167 ? -1.25 21.141 7.289 1 98.38 167 ASP A O 1
ATOM 1243 N N . ARG A 1 168 ? -1.74 20.922 5.098 1 96.88 168 ARG A N 1
ATOM 1244 C CA . ARG A 1 168 ? -0.964 22.094 4.723 1 96.88 168 ARG A CA 1
ATOM 1245 C C . ARG A 1 168 ? -1.744 23.375 5 1 96.88 168 ARG A C 1
ATOM 1247 O O . ARG A 1 168 ? -1.197 24.484 4.902 1 96.88 168 ARG A O 1
ATOM 1254 N N . GLN A 1 169 ? -2.957 23.266 5.348 1 96.5 169 GLN A N 1
ATOM 1255 C CA . GLN A 1 169 ? -3.84 24.375 5.684 1 96.5 169 GLN A CA 1
ATOM 1256 C C . GLN A 1 169 ? -3.975 25.344 4.508 1 96.5 169 GLN A C 1
ATOM 1258 O O . GLN A 1 169 ? -3.812 26.547 4.676 1 96.5 169 GLN A O 1
ATOM 1263 N N . GLN A 1 170 ? -4.277 24.75 3.371 1 94.38 170 GLN A N 1
ATOM 1264 C CA . GLN A 1 170 ? -4.402 25.547 2.148 1 94.38 170 GLN A CA 1
ATOM 1265 C C . GLN A 1 170 ? -5.75 25.312 1.479 1 94.38 170 GLN A C 1
ATOM 1267 O O . GLN A 1 170 ? -5.824 25.156 0.257 1 94.38 170 GLN A O 1
ATOM 1272 N N . GLY A 1 171 ? -6.805 25.125 2.342 1 96.62 171 GLY A N 1
ATOM 1273 C CA . GLY A 1 171 ? -8.156 25.156 1.812 1 96.62 171 GLY A CA 1
ATOM 1274 C C . GLY A 1 171 ? -8.859 23.812 1.892 1 96.62 171 GLY A C 1
ATOM 1275 O O . GLY A 1 171 ? -10.078 23.734 1.739 1 96.62 171 GLY A O 1
ATOM 1276 N N . GLY A 1 172 ? -8.141 22.734 2.162 1 97.69 172 GLY A N 1
ATOM 1277 C CA . GLY A 1 172 ? -8.719 21.391 2.213 1 97.69 172 GLY A CA 1
ATOM 1278 C C . GLY A 1 172 ? -9.789 21.25 3.277 1 97.69 172 GLY A C 1
ATOM 1279 O O . GLY A 1 172 ? -10.867 20.703 3.016 1 97.69 172 GLY A O 1
ATOM 1280 N N . ALA A 1 173 ? -9.547 21.766 4.469 1 98.19 173 ALA A N 1
ATOM 1281 C CA . ALA A 1 173 ? -10.492 21.656 5.574 1 98.19 173 ALA A CA 1
ATOM 1282 C C . ALA A 1 173 ? -11.812 22.359 5.227 1 98.19 173 ALA A C 1
ATOM 1284 O O . ALA A 1 173 ? -12.891 21.828 5.504 1 98.19 173 ALA A O 1
ATOM 1285 N N . GLU A 1 174 ? -11.703 23.547 4.664 1 98.31 174 GLU A N 1
ATOM 1286 C CA . GLU A 1 174 ? -12.891 24.297 4.27 1 98.31 174 GLU A CA 1
ATOM 1287 C C . GLU A 1 174 ? -13.688 23.562 3.193 1 98.31 174 GLU A C 1
ATOM 1289 O O . GLU A 1 174 ? -14.914 23.484 3.264 1 98.31 174 GLU A O 1
ATOM 1294 N N . LEU A 1 175 ? -12.977 23.062 2.227 1 98.5 175 LEU A N 1
ATOM 1295 C CA . LEU A 1 175 ? -13.625 22.297 1.168 1 98.5 175 LEU A CA 1
ATOM 1296 C C . LEU A 1 175 ? -14.398 21.109 1.746 1 98.5 175 LEU A C 1
ATOM 1298 O O . LEU A 1 175 ? -15.555 20.891 1.386 1 98.5 175 LEU A O 1
ATOM 1302 N N . TYR A 1 176 ? -13.766 20.312 2.6 1 98.75 176 TYR A N 1
ATOM 1303 C CA . TYR A 1 176 ? -14.398 19.141 3.184 1 98.75 176 TYR A CA 1
ATOM 1304 C C . TYR A 1 176 ? -15.617 19.531 4.012 1 98.75 176 TYR A C 1
ATOM 1306 O O . TYR A 1 176 ? -16.641 18.859 3.971 1 98.75 176 TYR A O 1
ATOM 1314 N N . ALA A 1 177 ? -15.508 20.625 4.754 1 98.62 177 ALA A N 1
ATOM 1315 C CA . ALA A 1 177 ? -16.641 21.109 5.535 1 98.62 177 ALA A CA 1
ATOM 1316 C C . ALA A 1 177 ? -17.828 21.438 4.629 1 98.62 177 ALA A C 1
ATOM 1318 O O . ALA A 1 177 ? -18.984 21.125 4.965 1 98.62 177 ALA A O 1
ATOM 1319 N N . GLN A 1 178 ? -17.547 22.062 3.539 1 98.31 178 GLN A N 1
ATOM 1320 C CA . GLN A 1 178 ? -18.594 22.406 2.578 1 98.31 178 GLN A CA 1
ATOM 1321 C C . GLN A 1 178 ? -19.281 21.156 2.039 1 98.31 178 GLN A C 1
ATOM 1323 O O . GLN A 1 178 ? -20.469 21.203 1.692 1 98.31 178 GLN A O 1
ATOM 1328 N N . GLU A 1 179 ? -18.578 20.109 2.002 1 98.19 179 GLU A N 1
ATOM 1329 C CA . GLU A 1 179 ? -19.094 18.859 1.47 1 98.19 179 GLU A CA 1
ATOM 1330 C C . GLU A 1 179 ? -19.672 17.969 2.582 1 98.19 179 GLU A C 1
ATOM 1332 O O . GLU A 1 179 ? -19.984 16.812 2.354 1 98.19 179 GLU A O 1
ATOM 1337 N N . GLY A 1 180 ? -19.672 18.516 3.83 1 98.31 180 GLY A N 1
ATOM 1338 C CA . GLY A 1 180 ? -20.25 17.797 4.953 1 98.31 180 GLY A CA 1
ATOM 1339 C C . GLY A 1 180 ? -19.344 16.703 5.48 1 98.31 180 GLY A C 1
ATOM 1340 O O . GLY A 1 180 ? -19.828 15.695 6.012 1 98.31 180 GLY A O 1
ATOM 1341 N N . LEU A 1 181 ? -18.141 16.844 5.262 1 98.88 181 LEU A N 1
ATOM 1342 C CA . LEU A 1 181 ? -17.172 15.844 5.691 1 98.88 181 LEU A CA 1
ATOM 1343 C C . LEU A 1 181 ? -16.484 16.281 6.98 1 98.88 181 LEU A C 1
ATOM 1345 O O . LEU A 1 181 ? -16.156 17.453 7.148 1 98.88 181 LEU A O 1
ATOM 1349 N N . ILE A 1 182 ? -16.297 15.312 7.891 1 98.81 182 ILE A N 1
ATOM 1350 C CA . ILE A 1 182 ? -15.414 15.492 9.039 1 98.81 182 ILE A CA 1
ATOM 1351 C C . ILE A 1 182 ? -13.961 15.383 8.586 1 98.81 182 ILE A C 1
ATOM 1353 O O . ILE A 1 182 ? -13.594 14.461 7.855 1 98.81 182 ILE A O 1
ATOM 1357 N N . PHE A 1 183 ? -13.18 16.391 8.961 1 98.81 183 PHE A N 1
ATOM 1358 C CA . PHE A 1 183 ? -11.766 16.359 8.602 1 98.81 183 PHE A CA 1
ATOM 1359 C C . PHE A 1 183 ? -10.883 16.375 9.844 1 98.81 183 PHE A C 1
ATOM 1361 O O . PHE A 1 183 ? -11.117 17.172 10.758 1 98.81 183 PHE A O 1
ATOM 1368 N N . ASP A 1 184 ? -9.898 15.438 9.883 1 98.44 184 ASP A N 1
ATOM 1369 C CA . ASP A 1 184 ? -8.875 15.414 10.922 1 98.44 184 ASP A CA 1
ATOM 1370 C C . ASP A 1 184 ? -7.508 15.055 10.336 1 98.44 184 ASP A C 1
ATOM 1372 O O . ASP A 1 184 ? -7.422 14.336 9.344 1 98.44 184 ASP A O 1
ATOM 1376 N N . ALA A 1 185 ? -6.477 15.641 10.859 1 98.75 185 ALA A N 1
ATOM 1377 C CA . ALA A 1 185 ? -5.098 15.352 10.469 1 98.75 185 ALA A CA 1
ATOM 1378 C C . ALA A 1 185 ? -4.223 15.094 11.688 1 98.75 185 ALA A C 1
ATOM 1380 O O . ALA A 1 185 ? -4.438 15.68 12.75 1 98.75 185 ALA A O 1
ATOM 1381 N N . LEU A 1 186 ? -3.26 14.242 11.516 1 98.81 186 LEU A N 1
ATOM 1382 C CA . LEU A 1 186 ? -2.338 13.984 12.617 1 98.81 186 LEU A CA 1
ATOM 1383 C C . LEU A 1 186 ? -1.519 15.227 12.945 1 98.81 186 LEU A C 1
ATOM 1385 O O . LEU A 1 186 ? -1.255 15.516 14.109 1 98.81 186 LEU A O 1
ATOM 1389 N N . TYR A 1 187 ? -1.079 15.914 11.82 1 98.88 187 TYR A N 1
ATOM 1390 C CA . TYR A 1 187 ? -0.26 17.109 12 1 98.88 187 TYR A CA 1
ATOM 1391 C C . TYR A 1 187 ? -0.698 18.219 11.047 1 98.88 187 TYR A C 1
ATOM 1393 O O . TYR A 1 187 ? -1.368 17.953 10.047 1 98.88 187 TYR A O 1
ATOM 1401 N N . ARG A 1 188 ? -0.317 19.453 11.398 1 98.5 188 ARG A N 1
ATOM 1402 C CA . ARG A 1 188 ? -0.394 20.625 10.531 1 98.5 188 ARG A CA 1
ATOM 1403 C C . ARG A 1 188 ? 0.997 21.156 10.211 1 98.5 188 ARG A C 1
ATOM 1405 O O . ARG A 1 188 ? 1.959 20.875 10.922 1 98.5 188 ARG A O 1
ATOM 1412 N N . ILE A 1 189 ? 1.102 21.859 9.125 1 97.69 189 ILE A N 1
ATOM 1413 C CA . ILE A 1 189 ? 2.398 22.359 8.688 1 97.69 189 ILE A CA 1
ATOM 1414 C C . ILE A 1 189 ? 3.062 23.141 9.82 1 97.69 189 ILE A C 1
ATOM 1416 O O . ILE A 1 189 ? 4.25 22.953 10.094 1 97.69 189 ILE A O 1
ATOM 1420 N N . PRO A 1 190 ? 2.348 23.953 10.656 1 97.94 190 PRO A N 1
ATOM 1421 C CA . PRO A 1 190 ? 3.016 24.656 11.75 1 97.94 190 PRO A CA 1
ATOM 1422 C C . PRO A 1 190 ? 3.627 23.703 12.773 1 97.94 190 PRO A C 1
ATOM 1424 O O . PRO A 1 190 ? 4.648 24.016 13.391 1 97.94 190 PRO A O 1
ATOM 1427 N N . ASP A 1 191 ? 2.984 22.5 13 1 98.5 191 ASP A N 1
ATOM 1428 C CA . ASP A 1 191 ? 3.562 21.484 13.891 1 98.5 191 ASP A CA 1
ATOM 1429 C C . ASP A 1 191 ? 4.938 21.047 13.398 1 98.5 191 ASP A C 1
ATOM 1431 O O . ASP A 1 191 ? 5.879 20.938 14.188 1 98.5 191 ASP A O 1
ATOM 1435 N N . LEU A 1 192 ? 5.016 20.781 12.07 1 98.38 192 LEU A N 1
ATOM 1436 C CA . LEU A 1 192 ? 6.281 20.344 11.484 1 98.38 192 LEU A CA 1
ATOM 1437 C C . LEU A 1 192 ? 7.316 21.469 11.539 1 98.38 192 LEU A C 1
ATOM 1439 O O . LEU A 1 192 ? 8.477 21.219 11.875 1 98.38 192 LEU A O 1
ATOM 1443 N N . GLN A 1 193 ? 6.895 22.688 11.219 1 97.75 193 GLN A N 1
ATOM 1444 C CA . GLN A 1 193 ? 7.801 23.844 11.234 1 97.75 193 GLN A CA 1
ATOM 1445 C C . GLN A 1 193 ? 8.391 24.062 12.625 1 97.75 193 GLN A C 1
ATOM 1447 O O . GLN A 1 193 ? 9.602 24.25 12.766 1 97.75 193 GLN A O 1
ATOM 1452 N N . GLN A 1 194 ? 7.555 24.031 13.594 1 97.88 194 GLN A N 1
ATOM 1453 C CA . GLN A 1 194 ? 7.992 24.219 14.969 1 97.88 194 GLN A CA 1
ATOM 1454 C C . GLN A 1 194 ? 8.953 23.125 15.406 1 97.88 194 GLN A C 1
ATOM 1456 O O . GLN A 1 194 ? 10 23.391 15.992 1 97.88 194 GLN A O 1
ATOM 1461 N N . ARG A 1 195 ? 8.57 21.891 15.133 1 97.88 195 ARG A N 1
ATOM 1462 C CA . ARG A 1 195 ? 9.406 20.766 15.547 1 97.88 195 ARG A CA 1
ATOM 1463 C C . ARG A 1 195 ? 10.727 20.75 14.797 1 97.88 195 ARG A C 1
ATOM 1465 O O . ARG A 1 195 ? 11.773 20.453 15.375 1 97.88 195 ARG A O 1
ATOM 1472 N N . TYR A 1 196 ? 10.664 21.047 13.539 1 97.19 196 TYR A N 1
ATOM 1473 C CA . TYR A 1 196 ? 11.852 21.094 12.695 1 97.19 196 TYR A CA 1
ATOM 1474 C C . TYR A 1 196 ? 12.867 22.094 13.242 1 97.19 196 TYR A C 1
ATOM 1476 O O . TYR A 1 196 ? 14.055 21.781 13.336 1 97.19 196 TYR A O 1
ATOM 1484 N N . ARG A 1 197 ? 12.461 23.234 13.648 1 94.69 197 ARG A N 1
ATOM 1485 C CA . ARG A 1 197 ? 13.328 24.266 14.211 1 94.69 197 ARG A CA 1
ATOM 1486 C C . ARG A 1 197 ? 13.867 23.844 15.57 1 94.69 197 ARG A C 1
ATOM 1488 O O . ARG A 1 197 ? 15.023 24.125 15.906 1 94.69 197 ARG A O 1
ATOM 1495 N N . ALA A 1 198 ? 13.047 23.203 16.297 1 94.81 198 ALA A N 1
ATOM 1496 C CA . ALA A 1 198 ? 13.469 22.734 17.609 1 94.81 198 ALA A CA 1
ATOM 1497 C C . ALA A 1 198 ? 14.57 21.688 17.5 1 94.81 198 ALA A C 1
ATOM 1499 O O . ALA A 1 198 ? 15.492 21.656 18.328 1 94.81 198 ALA A O 1
ATOM 1500 N N . LEU A 1 199 ? 14.414 20.781 16.516 1 92.56 199 LEU A N 1
ATOM 1501 C CA . LEU A 1 199 ? 15.391 19.719 16.328 1 92.56 199 LEU A CA 1
ATOM 1502 C C . LEU A 1 199 ? 16.703 20.266 15.797 1 92.56 199 LEU A C 1
ATOM 1504 O O . LEU A 1 199 ? 17.781 19.719 16.062 1 92.56 199 LEU A O 1
ATOM 1508 N N . ALA A 1 200 ? 16.641 21.344 15.031 1 87.25 200 ALA A N 1
ATOM 1509 C CA . ALA A 1 200 ? 17.844 21.984 14.5 1 87.25 200 ALA A CA 1
ATOM 1510 C C . ALA A 1 200 ? 18.609 22.719 15.602 1 87.25 200 ALA A C 1
ATOM 1512 O O . ALA A 1 200 ? 19.828 22.891 15.508 1 87.25 200 ALA A O 1
ATOM 1513 N N . ALA A 1 201 ? 17.984 23.219 16.594 1 85.94 201 ALA A N 1
ATOM 1514 C CA . ALA A 1 201 ? 18.594 23.953 17.703 1 85.94 201 ALA A CA 1
ATOM 1515 C C . ALA A 1 201 ? 19.281 22.984 18.672 1 85.94 201 ALA A C 1
ATOM 1517 O O . ALA A 1 201 ? 20.156 23.391 19.438 1 85.94 201 ALA A O 1
ATOM 1518 N N . ASP A 1 202 ? 18.969 21.656 18.734 1 73.19 202 ASP A N 1
ATOM 1519 C CA . ASP A 1 202 ? 19.578 20.672 19.625 1 73.19 202 ASP A CA 1
ATOM 1520 C C . ASP A 1 202 ? 20.844 20.094 19 1 73.19 202 ASP A C 1
ATOM 1522 O O . ASP A 1 202 ? 21.812 19.812 19.703 1 73.19 202 ASP A O 1
ATOM 1526 N N . MET B 1 1 ? -17.781 -23.141 2.033 1 36.03 1 MET B N 1
ATOM 1527 C CA . MET B 1 1 ? -16.562 -22.359 1.958 1 36.03 1 MET B CA 1
ATOM 1528 C C . MET B 1 1 ? -15.93 -22.188 3.34 1 36.03 1 MET B C 1
ATOM 1530 O O . MET B 1 1 ? -16.578 -21.703 4.266 1 36.03 1 MET B O 1
ATOM 1534 N N . MET B 1 2 ? -15.141 -23.062 3.711 1 41.91 2 MET B N 1
ATOM 1535 C CA . MET B 1 2 ? -14.664 -23.094 5.09 1 41.91 2 MET B CA 1
ATOM 1536 C C . MET B 1 2 ? -14.289 -21.703 5.574 1 41.91 2 MET B C 1
ATOM 1538 O O . MET B 1 2 ? -13.375 -21.078 5.031 1 41.91 2 MET B O 1
ATOM 1542 N N . LEU B 1 3 ? -15.25 -20.938 6.031 1 50.28 3 LEU B N 1
ATOM 1543 C CA . LEU B 1 3 ? -15.148 -19.625 6.66 1 50.28 3 LEU B CA 1
ATOM 1544 C C . LEU B 1 3 ? -14.102 -19.625 7.766 1 50.28 3 LEU B C 1
ATOM 1546 O O . LEU B 1 3 ? -14.062 -20.547 8.586 1 50.28 3 LEU B O 1
ATOM 1550 N N . ILE B 1 4 ? -12.836 -19.219 7.387 1 64.06 4 ILE B N 1
ATOM 1551 C CA . ILE B 1 4 ? -11.859 -19 8.445 1 64.06 4 ILE B CA 1
ATOM 1552 C C . ILE B 1 4 ? -12.555 -18.422 9.672 1 64.06 4 ILE B C 1
ATOM 1554 O O . ILE B 1 4 ? -13.07 -17.297 9.633 1 64.06 4 ILE B O 1
ATOM 1558 N N . SER B 1 5 ? -13.031 -19.281 10.492 1 68.44 5 SER B N 1
ATOM 1559 C CA . SER B 1 5 ? -13.82 -18.906 11.656 1 68.44 5 SER B CA 1
ATOM 1560 C C . SER B 1 5 ? -13.031 -17.969 12.578 1 68.44 5 SER B C 1
ATOM 1562 O O . SER B 1 5 ? -13.617 -17.156 13.289 1 68.44 5 SER B O 1
ATOM 1564 N N . ASP B 1 6 ? -11.711 -18.078 12.453 1 76.19 6 ASP B N 1
ATOM 1565 C CA . ASP B 1 6 ? -10.898 -17.266 13.344 1 76.19 6 ASP B CA 1
ATOM 1566 C C . ASP B 1 6 ? -10.617 -15.891 12.734 1 76.19 6 ASP B C 1
ATOM 1568 O O . ASP B 1 6 ? -10.016 -15.789 11.664 1 76.19 6 ASP B O 1
ATOM 1572 N N . PRO B 1 7 ? -11.07 -14.891 13.438 1 79.75 7 PRO B N 1
ATOM 1573 C CA . PRO B 1 7 ? -10.945 -13.555 12.844 1 79.75 7 PRO B CA 1
ATOM 1574 C C . PRO B 1 7 ? -9.5 -13.07 12.797 1 79.75 7 PRO B C 1
ATOM 1576 O O . PRO B 1 7 ? -9.203 -12.07 12.141 1 79.75 7 PRO B O 1
ATOM 1579 N N . SER B 1 8 ? -8.586 -13.828 13.359 1 90.62 8 SER B N 1
ATOM 1580 C CA . SER B 1 8 ? -7.195 -13.391 13.359 1 90.62 8 SER B CA 1
ATOM 1581 C C . SER B 1 8 ? -6.266 -14.508 12.898 1 90.62 8 SER B C 1
ATOM 1583 O O . SER B 1 8 ? -5.152 -14.648 13.414 1 90.62 8 SER B O 1
ATOM 1585 N N . TRP B 1 9 ? -6.727 -15.211 11.977 1 95.62 9 TRP B N 1
ATOM 1586 C CA . TRP B 1 9 ? -5.98 -16.391 11.547 1 95.62 9 TRP B CA 1
ATOM 1587 C C . TRP B 1 9 ? -4.656 -16 10.906 1 95.62 9 TRP B C 1
ATOM 1589 O O . TRP B 1 9 ? -3.654 -16.703 11.062 1 95.62 9 TRP B O 1
ATOM 1599 N N . ALA B 1 10 ? -4.629 -14.891 10.203 1 97.88 10 ALA B N 1
ATOM 1600 C CA . ALA B 1 10 ? -3.426 -14.523 9.469 1 97.88 10 ALA B CA 1
ATOM 1601 C C . ALA B 1 10 ? -2.291 -14.148 10.414 1 97.88 10 ALA B C 1
ATOM 1603 O O . ALA B 1 10 ? -1.127 -14.461 10.148 1 97.88 10 ALA B O 1
ATOM 1604 N N . VAL B 1 11 ? -2.662 -13.508 11.516 1 97.25 11 VAL B N 1
ATOM 1605 C CA . VAL B 1 11 ? -1.664 -13.062 12.484 1 97.25 11 VAL B CA 1
ATOM 1606 C C . VAL B 1 11 ? -1.17 -14.25 13.305 1 97.25 11 VAL B C 1
ATOM 1608 O O . VAL B 1 11 ? 0.013 -14.336 13.641 1 97.25 11 VAL B O 1
ATOM 1611 N N . GLN B 1 12 ? -2.008 -15.281 13.492 1 96.19 12 GLN B N 1
ATOM 1612 C CA . GLN B 1 12 ? -1.75 -16.281 14.523 1 96.19 12 GLN B CA 1
ATOM 1613 C C . GLN B 1 12 ? -1.208 -17.578 13.906 1 96.19 12 GLN B C 1
ATOM 1615 O O . GLN B 1 12 ? -0.451 -18.297 14.555 1 96.19 12 GLN B O 1
ATOM 1620 N N . ALA B 1 13 ? -1.588 -17.891 12.766 1 97.31 13 ALA B N 1
ATOM 1621 C CA . ALA B 1 13 ? -1.262 -19.188 12.172 1 97.31 13 ALA B CA 1
ATOM 1622 C C . ALA B 1 13 ? 0.237 -19.312 11.914 1 97.31 13 ALA B C 1
ATOM 1624 O O . ALA B 1 13 ? 0.9 -18.328 11.594 1 97.31 13 ALA B O 1
ATOM 1625 N N . ASP B 1 14 ? 0.734 -20.578 12.094 1 97.75 14 ASP B N 1
ATOM 1626 C CA . ASP B 1 14 ? 2.104 -20.812 11.641 1 97.75 14 ASP B CA 1
ATOM 1627 C C . ASP B 1 14 ? 2.188 -20.812 10.117 1 97.75 14 ASP B C 1
ATOM 1629 O O . ASP B 1 14 ? 1.161 -20.859 9.43 1 97.75 14 ASP B O 1
ATOM 1633 N N . LEU B 1 15 ? 3.369 -20.719 9.594 1 98.12 15 LEU B N 1
ATOM 1634 C CA . LEU B 1 15 ? 3.57 -20.438 8.18 1 98.12 15 LEU B CA 1
ATOM 1635 C C . LEU B 1 15 ? 2.953 -21.531 7.316 1 98.12 15 LEU B C 1
ATOM 1637 O O . LEU B 1 15 ? 2.281 -21.25 6.324 1 98.12 15 LEU B O 1
ATOM 1641 N N . PRO B 1 16 ? 3.127 -22.859 7.613 1 98.19 16 PRO B N 1
ATOM 1642 C CA . PRO B 1 16 ? 2.496 -23.891 6.781 1 98.19 16 PRO B CA 1
ATOM 1643 C C . PRO B 1 16 ? 0.972 -23.781 6.766 1 98.19 16 PRO B C 1
ATOM 1645 O O . PRO B 1 16 ? 0.353 -23.891 5.703 1 98.19 16 PRO B O 1
ATOM 1648 N N . ARG B 1 17 ? 0.411 -23.609 7.891 1 97.44 17 ARG B N 1
ATOM 1649 C CA . ARG B 1 17 ? -1.036 -23.422 7.961 1 97.44 17 ARG B CA 1
ATOM 1650 C C . ARG B 1 17 ? -1.467 -22.156 7.242 1 97.44 17 ARG B C 1
ATOM 1652 O O . ARG B 1 17 ? -2.502 -22.125 6.574 1 97.44 17 ARG B O 1
ATOM 1659 N N . LEU B 1 18 ? -0.702 -21.125 7.43 1 98.38 18 LEU B N 1
ATOM 1660 C CA . LEU B 1 18 ? -0.982 -19.859 6.789 1 98.38 18 LEU B CA 1
ATOM 1661 C C . LEU B 1 18 ? -1.01 -20 5.27 1 98.38 18 LEU B C 1
ATOM 1663 O O . LEU B 1 18 ? -1.853 -19.406 4.598 1 98.38 18 LEU B O 1
ATOM 1667 N N . HIS B 1 19 ? -0.066 -20.734 4.762 1 98.62 19 HIS B N 1
ATOM 1668 C CA . HIS B 1 19 ? 0.005 -21.016 3.332 1 98.62 19 HIS B CA 1
ATOM 1669 C C . HIS B 1 19 ? -1.291 -21.641 2.826 1 98.62 19 HIS B C 1
ATOM 1671 O O . HIS B 1 19 ? -1.826 -21.219 1.798 1 98.62 19 HIS B O 1
ATOM 1677 N N . ASP B 1 20 ? -1.832 -22.562 3.568 1 98 20 ASP B N 1
ATOM 1678 C CA . ASP B 1 20 ? -3.064 -23.234 3.184 1 98 20 ASP B CA 1
ATOM 1679 C C . ASP B 1 20 ? -4.266 -22.297 3.281 1 98 20 ASP B C 1
ATOM 1681 O O . ASP B 1 20 ? -5.133 -22.297 2.406 1 98 20 ASP B O 1
ATOM 1685 N N . LEU B 1 21 ? -4.32 -21.578 4.352 1 97.94 21 LEU B N 1
ATOM 1686 C CA . LEU B 1 21 ? -5.445 -20.672 4.574 1 97.94 21 LEU B CA 1
ATOM 1687 C C . LEU B 1 21 ? -5.48 -19.578 3.512 1 97.94 21 LEU B C 1
ATOM 1689 O O . LEU B 1 21 ? -6.555 -19.188 3.057 1 97.94 21 LEU B O 1
ATOM 1693 N N . LEU B 1 22 ? -4.285 -19.094 3.141 1 98.62 22 LEU B N 1
ATOM 1694 C CA . LEU B 1 22 ? -4.227 -18.094 2.09 1 98.62 22 LEU B CA 1
ATOM 1695 C C . LEU B 1 22 ? -4.68 -18.656 0.754 1 98.62 22 LEU B C 1
ATOM 1697 O O . LEU B 1 22 ? -5.363 -17.984 -0.018 1 98.62 22 LEU B O 1
ATOM 1701 N N . LEU B 1 23 ? -4.27 -19.859 0.462 1 98.62 23 LEU B N 1
ATOM 1702 C CA . LEU B 1 23 ? -4.727 -20.516 -0.752 1 98.62 23 LEU B CA 1
ATOM 1703 C C . LEU B 1 23 ? -6.25 -20.625 -0.776 1 98.62 23 LEU B C 1
ATOM 1705 O O . LEU B 1 23 ? -6.875 -20.391 -1.813 1 98.62 23 LEU B O 1
ATOM 1709 N N . ASP B 1 24 ? -6.848 -20.969 0.358 1 97.94 24 ASP B N 1
ATOM 1710 C CA . ASP B 1 24 ? -8.305 -21.016 0.476 1 97.94 24 ASP B CA 1
ATOM 1711 C C . ASP B 1 24 ? -8.922 -19.656 0.191 1 97.94 24 ASP B C 1
ATOM 1713 O O . ASP B 1 24 ? -9.938 -19.562 -0.5 1 97.94 24 ASP B O 1
ATOM 1717 N N . LEU B 1 25 ? -8.336 -18.672 0.752 1 97.81 25 LEU B N 1
ATOM 1718 C CA . LEU B 1 25 ? -8.859 -17.328 0.558 1 97.81 25 LEU B CA 1
ATOM 1719 C C . LEU B 1 25 ? -8.766 -16.906 -0.908 1 97.81 25 LEU B C 1
ATOM 1721 O O . LEU B 1 25 ? -9.68 -16.266 -1.436 1 97.81 25 LEU B O 1
ATOM 1725 N N . LEU B 1 26 ? -7.652 -17.234 -1.579 1 98.5 26 LEU B N 1
ATOM 1726 C CA . LEU B 1 26 ? -7.508 -16.969 -3.006 1 98.5 26 LEU B CA 1
ATOM 1727 C C . LEU B 1 26 ? -8.617 -17.641 -3.799 1 98.5 26 LEU B C 1
ATOM 1729 O O . LEU B 1 26 ? -9.234 -17.031 -4.672 1 98.5 26 LEU B O 1
ATOM 1733 N N . CYS B 1 27 ? -8.891 -18.844 -3.471 1 98 27 CYS B N 1
ATOM 1734 C CA . CYS B 1 27 ? -9.922 -19.609 -4.16 1 98 27 CYS B CA 1
ATOM 1735 C C . CYS B 1 27 ? -11.305 -19.016 -3.896 1 98 27 CYS B C 1
ATOM 1737 O O . CYS B 1 27 ? -12.18 -19.062 -4.762 1 98 27 CYS B O 1
ATOM 1739 N N . ASP B 1 28 ? -11.461 -18.484 -2.762 1 96.75 28 ASP B N 1
ATOM 1740 C CA . ASP B 1 28 ? -12.75 -17.922 -2.363 1 96.75 28 ASP B CA 1
ATOM 1741 C C . ASP B 1 28 ? -12.977 -16.547 -2.988 1 96.75 28 ASP B C 1
ATOM 1743 O O . ASP B 1 28 ? -14.086 -16.234 -3.42 1 96.75 28 ASP B O 1
ATOM 1747 N N . ARG B 1 29 ? -11.875 -15.758 -3.068 1 96.94 29 ARG B N 1
ATOM 1748 C CA . ARG B 1 29 ? -12.094 -14.344 -3.324 1 96.94 29 ARG B CA 1
ATOM 1749 C C . ARG B 1 29 ? -11.5 -13.93 -4.664 1 96.94 29 ARG B C 1
ATOM 1751 O O . ARG B 1 29 ? -11.969 -12.977 -5.293 1 96.94 29 ARG B O 1
ATOM 1758 N N . ALA B 1 30 ? -10.461 -14.602 -5.078 1 97.56 30 ALA B N 1
ATOM 1759 C CA . ALA B 1 30 ? -9.648 -14.031 -6.148 1 97.56 30 ALA B CA 1
ATOM 1760 C C . ALA B 1 30 ? -9.75 -14.867 -7.422 1 97.56 30 ALA B C 1
ATOM 1762 O O . ALA B 1 30 ? -9.406 -14.391 -8.508 1 97.56 30 ALA B O 1
ATOM 1763 N N . TYR B 1 31 ? -10.172 -16.094 -7.328 1 97.44 31 TYR B N 1
ATOM 1764 C CA . TYR B 1 31 ? -10.141 -17.047 -8.43 1 97.44 31 TYR B CA 1
ATOM 1765 C C . TYR B 1 31 ? -11.547 -17.484 -8.805 1 97.44 31 TYR B C 1
ATOM 1767 O O . TYR B 1 31 ? -12.383 -17.734 -7.934 1 97.44 31 TYR B O 1
ATOM 1775 N N . ARG B 1 32 ? -11.82 -17.562 -10.094 1 96.56 32 ARG B N 1
ATOM 1776 C CA . ARG B 1 32 ? -13.086 -18.062 -10.625 1 96.56 32 ARG B CA 1
ATOM 1777 C C . ARG B 1 32 ? -12.859 -18.906 -11.875 1 96.56 32 ARG B C 1
ATOM 1779 O O . ARG B 1 32 ? -11.93 -18.641 -12.641 1 96.56 32 ARG B O 1
ATOM 1786 N N . GLU B 1 33 ? -13.656 -19.891 -12.07 1 96.31 33 GLU B N 1
ATOM 1787 C CA . GLU B 1 33 ? -13.672 -20.656 -13.312 1 96.31 33 GLU B CA 1
ATOM 1788 C C . GLU B 1 33 ? -14.906 -20.328 -14.148 1 96.31 33 GLU B C 1
ATOM 1790 O O . GLU B 1 33 ? -15.953 -19.984 -13.609 1 96.31 33 GLU B O 1
ATOM 1795 N N . GLY B 1 34 ? -14.719 -20.422 -15.43 1 95.19 34 GLY B N 1
ATOM 1796 C CA . GLY B 1 34 ? -15.758 -20.094 -16.391 1 95.19 34 GLY B CA 1
ATOM 1797 C C . GLY B 1 34 ? -15.203 -19.703 -17.75 1 95.19 34 GLY B C 1
ATOM 1798 O O . GLY B 1 34 ? -14.133 -20.188 -18.156 1 95.19 34 GLY B O 1
ATOM 1799 N N . ASP B 1 35 ? -16.047 -18.984 -18.516 1 95.38 35 ASP B N 1
ATOM 1800 C CA . ASP B 1 35 ? -15.648 -18.484 -19.828 1 95.38 35 ASP B CA 1
ATOM 1801 C C . ASP B 1 35 ? -15.414 -16.984 -19.797 1 95.38 35 ASP B C 1
ATOM 1803 O O . ASP B 1 35 ? -16.375 -16.203 -19.781 1 95.38 35 ASP B O 1
ATOM 1807 N N . PHE B 1 36 ? -14.117 -16.609 -19.844 1 94.12 36 PHE B N 1
ATOM 1808 C CA . PHE B 1 36 ? -13.781 -15.203 -19.656 1 94.12 36 PHE B CA 1
ATOM 1809 C C . PHE B 1 36 ? -13.031 -14.664 -20.859 1 94.12 36 PHE B C 1
ATOM 1811 O O . PHE B 1 36 ? -12.219 -15.367 -21.469 1 94.12 36 PHE B O 1
ATOM 1818 N N . LEU B 1 37 ? -13.367 -13.414 -21.156 1 91 37 LEU B N 1
ATOM 1819 C CA . LEU B 1 37 ? -12.602 -12.648 -22.141 1 91 37 LEU B CA 1
ATOM 1820 C C . LEU B 1 37 ? -11.602 -11.727 -21.453 1 91 37 LEU B C 1
ATOM 1822 O O . LEU B 1 37 ? -12 -10.844 -20.688 1 91 37 LEU B O 1
ATOM 1826 N N . LEU B 1 38 ? -10.391 -11.969 -21.734 1 84.06 38 LEU B N 1
ATOM 1827 C CA . LEU B 1 38 ? -9.352 -11.156 -21.109 1 84.06 38 LEU B CA 1
ATOM 1828 C C . LEU B 1 38 ? -9.156 -9.844 -21.875 1 84.06 38 LEU B C 1
ATOM 1830 O O . LEU B 1 38 ? -9.617 -9.703 -23 1 84.06 38 LEU B O 1
ATOM 1834 N N . SER B 1 39 ? -8.586 -8.883 -21.203 1 77.06 39 SER B N 1
ATOM 1835 C CA . SER B 1 39 ? -8.336 -7.578 -21.828 1 77.06 39 SER B CA 1
ATOM 1836 C C . SER B 1 39 ? -7.48 -7.711 -23.078 1 77.06 39 SER B C 1
ATOM 1838 O O . SER B 1 39 ? -7.551 -6.867 -23.969 1 77.06 39 SER B O 1
ATOM 1840 N N . SER B 1 40 ? -6.664 -8.781 -23.141 1 77.75 40 SER B N 1
ATOM 1841 C CA . SER B 1 40 ? -5.824 -9.055 -24.297 1 77.75 40 SER B CA 1
ATOM 1842 C C . SER B 1 40 ? -6.66 -9.523 -25.484 1 77.75 40 SER B C 1
ATOM 1844 O O . SER B 1 40 ? -6.152 -9.617 -26.609 1 77.75 40 SER B O 1
ATOM 1846 N N . GLY B 1 41 ? -7.922 -9.812 -25.172 1 85.12 41 GLY B N 1
ATOM 1847 C CA . GLY B 1 41 ? -8.789 -10.367 -26.203 1 85.12 41 GLY B CA 1
ATOM 1848 C C . GLY B 1 41 ? -8.797 -11.883 -26.219 1 85.12 41 GLY B C 1
ATOM 1849 O O . GLY B 1 41 ? -9.586 -12.5 -26.938 1 85.12 41 GLY B O 1
ATOM 1850 N N . GLN B 1 42 ? -7.941 -12.445 -25.438 1 87.12 42 GLN B N 1
ATOM 1851 C CA . GLN B 1 42 ? -7.863 -13.898 -25.375 1 87.12 42 GLN B CA 1
ATOM 1852 C C . GLN B 1 42 ? -8.945 -14.469 -24.453 1 87.12 42 GLN B C 1
ATOM 1854 O O . GLN B 1 42 ? -9.32 -13.836 -23.469 1 87.12 42 GLN B O 1
ATOM 1859 N N . ARG B 1 43 ? -9.398 -15.633 -24.812 1 93.19 43 ARG B N 1
ATOM 1860 C CA . ARG B 1 43 ? -10.352 -16.312 -23.938 1 93.19 43 ARG B CA 1
ATOM 1861 C C . ARG B 1 43 ? -9.633 -17.125 -22.875 1 93.19 43 ARG B C 1
ATOM 1863 O O . ARG B 1 43 ? -8.547 -17.656 -23.109 1 93.19 43 ARG B O 1
ATOM 1870 N N . SER B 1 44 ? -10.234 -17.172 -21.719 1 93.31 44 SER B N 1
ATOM 1871 C CA . SER B 1 44 ? -9.68 -17.938 -20.609 1 93.31 44 SER B CA 1
ATOM 1872 C C . SER B 1 44 ? -10.766 -18.719 -19.875 1 93.31 44 SER B C 1
ATOM 1874 O O . SER B 1 44 ? -11.914 -18.266 -19.797 1 93.31 44 SER B O 1
ATOM 1876 N N . THR B 1 45 ? -10.352 -19.859 -19.375 1 95.19 45 THR B N 1
ATOM 1877 C CA . THR B 1 45 ? -11.305 -20.688 -18.656 1 95.19 45 THR B CA 1
ATOM 1878 C C . THR B 1 45 ? -11.336 -20.312 -17.172 1 95.19 45 THR B C 1
ATOM 1880 O O . THR B 1 45 ? -12.07 -20.906 -16.391 1 95.19 45 THR B O 1
ATOM 1883 N N . TYR B 1 46 ? -10.477 -19.406 -16.844 1 96.38 46 TYR B N 1
ATOM 1884 C CA . TYR B 1 46 ? -10.484 -18.953 -15.453 1 96.38 46 TYR B CA 1
ATOM 1885 C C . TYR B 1 46 ? -10.125 -17.469 -15.367 1 96.38 46 TYR B C 1
ATOM 1887 O O . TYR B 1 46 ? -9.664 -16.875 -16.344 1 96.38 46 TYR B O 1
ATOM 1895 N N . TYR B 1 47 ? -10.469 -16.922 -14.297 1 94.69 47 TYR B N 1
ATOM 1896 C CA . TYR B 1 47 ? -10.164 -15.539 -13.969 1 94.69 47 TYR B CA 1
ATOM 1897 C C . TYR B 1 47 ? -9.5 -15.445 -12.594 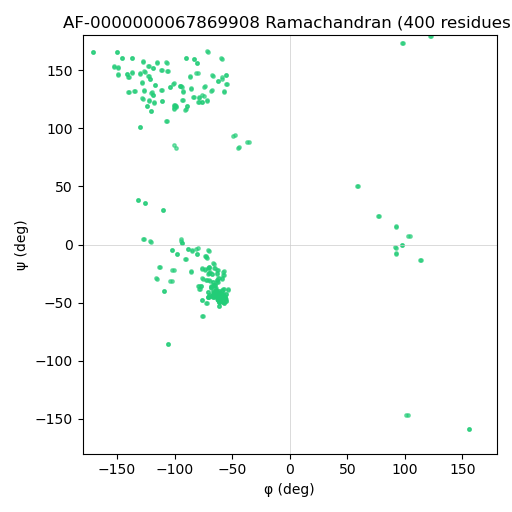1 94.69 47 TYR B C 1
ATOM 1899 O O . TYR B 1 47 ? -9.852 -16.188 -11.68 1 94.69 47 TYR B O 1
ATOM 1907 N N . ILE B 1 48 ? -8.508 -14.57 -12.523 1 95.94 48 ILE B N 1
ATOM 1908 C CA . ILE B 1 48 ? -7.859 -14.352 -11.234 1 95.94 48 ILE B CA 1
ATOM 1909 C C . ILE B 1 48 ? -7.562 -12.867 -11.055 1 95.94 48 ILE B C 1
ATOM 1911 O O . ILE B 1 48 ? -7.027 -12.219 -11.953 1 95.94 48 ILE B O 1
ATOM 1915 N N . ASN B 1 49 ? -7.93 -12.359 -9.906 1 94.19 49 ASN B N 1
ATOM 1916 C CA . ASN B 1 49 ? -7.605 -11 -9.469 1 94.19 49 ASN B CA 1
ATOM 1917 C C . ASN B 1 49 ? -7.023 -10.992 -8.062 1 94.19 49 ASN B C 1
ATOM 1919 O O . ASN B 1 49 ? -7.766 -10.977 -7.078 1 94.19 49 ASN B O 1
ATOM 1923 N N . GLY B 1 50 ? -5.742 -10.883 -7.949 1 96.75 50 GLY B N 1
ATOM 1924 C CA . GLY B 1 50 ? -5.035 -10.977 -6.684 1 96.75 50 GLY B CA 1
ATOM 1925 C C . GLY B 1 50 ? -5.367 -9.844 -5.734 1 96.75 50 GLY B C 1
ATOM 1926 O O . GLY B 1 50 ? -5.203 -9.969 -4.52 1 96.75 50 GLY B O 1
ATOM 1927 N N . LYS B 1 51 ? -5.887 -8.734 -6.223 1 97.31 51 LYS B N 1
ATOM 1928 C CA . LYS B 1 51 ? -6.16 -7.566 -5.387 1 97.31 51 LYS B CA 1
ATOM 1929 C C . LYS B 1 51 ? -7.336 -7.824 -4.449 1 97.31 51 LYS B C 1
ATOM 1931 O O . LYS B 1 51 ? -7.484 -7.148 -3.43 1 97.31 51 LYS B O 1
ATOM 1936 N N . GLN B 1 52 ? -8.188 -8.836 -4.777 1 97.62 52 GLN B N 1
ATOM 1937 C CA . GLN B 1 52 ? -9.258 -9.258 -3.873 1 97.62 52 GLN B CA 1
ATOM 1938 C C . GLN B 1 52 ? -8.688 -9.797 -2.562 1 97.62 52 GLN B C 1
ATOM 1940 O O . GLN B 1 52 ? -9.367 -9.781 -1.534 1 97.62 52 GLN B O 1
ATOM 1945 N N . VAL B 1 53 ? -7.426 -10.219 -2.633 1 98.44 53 VAL B N 1
ATOM 1946 C CA .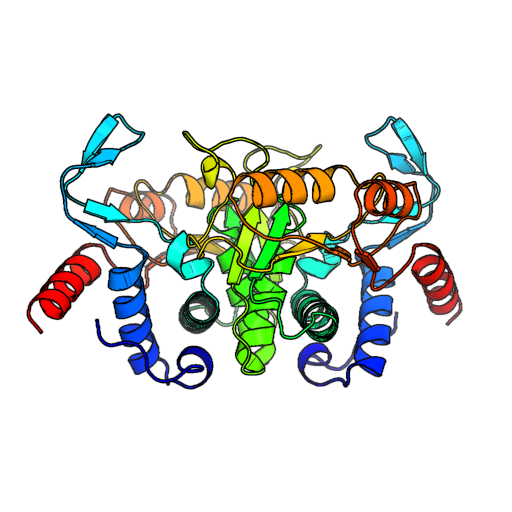 VAL B 1 53 ? -6.797 -10.828 -1.467 1 98.44 53 VAL B CA 1
ATOM 1947 C C . VAL B 1 53 ? -5.746 -9.875 -0.893 1 98.44 53 VAL B C 1
ATOM 1949 O O . VAL B 1 53 ? -5.637 -9.727 0.326 1 98.44 53 VAL B O 1
ATOM 1952 N N . THR B 1 54 ? -4.953 -9.18 -1.759 1 98.81 54 THR B N 1
ATOM 1953 C CA . THR B 1 54 ? -3.912 -8.281 -1.269 1 98.81 54 THR B CA 1
ATOM 1954 C C . THR B 1 54 ? -4.523 -7.047 -0.613 1 98.81 54 THR B C 1
ATOM 1956 O O . THR B 1 54 ? -3.877 -6.383 0.198 1 98.81 54 THR B O 1
ATOM 1959 N N . LEU B 1 55 ? -5.785 -6.773 -0.918 1 98.75 55 LEU B N 1
ATOM 1960 C CA . LEU B 1 55 ? -6.543 -5.695 -0.29 1 98.75 55 LEU B CA 1
ATOM 1961 C C . LEU B 1 55 ? -7.625 -6.254 0.626 1 98.75 55 LEU B C 1
ATOM 1963 O O . LEU B 1 55 ? -8.711 -5.68 0.735 1 98.75 55 LEU B O 1
ATOM 1967 N N . HIS B 1 56 ? -7.438 -7.398 1.209 1 98.31 56 HIS B N 1
ATOM 1968 C CA . HIS B 1 56 ? -8.188 -8.039 2.281 1 98.31 56 HIS B CA 1
ATOM 1969 C C . HIS B 1 56 ? -7.441 -7.953 3.607 1 98.31 56 HIS B C 1
ATOM 1971 O O . HIS B 1 56 ? -6.227 -8.172 3.656 1 98.31 56 HIS B O 1
ATOM 1977 N N . PRO B 1 57 ? -8.156 -7.617 4.68 1 98.12 57 PRO B N 1
ATOM 1978 C CA . PRO B 1 57 ? -7.449 -7.371 5.938 1 98.12 57 PRO B CA 1
ATOM 1979 C C . PRO B 1 57 ? -6.57 -8.547 6.359 1 98.12 57 PRO B C 1
ATOM 1981 O O . PRO B 1 57 ? -5.395 -8.359 6.676 1 98.12 57 PRO B O 1
ATOM 1984 N N . GLN B 1 58 ? -7.098 -9.742 6.336 1 98.25 58 GLN B N 1
ATOM 1985 C CA . GLN B 1 58 ? -6.324 -10.922 6.707 1 98.25 58 GLN B CA 1
ATOM 1986 C C . GLN B 1 58 ? -5.43 -11.375 5.559 1 98.25 58 GLN B C 1
ATOM 1988 O O . GLN B 1 58 ? -4.309 -11.836 5.785 1 98.25 58 GLN B O 1
ATOM 1993 N N . GLY B 1 59 ? -5.922 -11.234 4.363 1 98.62 59 GLY B N 1
ATOM 1994 C CA . GLY B 1 59 ? -5.137 -11.578 3.189 1 98.62 59 GLY B CA 1
ATOM 1995 C C . GLY B 1 59 ? -3.838 -10.797 3.086 1 98.62 59 GLY B C 1
ATOM 1996 O O . GLY B 1 59 ? -2.791 -11.359 2.771 1 98.62 59 GLY B O 1
ATOM 1997 N N . ALA B 1 60 ? -3.91 -9.516 3.352 1 98.81 60 ALA B N 1
ATOM 1998 C CA . ALA B 1 60 ? -2.725 -8.664 3.301 1 98.81 60 ALA B CA 1
ATOM 1999 C C . ALA B 1 60 ? -1.672 -9.133 4.305 1 98.81 60 ALA B C 1
ATOM 2001 O O . ALA B 1 60 ? -0.485 -9.203 3.977 1 98.81 60 ALA B O 1
ATOM 2002 N N . VAL B 1 61 ? -2.129 -9.445 5.508 1 98.88 61 VAL B N 1
ATOM 2003 C CA . VAL B 1 61 ? -1.224 -9.93 6.543 1 98.88 61 VAL B CA 1
ATOM 2004 C C . VAL B 1 61 ? -0.591 -11.25 6.102 1 98.88 61 VAL B C 1
ATOM 2006 O O . VAL B 1 61 ? 0.627 -11.422 6.195 1 98.88 61 VAL B O 1
ATOM 2009 N N . ALA B 1 62 ? -1.413 -12.156 5.609 1 98.88 62 ALA B N 1
ATOM 2010 C CA . ALA B 1 62 ? -0.937 -13.477 5.199 1 98.88 62 ALA B CA 1
ATOM 2011 C C . ALA B 1 62 ? 0.07 -13.359 4.059 1 98.88 62 ALA B C 1
ATOM 2013 O O . ALA B 1 62 ? 1.128 -13.992 4.09 1 98.88 62 ALA B O 1
ATOM 2014 N N . VAL B 1 63 ? -0.264 -12.57 3.074 1 98.94 63 VAL B N 1
ATOM 2015 C CA . VAL B 1 63 ? 0.637 -12.328 1.952 1 98.94 63 VAL B CA 1
ATOM 2016 C C . VAL B 1 63 ? 1.957 -11.758 2.463 1 98.94 63 VAL B C 1
ATOM 2018 O O . VAL B 1 63 ? 3.033 -12.227 2.09 1 98.94 63 VAL B O 1
ATOM 2021 N N . GLY B 1 64 ? 1.86 -10.719 3.305 1 98.94 64 GLY B N 1
ATOM 2022 C CA . GLY B 1 64 ? 3.053 -10.102 3.863 1 98.94 64 GLY B CA 1
ATOM 2023 C C . GLY B 1 64 ? 3.939 -11.086 4.609 1 98.94 64 GLY B C 1
ATOM 2024 O O . GLY B 1 64 ? 5.156 -11.109 4.406 1 98.94 64 GLY B O 1
ATOM 2025 N N . ARG B 1 65 ? 3.35 -11.883 5.434 1 98.94 65 ARG B N 1
ATOM 2026 C CA . ARG B 1 65 ? 4.105 -12.828 6.254 1 98.94 65 ARG B CA 1
ATOM 2027 C C . ARG B 1 65 ? 4.785 -13.883 5.387 1 98.94 65 ARG B C 1
ATOM 2029 O O . ARG B 1 65 ? 5.961 -14.195 5.59 1 98.94 65 ARG B O 1
ATOM 2036 N N . LEU B 1 66 ? 4.105 -14.43 4.449 1 98.94 66 LEU B N 1
ATOM 2037 C CA . LEU B 1 66 ? 4.637 -15.523 3.645 1 98.94 66 LEU B CA 1
ATOM 2038 C C . LEU B 1 66 ? 5.73 -15.031 2.707 1 98.94 66 LEU B C 1
ATOM 2040 O O . LEU B 1 66 ? 6.75 -15.695 2.523 1 98.94 66 LEU B O 1
ATOM 2044 N N . LEU B 1 67 ? 5.531 -13.852 2.092 1 98.94 67 LEU B N 1
ATOM 2045 C CA . LEU B 1 67 ? 6.555 -13.312 1.204 1 98.94 67 LEU B CA 1
ATOM 2046 C C . LEU B 1 67 ? 7.781 -12.867 1.996 1 98.94 67 LEU B C 1
ATOM 2048 O O . LEU B 1 67 ? 8.914 -13.117 1.585 1 98.94 67 LEU B O 1
ATOM 2052 N N . ALA B 1 68 ? 7.547 -12.18 3.129 1 98.81 68 ALA B N 1
ATOM 2053 C CA . ALA B 1 68 ? 8.672 -11.75 3.955 1 98.81 68 ALA B CA 1
ATOM 2054 C C . ALA B 1 68 ? 9.523 -12.938 4.387 1 98.81 68 ALA B C 1
ATOM 2056 O O . ALA B 1 68 ? 10.758 -12.844 4.414 1 98.81 68 ALA B O 1
ATOM 2057 N N . ALA B 1 69 ? 8.898 -14.062 4.699 1 98.62 69 ALA B N 1
ATOM 2058 C CA . ALA B 1 69 ? 9.594 -15.25 5.184 1 98.62 69 ALA B CA 1
ATOM 2059 C C . ALA B 1 69 ? 10.492 -15.836 4.102 1 98.62 69 ALA B C 1
ATOM 2061 O O . ALA B 1 69 ? 11.422 -16.594 4.402 1 98.62 69 ALA B O 1
ATOM 2062 N N . ARG B 1 70 ? 10.312 -15.469 2.861 1 98.38 70 ARG B N 1
ATOM 2063 C CA . ARG B 1 70 ? 11.07 -16.031 1.747 1 98.38 70 ARG B CA 1
ATOM 2064 C C . ARG B 1 70 ? 12.234 -15.133 1.359 1 98.38 70 ARG B C 1
ATOM 2066 O O . ARG B 1 70 ? 13.055 -15.5 0.516 1 98.38 70 ARG B O 1
ATOM 2073 N N . LEU B 1 71 ? 12.258 -13.992 1.934 1 98.75 71 LEU B N 1
ATOM 2074 C CA . LEU B 1 71 ? 13.297 -13.031 1.568 1 98.75 71 LEU B CA 1
ATOM 2075 C C . LEU B 1 71 ? 14.586 -13.305 2.33 1 98.75 71 LEU B C 1
ATOM 2077 O O . LEU B 1 71 ? 14.586 -13.391 3.561 1 98.75 71 LEU B O 1
ATOM 2081 N N . PRO B 1 72 ? 15.711 -13.438 1.617 1 98.44 72 PRO B N 1
ATOM 2082 C CA . PRO B 1 72 ? 17 -13.547 2.301 1 98.44 72 PRO B CA 1
ATOM 2083 C C . PRO B 1 72 ? 17.312 -12.328 3.164 1 98.44 72 PRO B C 1
ATOM 2085 O O . PRO B 1 72 ? 16.766 -11.242 2.936 1 98.44 72 PRO B O 1
ATOM 2088 N N . GLN B 1 73 ? 18.219 -12.461 4.121 1 97.81 73 GLN B N 1
ATOM 2089 C CA . GLN B 1 73 ? 18.531 -11.422 5.098 1 97.81 73 GLN B CA 1
ATOM 2090 C C . GLN B 1 73 ? 19.203 -10.227 4.438 1 97.81 73 GLN B C 1
ATOM 2092 O O . GLN B 1 73 ? 19.094 -9.094 4.91 1 97.81 73 GLN B O 1
ATOM 2097 N N . GLU B 1 74 ? 19.859 -10.477 3.316 1 98.19 74 GLU B N 1
ATOM 2098 C CA . GLU B 1 74 ? 20.594 -9.406 2.666 1 98.19 74 GLU B CA 1
ATOM 2099 C C . GLU B 1 74 ? 19.656 -8.414 1.988 1 98.19 74 GLU B C 1
ATOM 2101 O O . GLU B 1 74 ? 20.062 -7.301 1.648 1 98.19 74 GLU B O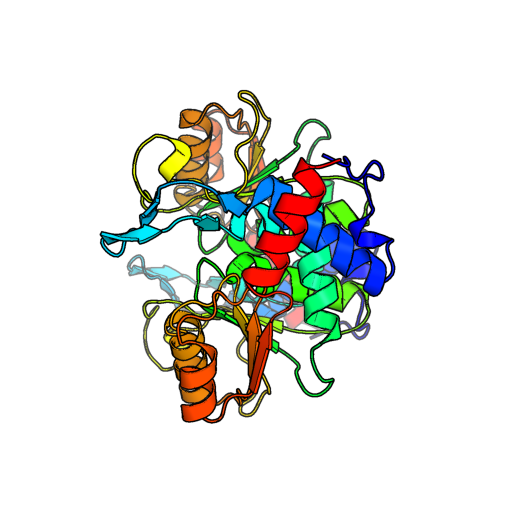 1
ATOM 2106 N N . ILE B 1 75 ? 18.453 -8.852 1.695 1 98.81 75 ILE B N 1
ATOM 2107 C CA . ILE B 1 75 ? 17.453 -7.957 1.131 1 98.81 75 ILE B CA 1
ATOM 2108 C C . ILE B 1 75 ? 16.969 -6.977 2.199 1 98.81 75 ILE B C 1
ATOM 2110 O O . ILE B 1 75 ? 16.469 -7.387 3.248 1 98.81 75 ILE B O 1
ATOM 2114 N N . THR B 1 76 ? 17.094 -5.707 1.912 1 98.69 76 THR B N 1
ATOM 2115 C CA . THR B 1 76 ? 16.703 -4.727 2.92 1 98.69 76 THR B CA 1
ATOM 2116 C C . THR B 1 76 ? 15.602 -3.811 2.383 1 98.69 76 THR B C 1
ATOM 2118 O O . THR B 1 76 ? 15.195 -2.863 3.057 1 98.69 76 THR B O 1
ATOM 2121 N N . ALA B 1 77 ? 15.156 -4.086 1.121 1 98.94 77 ALA B N 1
ATOM 2122 C CA . ALA B 1 77 ? 14.047 -3.336 0.54 1 98.94 77 ALA B CA 1
ATOM 2123 C C . ALA B 1 77 ? 13.25 -4.207 -0.426 1 98.94 77 ALA B C 1
ATOM 2125 O O . ALA B 1 77 ? 13.766 -5.18 -0.973 1 98.94 77 ALA B O 1
ATOM 2126 N N . VAL B 1 78 ? 12.016 -3.916 -0.583 1 99 78 VAL B N 1
ATOM 2127 C CA . VAL B 1 78 ? 11.125 -4.551 -1.546 1 99 78 VAL B CA 1
ATOM 2128 C C . VAL B 1 78 ? 10.453 -3.482 -2.408 1 99 78 VAL B C 1
ATOM 2130 O O . VAL B 1 78 ? 10.234 -2.355 -1.956 1 99 78 VAL B O 1
ATOM 2133 N N . ALA B 1 79 ? 10.156 -3.82 -3.623 1 98.94 79 ALA B N 1
ATOM 2134 C CA . ALA B 1 79 ? 9.57 -2.883 -4.578 1 98.94 79 ALA B CA 1
ATOM 2135 C C . ALA B 1 79 ? 8.68 -3.605 -5.582 1 98.94 79 ALA B C 1
ATOM 2137 O O . ALA B 1 79 ? 8.695 -4.836 -5.668 1 98.94 79 ALA B O 1
ATOM 2138 N N . GLY B 1 80 ? 7.914 -2.881 -6.254 1 98.81 80 GLY B N 1
ATOM 2139 C CA . GLY B 1 80 ? 7.098 -3.416 -7.332 1 98.81 80 GLY B CA 1
ATOM 2140 C C . GLY B 1 80 ? 6.41 -2.342 -8.156 1 98.81 80 GLY B C 1
ATOM 2141 O O . GLY B 1 80 ? 6.332 -1.187 -7.73 1 98.81 80 GLY B O 1
ATOM 2142 N N . LEU B 1 81 ? 5.938 -2.752 -9.266 1 98.56 81 LEU B N 1
ATOM 2143 C CA . LEU B 1 81 ? 5.312 -1.816 -10.195 1 98.56 81 LEU B CA 1
ATOM 2144 C C . LEU B 1 81 ? 3.893 -1.479 -9.758 1 98.56 81 LEU B C 1
ATOM 2146 O O . LEU B 1 81 ? 3.094 -2.377 -9.484 1 98.56 81 LEU B O 1
ATOM 2150 N N . THR B 1 82 ? 3.553 -0.221 -9.617 1 97.75 82 THR B N 1
ATOM 2151 C CA . THR B 1 82 ? 2.207 0.252 -9.312 1 97.75 82 THR B CA 1
ATOM 2152 C C . THR B 1 82 ? 1.216 -0.202 -10.375 1 97.75 82 THR B C 1
ATOM 2154 O O . THR B 1 82 ? 1.576 -0.341 -11.547 1 97.75 82 THR B O 1
ATOM 2157 N N . LEU B 1 83 ? 0.125 -0.521 -10.047 1 95.62 83 LEU B N 1
ATOM 2158 C CA . LEU B 1 83 ? -0.661 -0.446 -8.82 1 95.62 83 LEU B CA 1
ATOM 2159 C C . LEU B 1 83 ? -0.698 -1.797 -8.117 1 95.62 83 LEU B C 1
ATOM 2161 O O . LEU B 1 83 ? -0.843 -1.858 -6.895 1 95.62 83 LEU B O 1
ATOM 2165 N N . GLY B 1 84 ? -0.446 -2.891 -8.852 1 95.75 84 GLY B N 1
ATOM 2166 C CA . GLY B 1 84 ? -0.626 -4.238 -8.344 1 95.75 84 GLY B CA 1
ATOM 2167 C C . GLY B 1 84 ? 0.29 -4.562 -7.176 1 95.75 84 GLY B C 1
ATOM 2168 O O . GLY B 1 84 ? -0.094 -5.293 -6.262 1 95.75 84 GLY B O 1
ATOM 2169 N N . ALA B 1 85 ? 1.395 -3.99 -7.156 1 98.31 85 ALA B N 1
ATOM 2170 C CA . ALA B 1 85 ? 2.404 -4.332 -6.156 1 98.31 85 ALA B CA 1
ATOM 2171 C C . ALA B 1 85 ? 2.262 -3.459 -4.914 1 98.31 85 ALA B C 1
ATOM 2173 O O . ALA B 1 85 ? 2.85 -3.752 -3.871 1 98.31 85 ALA B O 1
ATOM 2174 N N . ASP B 1 86 ? 1.501 -2.402 -4.953 1 98.75 86 ASP B N 1
ATOM 2175 C CA . ASP B 1 86 ? 1.479 -1.375 -3.916 1 98.75 86 ASP B CA 1
ATOM 2176 C C . ASP B 1 86 ? 1.052 -1.962 -2.572 1 98.75 86 ASP B C 1
ATOM 2178 O O . ASP B 1 86 ? 1.739 -1.784 -1.563 1 98.75 86 ASP B O 1
ATOM 2182 N N . PRO B 1 87 ? -0.048 -2.715 -2.578 1 98.88 87 PRO B N 1
ATOM 2183 C CA . PRO B 1 87 ? -0.427 -3.254 -1.27 1 98.88 87 PRO B CA 1
ATOM 2184 C C . PRO B 1 87 ? 0.54 -4.324 -0.771 1 98.88 87 PRO B C 1
ATOM 2186 O O . PRO B 1 87 ? 0.676 -4.523 0.44 1 98.88 87 PRO B O 1
ATOM 2189 N N . ILE B 1 88 ? 1.241 -4.973 -1.658 1 98.94 88 ILE B N 1
ATOM 2190 C CA . ILE B 1 88 ? 2.107 -6.086 -1.298 1 98.94 88 ILE B CA 1
ATOM 2191 C C . ILE B 1 88 ? 3.387 -5.559 -0.65 1 98.94 88 ILE B C 1
ATOM 2193 O O . ILE B 1 88 ? 3.779 -6.016 0.426 1 98.94 88 ILE B O 1
ATOM 2197 N N . VAL B 1 89 ? 3.998 -4.555 -1.284 1 98.94 89 VAL B N 1
ATOM 2198 C CA . VAL B 1 89 ? 5.262 -4.059 -0.747 1 98.94 89 VAL B CA 1
ATOM 2199 C C . VAL B 1 89 ? 5.027 -3.436 0.629 1 98.94 89 VAL B C 1
ATOM 2201 O O . VAL B 1 89 ? 5.855 -3.584 1.531 1 98.94 89 VAL B O 1
ATOM 2204 N N . THR B 1 90 ? 3.863 -2.771 0.851 1 98.94 90 THR B N 1
ATOM 2205 C CA . THR B 1 90 ? 3.545 -2.168 2.141 1 98.94 90 THR B CA 1
ATOM 2206 C C . THR B 1 90 ? 3.25 -3.244 3.182 1 98.94 90 THR B C 1
ATOM 2208 O O . THR B 1 90 ? 3.754 -3.18 4.305 1 98.94 90 THR B O 1
ATOM 2211 N N . ALA B 1 91 ? 2.469 -4.234 2.812 1 98.94 91 ALA B N 1
ATOM 2212 C CA . ALA B 1 91 ? 2.145 -5.309 3.748 1 98.94 91 ALA B CA 1
ATOM 2213 C C . ALA B 1 91 ? 3.406 -6.031 4.215 1 98.94 91 ALA B C 1
ATOM 2215 O O . ALA B 1 91 ? 3.582 -6.277 5.41 1 98.94 91 ALA B O 1
ATOM 2216 N N . VAL B 1 92 ? 4.266 -6.355 3.254 1 98.94 92 VAL B N 1
ATOM 2217 C CA . VAL B 1 92 ? 5.512 -7.043 3.574 1 98.94 92 VAL B CA 1
ATOM 2218 C C . VAL B 1 92 ? 6.34 -6.191 4.531 1 98.94 92 VAL B C 1
ATOM 2220 O O . VAL B 1 92 ? 6.875 -6.699 5.52 1 98.94 92 VAL B O 1
ATOM 2223 N N . SER B 1 93 ? 6.441 -4.914 4.25 1 98.94 93 SER B N 1
ATOM 2224 C CA . SER B 1 93 ? 7.223 -3.996 5.074 1 98.94 93 SER B CA 1
ATOM 2225 C C . SER B 1 93 ? 6.676 -3.93 6.496 1 98.94 93 SER B C 1
ATOM 2227 O O . SER B 1 93 ? 7.426 -4.09 7.461 1 98.94 93 SER B O 1
ATOM 2229 N N . VAL B 1 94 ? 5.371 -3.74 6.66 1 98.88 94 VAL B N 1
ATOM 2230 C CA . VAL B 1 94 ? 4.754 -3.572 7.973 1 98.88 94 VAL B CA 1
ATOM 2231 C C . VAL B 1 94 ? 4.863 -4.871 8.766 1 98.88 94 VAL B C 1
ATOM 2233 O O . VAL B 1 94 ? 5.25 -4.859 9.938 1 98.88 94 VAL B O 1
ATOM 2236 N N . VAL B 1 95 ? 4.574 -6.008 8.133 1 98.81 95 VAL B N 1
ATOM 2237 C CA . VAL B 1 95 ? 4.648 -7.293 8.82 1 98.81 95 VAL B CA 1
ATOM 2238 C C . VAL B 1 95 ? 6.086 -7.559 9.266 1 98.81 95 VAL B C 1
ATOM 2240 O O . VAL B 1 95 ? 6.324 -8.055 10.367 1 98.81 95 VAL B O 1
ATOM 2243 N N . ALA B 1 96 ? 7.027 -7.273 8.367 1 98.56 96 ALA B N 1
ATOM 2244 C CA . ALA B 1 96 ? 8.438 -7.465 8.719 1 98.56 96 ALA B CA 1
ATOM 2245 C C . ALA B 1 96 ? 8.82 -6.637 9.938 1 98.56 96 ALA B C 1
ATOM 2247 O O . ALA B 1 96 ? 9.555 -7.102 10.805 1 98.56 96 ALA B O 1
ATOM 2248 N N . ALA B 1 97 ? 8.312 -5.402 10.039 1 98.25 97 ALA B N 1
ATOM 2249 C CA . ALA B 1 97 ? 8.594 -4.543 11.18 1 98.25 97 ALA B CA 1
ATOM 2250 C C . ALA B 1 97 ? 8.086 -5.168 12.477 1 98.25 97 ALA B C 1
ATOM 2252 O O . ALA B 1 97 ? 8.766 -5.113 13.508 1 98.25 97 ALA B O 1
ATOM 2253 N N . TYR B 1 98 ? 6.91 -5.742 12.438 1 97.56 98 TYR B N 1
ATOM 2254 C CA . TYR B 1 98 ? 6.352 -6.414 13.609 1 97.56 98 TYR B CA 1
ATOM 2255 C C . TYR B 1 98 ? 7.211 -7.605 14.008 1 97.56 98 TYR B C 1
ATOM 2257 O O . TYR B 1 98 ? 7.207 -8.016 15.172 1 97.56 98 TYR B O 1
ATOM 2265 N N . ALA B 1 99 ? 7.934 -8.141 13.031 1 96.62 99 ALA B N 1
ATOM 2266 C CA . ALA B 1 99 ? 8.805 -9.273 13.305 1 96.62 99 ALA B CA 1
ATOM 2267 C C . ALA B 1 99 ? 10.227 -8.805 13.617 1 96.62 99 ALA B C 1
ATOM 2269 O O . ALA B 1 99 ? 11.141 -9.625 13.75 1 96.62 99 ALA B O 1
ATOM 2270 N N . GLY B 1 100 ? 10.516 -7.535 13.633 1 96.06 100 GLY B N 1
ATOM 2271 C CA . GLY B 1 100 ? 11.797 -6.988 14.039 1 96.06 100 GLY B CA 1
ATOM 2272 C C . GLY B 1 100 ? 12.758 -6.797 12.883 1 96.06 100 GLY B C 1
ATOM 2273 O O . GLY B 1 100 ? 13.969 -6.688 13.086 1 96.06 100 GLY B O 1
ATOM 2274 N N . ARG B 1 101 ? 12.227 -6.836 11.711 1 97.19 101 ARG B N 1
ATOM 2275 C CA . ARG B 1 101 ? 13.039 -6.664 10.508 1 97.19 101 ARG B CA 1
ATOM 2276 C C . ARG B 1 101 ? 12.594 -5.441 9.711 1 97.19 101 ARG B C 1
ATOM 2278 O O . ARG B 1 101 ? 11.406 -5.281 9.422 1 97.19 101 ARG B O 1
ATOM 2285 N N . ASP B 1 102 ? 13.539 -4.578 9.375 1 97.19 102 ASP B N 1
ATOM 2286 C CA . ASP B 1 102 ? 13.211 -3.416 8.555 1 97.19 102 ASP B CA 1
ATOM 2287 C C . ASP B 1 102 ? 13.375 -3.73 7.07 1 97.19 102 ASP B C 1
ATOM 2289 O O . ASP B 1 102 ? 14.469 -4.082 6.621 1 97.19 102 ASP B O 1
ATOM 2293 N N . LEU B 1 103 ? 12.391 -3.697 6.359 1 98.62 103 LEU B N 1
ATOM 2294 C CA . LEU B 1 103 ? 12.359 -3.762 4.902 1 98.62 103 LEU B CA 1
ATOM 2295 C C . LEU B 1 103 ? 11.711 -2.512 4.32 1 98.62 103 LEU B C 1
ATOM 2297 O O . LEU B 1 103 ? 10.523 -2.254 4.551 1 98.62 103 LEU B O 1
ATOM 2301 N N . THR B 1 104 ? 12.422 -1.711 3.605 1 98.88 104 THR B N 1
ATOM 2302 C CA . THR B 1 104 ? 11.867 -0.496 3.014 1 98.88 104 THR B CA 1
ATOM 2303 C C . THR B 1 104 ? 11.008 -0.828 1.798 1 98.88 104 THR B C 1
ATOM 2305 O O . THR B 1 104 ? 11.461 -1.505 0.874 1 98.88 104 THR B O 1
ATOM 2308 N N . PRO B 1 105 ? 9.75 -0.424 1.826 1 98.94 105 PRO B N 1
ATOM 2309 C CA . PRO B 1 105 ? 8.922 -0.607 0.634 1 98.94 105 PRO B CA 1
ATOM 2310 C C . PRO B 1 105 ? 9.062 0.538 -0.366 1 98.94 105 PRO B C 1
ATOM 2312 O O . PRO B 1 105 ? 9.078 1.707 0.026 1 98.94 105 PRO B O 1
ATOM 2315 N N . LEU B 1 106 ? 9.219 0.234 -1.602 1 98.88 106 LEU B N 1
ATOM 2316 C CA . LEU B 1 106 ? 9.258 1.215 -2.682 1 98.88 106 LEU B CA 1
ATOM 2317 C C . LEU B 1 106 ? 8.18 0.919 -3.725 1 98.88 106 LEU B C 1
ATOM 2319 O O . LEU B 1 106 ? 7.852 -0.243 -3.969 1 98.88 106 LEU B O 1
ATOM 2323 N N . ILE B 1 107 ? 7.633 1.943 -4.289 1 98.75 107 ILE B N 1
ATOM 2324 C CA . ILE B 1 107 ? 6.676 1.802 -5.379 1 98.75 107 ILE B CA 1
ATOM 2325 C C . ILE B 1 107 ? 7.297 2.309 -6.68 1 98.75 107 ILE B C 1
ATOM 2327 O O . ILE B 1 107 ? 7.793 3.438 -6.738 1 98.75 107 ILE B O 1
ATOM 2331 N N . VAL B 1 108 ? 7.328 1.474 -7.66 1 98.62 108 VAL B N 1
ATOM 2332 C CA . VAL B 1 108 ? 7.859 1.843 -8.969 1 98.62 108 VAL B CA 1
ATOM 2333 C C . VAL B 1 108 ? 6.727 2.326 -9.867 1 98.62 108 VAL B C 1
ATOM 2335 O O . VAL B 1 108 ? 5.758 1.602 -10.102 1 98.62 108 VAL B O 1
ATOM 2338 N N . ARG B 1 109 ? 6.852 3.512 -10.398 1 97.44 109 ARG B N 1
ATOM 2339 C CA . ARG B 1 109 ? 5.84 4.121 -11.258 1 97.44 109 ARG B CA 1
ATOM 2340 C C . ARG B 1 109 ? 5.938 3.584 -12.68 1 97.44 109 ARG B C 1
ATOM 2342 O O . ARG B 1 109 ? 7.016 3.189 -13.133 1 97.44 109 ARG B O 1
ATOM 2349 N N . LYS B 1 110 ? 4.863 3.664 -13.352 1 93.88 110 LYS B N 1
ATOM 2350 C CA . LYS B 1 110 ? 4.84 3.307 -14.766 1 93.88 110 LYS B CA 1
ATOM 2351 C C . LYS B 1 110 ? 5.445 4.414 -15.625 1 93.88 110 LYS B C 1
ATOM 2353 O O . LYS B 1 110 ? 6.137 4.137 -16.609 1 93.88 110 LYS B O 1
ATOM 2358 N N . GLU B 1 111 ? 5.191 5.582 -15.188 1 90.81 111 GLU B N 1
ATOM 2359 C CA . GLU B 1 111 ? 5.711 6.773 -15.859 1 90.81 111 GLU B CA 1
ATOM 2360 C C . GLU B 1 111 ? 6.547 7.625 -14.906 1 90.81 111 GLU B C 1
ATOM 2362 O O . GLU B 1 111 ? 6.258 7.691 -13.711 1 90.81 111 GLU B O 1
ATOM 2367 N N . ALA B 1 112 ? 7.434 8.344 -15.445 1 84.56 112 ALA B N 1
ATOM 2368 C CA . ALA B 1 112 ? 8.359 9.141 -14.641 1 84.56 112 ALA B CA 1
ATOM 2369 C C . ALA B 1 112 ? 7.652 10.359 -14.047 1 84.56 112 ALA B C 1
ATOM 2371 O O . ALA B 1 112 ? 6.812 10.977 -14.695 1 84.56 112 ALA B O 1
ATOM 2372 N N . LYS B 1 113 ? 7.992 10.531 -12.766 1 79.56 113 LYS B N 1
ATOM 2373 C CA . LYS B 1 113 ? 7.617 11.797 -12.133 1 79.56 113 LYS B CA 1
ATOM 2374 C C . LYS B 1 113 ? 8.805 12.75 -12.078 1 79.56 113 LYS B C 1
ATOM 2376 O O . LYS B 1 113 ? 9.562 12.75 -11.102 1 79.56 113 LYS B O 1
ATOM 2381 N N . GLY B 1 114 ? 9.031 13.477 -13.086 1 79.31 114 GLY B N 1
ATOM 2382 C CA . GLY B 1 114 ? 10.195 14.352 -13.133 1 79.31 114 GLY B CA 1
ATOM 2383 C C . GLY B 1 114 ? 11.336 13.789 -13.961 1 79.31 114 GLY B C 1
ATOM 2384 O O . GLY B 1 114 ? 11.109 13.211 -15.023 1 79.31 114 GLY B O 1
ATOM 2385 N N . HIS B 1 115 ? 12.57 14.242 -13.336 1 79.19 115 HIS B N 1
ATOM 2386 C CA . HIS B 1 115 ? 13.727 13.867 -14.148 1 79.19 115 HIS B CA 1
ATOM 2387 C C . HIS B 1 115 ? 14.664 12.945 -13.383 1 79.19 115 HIS B C 1
ATOM 2389 O O . HIS B 1 115 ? 14.664 12.938 -12.148 1 79.19 115 HIS B O 1
ATOM 2395 N N . GLY B 1 116 ? 15.383 12.094 -14.164 1 80.5 116 GLY B N 1
ATOM 2396 C CA . GLY B 1 116 ? 16.422 11.258 -13.578 1 80.5 116 GLY B CA 1
ATOM 2397 C C . GLY B 1 116 ? 15.945 9.836 -13.305 1 80.5 116 GLY B C 1
ATOM 2398 O O . GLY B 1 116 ? 14.766 9.523 -13.492 1 80.5 116 GLY B O 1
ATOM 2399 N N . THR B 1 117 ? 16.891 8.992 -12.898 1 77.94 117 THR B N 1
ATOM 2400 C CA . THR B 1 117 ? 16.609 7.57 -12.695 1 77.94 117 THR B CA 1
ATOM 2401 C C . THR B 1 117 ? 15.711 7.359 -11.477 1 77.94 117 THR B C 1
ATOM 2403 O O . THR B 1 117 ? 14.984 6.367 -11.406 1 77.94 117 THR B O 1
ATOM 2406 N N . GLN B 1 118 ? 15.773 8.25 -10.672 1 85 118 GLN B N 1
ATOM 2407 C CA . GLN B 1 118 ? 14.969 8.156 -9.453 1 85 118 GLN B CA 1
ATOM 2408 C C . GLN B 1 118 ? 13.523 8.586 -9.711 1 85 118 GLN B C 1
ATOM 2410 O O . GLN B 1 118 ? 12.656 8.398 -8.867 1 85 118 GLN B O 1
ATOM 2415 N N . ALA B 1 119 ? 13.297 9.008 -10.898 1 88.56 119 ALA B N 1
ATOM 2416 C CA . ALA B 1 119 ? 12.008 9.625 -11.227 1 88.56 119 ALA B CA 1
ATOM 2417 C C . ALA B 1 119 ? 10.898 8.578 -11.297 1 88.56 119 ALA B C 1
ATOM 2419 O O . ALA B 1 119 ? 9.719 8.922 -11.289 1 88.56 119 ALA B O 1
ATOM 2420 N N . TYR B 1 120 ? 11.281 7.309 -11.266 1 95.81 120 TYR B N 1
ATOM 2421 C CA . TYR B 1 120 ? 10.297 6.238 -11.375 1 95.81 120 TYR B CA 1
ATOM 2422 C C . TYR B 1 120 ? 10.016 5.617 -10.016 1 95.81 120 TYR B C 1
ATOM 2424 O O . TYR B 1 120 ? 9.141 4.754 -9.891 1 95.81 120 TYR B O 1
ATOM 2432 N N . ILE B 1 121 ? 10.75 6.055 -9.023 1 97.94 121 ILE B N 1
ATOM 2433 C CA . ILE B 1 121 ? 10.703 5.316 -7.766 1 97.94 121 ILE B CA 1
ATOM 2434 C C . ILE B 1 121 ? 10.156 6.211 -6.66 1 97.94 121 ILE B C 1
ATOM 2436 O O . ILE B 1 121 ? 10.68 7.301 -6.418 1 97.94 121 ILE B O 1
ATOM 2440 N N . GLU B 1 122 ? 9.07 5.777 -6.047 1 97.81 122 GLU B N 1
ATOM 2441 C CA . GLU B 1 122 ? 8.508 6.445 -4.879 1 97.81 122 GLU B CA 1
ATOM 2442 C C . GLU B 1 122 ? 9.031 5.84 -3.584 1 97.81 122 GLU B C 1
ATOM 2444 O O . GLU B 1 122 ? 9.031 4.617 -3.42 1 97.81 122 GLU B O 1
ATOM 2449 N N . GLY B 1 123 ? 9.391 6.691 -2.65 1 97.75 123 GLY B N 1
ATOM 2450 C CA . GLY B 1 123 ? 9.922 6.266 -1.365 1 97.75 123 GLY B CA 1
ATOM 2451 C C . GLY B 1 123 ? 11.305 6.832 -1.078 1 97.75 123 GLY B C 1
ATOM 2452 O O . GLY B 1 123 ? 11.828 7.633 -1.855 1 97.75 123 GLY B O 1
ATOM 2453 N N . PRO B 1 124 ? 11.859 6.512 0.065 1 97.25 124 PRO B N 1
ATOM 2454 C CA . PRO B 1 124 ? 13.188 7.031 0.412 1 97.25 124 PRO B CA 1
ATOM 2455 C C . PRO B 1 124 ? 14.273 6.562 -0.552 1 97.25 124 PRO B C 1
ATOM 2457 O O . PRO B 1 124 ? 14.234 5.426 -1.031 1 97.25 124 PRO B O 1
ATOM 2460 N N . GLU B 1 125 ? 15.164 7.508 -0.838 1 96.5 125 GLU B N 1
ATOM 2461 C CA . GLU B 1 125 ? 16.359 7.098 -1.563 1 96.5 125 GLU B CA 1
ATOM 2462 C C . GLU B 1 125 ? 17.25 6.215 -0.696 1 96.5 125 GLU B C 1
ATOM 2464 O O . GLU B 1 125 ? 17.516 6.535 0.466 1 96.5 125 GLU B O 1
ATOM 2469 N N . LEU B 1 126 ? 17.672 5.121 -1.269 1 98.12 126 LEU B N 1
ATOM 2470 C CA . LEU B 1 126 ? 18.531 4.18 -0.562 1 98.12 126 LEU B CA 1
ATOM 2471 C C . LEU B 1 126 ? 19.969 4.246 -1.09 1 98.12 126 LEU B C 1
ATOM 2473 O O . LEU B 1 126 ? 20.203 4.746 -2.191 1 98.12 126 LEU B O 1
ATOM 2477 N N . PRO B 1 127 ? 20.906 3.846 -0.275 1 98.06 127 PRO B N 1
ATOM 2478 C CA . PRO B 1 127 ? 22.281 3.805 -0.777 1 98.06 127 PRO B CA 1
ATOM 2479 C C . PRO B 1 127 ? 22.422 2.969 -2.047 1 98.06 127 PRO B C 1
ATOM 2481 O O . PRO B 1 127 ? 21.766 1.939 -2.189 1 98.06 127 PRO B O 1
ATOM 2484 N N . ALA B 1 128 ? 23.344 3.438 -2.908 1 97.94 128 ALA B N 1
ATOM 2485 C CA . ALA B 1 128 ? 23.672 2.637 -4.082 1 97.94 128 ALA B CA 1
ATOM 2486 C C . ALA B 1 128 ? 24.094 1.224 -3.686 1 97.94 128 ALA B C 1
ATOM 2488 O O . ALA B 1 128 ? 24.797 1.035 -2.699 1 97.94 128 ALA B O 1
ATOM 2489 N N . GLY B 1 129 ? 23.609 0.245 -4.438 1 98.62 129 GLY B N 1
ATOM 2490 C CA . GLY B 1 129 ? 23.984 -1.132 -4.164 1 98.62 129 GLY B CA 1
ATOM 2491 C C . GLY B 1 129 ? 23.031 -1.84 -3.229 1 98.62 129 GLY B C 1
ATOM 2492 O O . GLY B 1 129 ? 23.188 -3.035 -2.963 1 98.62 129 GLY B O 1
ATOM 2493 N N . THR B 1 130 ? 22.016 -1.092 -2.744 1 98.75 130 THR B N 1
ATOM 2494 C CA . THR B 1 130 ? 21.031 -1.735 -1.886 1 98.75 130 THR B CA 1
ATOM 2495 C C . THR B 1 130 ? 20.375 -2.914 -2.6 1 98.75 130 THR B C 1
ATOM 2497 O O . THR B 1 130 ? 20.031 -2.816 -3.777 1 98.75 130 THR B O 1
ATOM 2500 N N . ALA B 1 131 ? 20.312 -4.074 -1.93 1 98.94 131 ALA B N 1
ATOM 2501 C CA . ALA B 1 131 ? 19.641 -5.266 -2.463 1 98.94 131 ALA B CA 1
ATOM 2502 C C . ALA B 1 131 ? 18.141 -5.172 -2.303 1 98.94 131 ALA B C 1
ATOM 2504 O O . ALA B 1 131 ? 17.625 -5.016 -1.189 1 98.94 131 ALA B O 1
ATOM 2505 N N . ILE B 1 132 ? 17.438 -5.27 -3.42 1 98.94 132 ILE B N 1
ATOM 2506 C CA . ILE B 1 132 ? 15.984 -5.09 -3.447 1 98.94 132 ILE B CA 1
ATOM 2507 C C . ILE B 1 132 ? 15.328 -6.293 -4.113 1 98.94 132 ILE B C 1
ATOM 2509 O O . ILE B 1 132 ? 15.812 -6.793 -5.133 1 98.94 132 ILE B O 1
ATOM 2513 N N . ALA B 1 133 ? 14.312 -6.859 -3.553 1 99 133 ALA B N 1
ATOM 2514 C CA . ALA B 1 133 ? 13.477 -7.859 -4.211 1 99 133 ALA B CA 1
ATOM 2515 C C . ALA B 1 133 ? 12.242 -7.215 -4.84 1 99 133 ALA B C 1
ATOM 2517 O O . ALA B 1 133 ? 11.609 -6.348 -4.234 1 99 133 ALA B O 1
ATOM 2518 N N . VAL B 1 134 ? 11.906 -7.605 -6.027 1 99 134 VAL B N 1
ATOM 2519 C CA . VAL B 1 134 ? 10.703 -7.117 -6.695 1 99 134 VAL B CA 1
ATOM 2520 C C . VAL B 1 134 ? 9.539 -8.062 -6.414 1 99 134 VAL B C 1
ATOM 2522 O O . VAL B 1 134 ? 9.68 -9.281 -6.531 1 99 134 VAL B O 1
ATOM 2525 N N . LEU B 1 135 ? 8.414 -7.523 -6.027 1 98.94 135 LEU B N 1
ATOM 2526 C CA . LEU B 1 135 ? 7.223 -8.281 -5.68 1 98.94 135 LEU B CA 1
ATOM 2527 C C . LEU B 1 135 ? 6.117 -8.055 -6.707 1 98.94 135 LEU B C 1
ATOM 2529 O O . LEU B 1 135 ? 6.012 -6.973 -7.281 1 98.94 135 LEU B O 1
ATOM 2533 N N . GLU B 1 136 ? 5.277 -9.078 -6.883 1 98.31 136 GLU B N 1
ATOM 2534 C CA . GLU B 1 136 ? 4.184 -9.039 -7.852 1 98.31 136 GLU B CA 1
ATOM 2535 C C . GLU B 1 136 ? 3.002 -9.883 -7.379 1 98.31 136 GLU B C 1
ATOM 2537 O O . GLU B 1 136 ? 3.184 -10.883 -6.68 1 98.31 136 GLU B O 1
ATOM 2542 N N . ASP B 1 137 ? 1.787 -9.438 -7.703 1 97.56 137 ASP B N 1
ATOM 2543 C CA . ASP B 1 137 ? 0.613 -10.227 -7.332 1 97.56 137 ASP B CA 1
ATOM 2544 C C . ASP B 1 137 ? 0.451 -11.438 -8.242 1 97.56 137 ASP B C 1
ATOM 2546 O O . ASP B 1 137 ? 0.647 -12.578 -7.805 1 97.56 137 ASP B O 1
ATOM 2550 N N . VAL B 1 138 ? 0.271 -11.156 -9.555 1 97.06 138 VAL B N 1
ATOM 2551 C CA . VAL B 1 138 ? 0.103 -12.234 -10.523 1 97.06 138 VAL B CA 1
ATOM 2552 C C . VAL B 1 138 ? 1.085 -12.039 -11.68 1 97.06 138 VAL B C 1
ATOM 2554 O O . VAL B 1 138 ? 1.125 -10.977 -12.297 1 97.06 138 VAL B O 1
ATOM 2557 N N . VAL B 1 139 ? 1.859 -13.094 -11.93 1 97.38 139 VAL B N 1
ATOM 2558 C CA . VAL B 1 139 ? 2.797 -13.055 -13.047 1 97.38 139 VAL B CA 1
ATOM 2559 C C . VAL B 1 139 ? 2.215 -13.812 -14.234 1 97.38 139 VAL B C 1
ATOM 2561 O O . VAL B 1 139 ? 1.865 -14.992 -14.117 1 97.38 139 VAL B O 1
ATOM 2564 N N . THR B 1 140 ? 2.051 -13.109 -15.305 1 94.62 140 THR B N 1
ATOM 2565 C CA . THR B 1 140 ? 1.644 -13.711 -16.562 1 94.62 140 THR B CA 1
ATOM 2566 C C . THR B 1 140 ? 2.82 -13.781 -17.531 1 94.62 140 THR B C 1
ATOM 2568 O O . THR B 1 140 ? 3.668 -14.672 -17.422 1 94.62 140 THR B O 1
ATOM 2571 N N . THR B 1 141 ? 3.055 -12.68 -18.281 1 94.88 141 THR B N 1
ATOM 2572 C CA . THR B 1 141 ? 4.195 -12.648 -19.188 1 94.88 141 THR B CA 1
ATOM 2573 C C . THR B 1 141 ? 5.457 -12.203 -18.469 1 94.88 141 THR B C 1
ATOM 2575 O O . THR B 1 141 ? 6.57 -12.438 -18.938 1 94.88 141 THR B O 1
ATOM 2578 N N . GLY B 1 142 ? 5.316 -11.523 -17.406 1 97.31 142 GLY B N 1
ATOM 2579 C CA . GLY B 1 142 ? 6.438 -11.07 -16.594 1 97.31 142 GLY B CA 1
ATOM 2580 C C . GLY B 1 142 ? 6.844 -9.633 -16.891 1 97.31 142 GLY B C 1
ATOM 2581 O O . GLY B 1 142 ? 7.734 -9.094 -16.234 1 97.31 142 GLY B O 1
ATOM 2582 N N . GLY B 1 143 ? 6.223 -9.008 -17.766 1 97.25 143 GLY B N 1
ATOM 2583 C CA . GLY B 1 143 ? 6.602 -7.68 -18.219 1 97.25 143 GLY B CA 1
ATOM 2584 C C . GLY B 1 143 ? 6.578 -6.637 -17.125 1 97.25 143 GLY B C 1
ATOM 2585 O O . GLY B 1 143 ? 7.484 -5.809 -17.031 1 97.25 143 GLY B O 1
ATOM 2586 N N . SER B 1 144 ? 5.531 -6.633 -16.281 1 97.06 144 SER B N 1
ATOM 2587 C CA . SER B 1 144 ? 5.371 -5.625 -15.242 1 97.06 144 SER B CA 1
ATOM 2588 C C . SER B 1 144 ? 6.527 -5.668 -14.25 1 97.06 144 SER B C 1
ATOM 2590 O O . SER B 1 144 ? 7.188 -4.652 -14.016 1 97.06 144 SER B O 1
ATOM 2592 N N . ALA B 1 145 ? 6.809 -6.816 -13.695 1 98.5 145 ALA B N 1
ATOM 2593 C CA . ALA B 1 145 ? 7.891 -6.934 -12.727 1 98.5 145 ALA B CA 1
ATOM 2594 C C . ALA B 1 145 ? 9.242 -6.633 -13.367 1 98.5 145 ALA B C 1
ATOM 2596 O O . ALA B 1 145 ? 10.125 -6.051 -12.734 1 98.5 145 ALA B O 1
ATOM 2597 N N . LEU B 1 146 ? 9.438 -7.043 -14.609 1 98.69 146 LEU B N 1
ATOM 2598 C CA . LEU B 1 146 ? 10.703 -6.777 -15.281 1 98.69 146 LEU B CA 1
ATOM 2599 C C . LEU B 1 146 ? 10.93 -5.281 -15.453 1 98.69 146 LEU B C 1
ATOM 2601 O O . LEU B 1 146 ? 12.055 -4.797 -15.328 1 98.69 146 LEU B O 1
ATOM 2605 N N . LYS B 1 147 ? 9.867 -4.617 -15.797 1 98.38 147 LYS B N 1
ATOM 2606 C CA . LYS B 1 147 ? 9.961 -3.162 -15.891 1 98.38 147 LYS B CA 1
ATOM 2607 C C . LYS B 1 147 ? 10.438 -2.559 -14.57 1 98.38 147 LYS B C 1
ATOM 2609 O O . LYS B 1 147 ? 11.281 -1.66 -14.562 1 98.38 147 LYS B O 1
ATOM 2614 N N . ALA B 1 148 ? 9.898 -2.998 -13.477 1 98.75 148 ALA B N 1
ATOM 2615 C CA . ALA B 1 148 ? 10.328 -2.539 -12.156 1 98.75 148 ALA B CA 1
ATOM 2616 C C . ALA B 1 148 ? 11.797 -2.863 -11.922 1 98.75 148 ALA B C 1
ATOM 2618 O O . ALA B 1 148 ? 12.555 -2.02 -11.438 1 98.75 148 ALA B O 1
ATOM 2619 N N . VAL B 1 149 ? 12.211 -4.051 -12.258 1 98.88 149 VAL B N 1
ATOM 2620 C CA . VAL B 1 149 ? 13.594 -4.477 -12.109 1 98.88 149 VAL B CA 1
ATOM 2621 C C . VAL B 1 149 ? 14.516 -3.51 -12.852 1 98.88 149 VAL B C 1
ATOM 2623 O O . VAL B 1 149 ? 15.5 -3.027 -12.297 1 98.88 149 VAL B O 1
ATOM 2626 N N . THR B 1 150 ? 14.141 -3.211 -14.062 1 98.38 150 THR B N 1
ATOM 2627 C CA . THR B 1 150 ? 14.961 -2.357 -14.914 1 98.38 150 THR B CA 1
ATOM 2628 C C . THR B 1 150 ? 15.102 -0.963 -14.305 1 98.38 150 THR B C 1
ATOM 2630 O O . THR B 1 150 ? 16.203 -0.424 -14.227 1 98.38 150 THR B O 1
ATOM 2633 N N . ARG B 1 151 ? 14.039 -0.391 -13.883 1 98.12 151 ARG B N 1
ATOM 2634 C CA . ARG B 1 151 ? 14.055 0.943 -13.289 1 98.12 151 ARG B CA 1
ATOM 2635 C C . ARG B 1 151 ? 14.914 0.971 -12.031 1 98.12 151 ARG B C 1
ATOM 2637 O O . ARG B 1 151 ? 15.648 1.932 -11.797 1 98.12 151 ARG B O 1
ATOM 2644 N N . LEU B 1 152 ? 14.797 -0.063 -11.219 1 98.75 152 LEU B N 1
ATOM 2645 C CA . LEU B 1 152 ? 15.562 -0.137 -9.977 1 98.75 152 LEU B CA 1
ATOM 2646 C C . LEU B 1 152 ? 17.047 -0.294 -10.266 1 98.75 152 LEU B C 1
ATOM 2648 O O . LEU B 1 152 ? 17.891 0.366 -9.633 1 98.75 152 LEU B O 1
ATOM 2652 N N . ARG B 1 153 ? 17.359 -1.164 -11.203 1 98.56 153 ARG B N 1
ATOM 2653 C CA . ARG B 1 153 ? 18.766 -1.342 -11.57 1 98.56 153 ARG B CA 1
ATOM 2654 C C . ARG B 1 153 ? 19.344 -0.06 -12.164 1 98.56 153 ARG B C 1
ATOM 2656 O O . ARG B 1 153 ? 20.469 0.323 -11.844 1 98.56 153 ARG B O 1
ATOM 2663 N N . ASP B 1 154 ? 18.578 0.642 -13 1 97.69 154 ASP B N 1
ATOM 2664 C CA . ASP B 1 154 ? 19 1.916 -13.578 1 97.69 154 ASP B CA 1
ATOM 2665 C C . ASP B 1 154 ? 19.297 2.939 -12.484 1 97.69 154 ASP B C 1
ATOM 2667 O O . ASP B 1 154 ? 20.125 3.828 -12.664 1 97.69 154 ASP B O 1
ATOM 2671 N N . ALA B 1 155 ? 18.609 2.795 -11.359 1 97.38 155 ALA B N 1
ATOM 2672 C CA . ALA B 1 155 ? 18.781 3.73 -10.25 1 97.38 155 ALA B CA 1
ATOM 2673 C C . ALA B 1 155 ? 19.969 3.336 -9.375 1 97.38 155 ALA B C 1
ATOM 2675 O O . ALA B 1 155 ? 20.25 3.998 -8.375 1 97.38 155 ALA B O 1
ATOM 2676 N N . GLY B 1 156 ? 20.594 2.215 -9.664 1 98.19 156 GLY B N 1
ATOM 2677 C CA . GLY B 1 156 ? 21.812 1.846 -8.969 1 98.19 156 GLY B CA 1
ATOM 2678 C C . GLY B 1 156 ? 21.609 0.779 -7.91 1 98.19 156 GLY B C 1
ATOM 2679 O O . GLY B 1 156 ? 22.516 0.48 -7.137 1 98.19 156 GLY B O 1
ATOM 2680 N N . TYR B 1 157 ? 20.453 0.215 -7.84 1 98.75 157 TYR B N 1
ATOM 2681 C CA . TYR B 1 157 ? 20.172 -0.839 -6.871 1 98.75 157 TYR B CA 1
ATOM 2682 C C . TYR B 1 157 ? 20.484 -2.213 -7.453 1 98.75 157 TYR B C 1
ATOM 2684 O O . TYR B 1 157 ? 20.656 -2.355 -8.664 1 98.75 157 TYR B O 1
ATOM 2692 N N . VAL B 1 158 ? 20.656 -3.182 -6.57 1 98.88 158 VAL B N 1
ATOM 2693 C CA . VAL B 1 158 ? 20.891 -4.566 -6.965 1 98.88 158 VAL B CA 1
ATOM 2694 C C . VAL B 1 158 ? 19.594 -5.367 -6.832 1 98.88 158 VAL B C 1
ATOM 2696 O O . VAL B 1 158 ? 19.047 -5.492 -5.738 1 98.88 158 VAL B O 1
ATOM 2699 N N . VAL B 1 159 ? 19.125 -5.855 -7.961 1 98.94 159 VAL B N 1
ATOM 2700 C CA . VAL B 1 159 ? 17.906 -6.656 -8 1 98.94 159 VAL B CA 1
ATOM 2701 C C . VAL B 1 159 ? 18.203 -8.008 -8.648 1 98.94 159 VAL B C 1
ATOM 2703 O O . VAL B 1 159 ? 18.547 -8.078 -9.828 1 98.94 159 VAL B O 1
ATOM 2706 N N . ASP B 1 160 ? 18 -9.062 -7.902 1 98.75 160 ASP B N 1
ATOM 2707 C CA . ASP B 1 160 ? 18.344 -10.359 -8.484 1 98.75 160 ASP B CA 1
ATOM 2708 C C . ASP B 1 160 ? 17.172 -11.328 -8.406 1 98.75 160 ASP B C 1
ATOM 2710 O O . ASP B 1 160 ? 17.297 -12.508 -8.742 1 98.75 160 ASP B O 1
ATOM 2714 N N . ARG B 1 161 ? 15.961 -10.836 -7.906 1 98.88 161 ARG B N 1
ATOM 2715 C CA . ARG B 1 161 ? 14.867 -11.789 -7.758 1 98.88 161 ARG B CA 1
ATOM 2716 C C . ARG B 1 161 ? 13.516 -11.102 -7.871 1 98.88 161 ARG B C 1
ATOM 2718 O O . ARG B 1 161 ? 13.398 -9.906 -7.586 1 98.88 161 ARG B O 1
ATOM 2725 N N . VAL B 1 162 ? 12.562 -11.844 -8.281 1 98.94 162 VAL B N 1
ATOM 2726 C CA . VAL B 1 162 ? 11.133 -11.523 -8.305 1 98.94 162 VAL B CA 1
ATOM 2727 C C . VAL B 1 162 ? 10.359 -12.57 -7.5 1 98.94 162 VAL B C 1
ATOM 2729 O O . VAL B 1 162 ? 10.547 -13.773 -7.695 1 98.94 162 VAL B O 1
ATOM 2732 N N . LEU B 1 163 ? 9.617 -12.156 -6.527 1 98.94 163 LEU B N 1
ATOM 2733 C CA . LEU B 1 163 ? 8.695 -13.008 -5.781 1 98.94 163 LEU B CA 1
ATOM 2734 C C . LEU B 1 163 ? 7.25 -12.641 -6.082 1 98.94 163 LEU B C 1
ATOM 2736 O O . LEU B 1 163 ? 6.887 -11.461 -6.074 1 98.94 163 LEU B O 1
ATOM 2740 N N . ALA B 1 164 ? 6.414 -13.602 -6.344 1 98.81 164 ALA B N 1
ATOM 2741 C CA . ALA B 1 164 ? 5.027 -13.336 -6.719 1 98.81 164 ALA B CA 1
ATOM 2742 C C . ALA B 1 164 ? 4.059 -14.125 -5.844 1 98.81 164 ALA B C 1
ATOM 2744 O O . ALA B 1 164 ? 4.449 -15.109 -5.211 1 98.81 164 ALA B O 1
ATOM 2745 N N . LEU B 1 165 ? 2.85 -13.617 -5.777 1 98.75 165 LEU B N 1
ATOM 2746 C CA . LEU B 1 165 ? 1.775 -14.352 -5.121 1 98.75 165 LEU B CA 1
ATOM 2747 C C . LEU B 1 165 ? 1.338 -15.547 -5.969 1 98.75 165 LEU B C 1
ATOM 2749 O O . LEU B 1 165 ? 1.293 -16.672 -5.484 1 98.75 165 LEU B O 1
ATOM 2753 N N . VAL B 1 166 ? 1.064 -15.297 -7.277 1 98.75 166 VAL B N 1
ATOM 2754 C CA . VAL B 1 166 ? 0.576 -16.359 -8.148 1 98.75 166 VAL B CA 1
ATOM 2755 C C . VAL B 1 166 ? 1.316 -16.312 -9.484 1 98.75 166 VAL B C 1
ATOM 2757 O O . VAL B 1 166 ? 1.462 -15.242 -10.086 1 98.75 166 VAL B O 1
ATOM 2760 N N . ASP B 1 167 ? 1.78 -17.406 -9.922 1 98.31 167 ASP B N 1
ATOM 2761 C CA . ASP B 1 167 ? 2.332 -17.594 -11.266 1 98.31 167 ASP B CA 1
ATOM 2762 C C . ASP B 1 167 ? 1.315 -18.25 -12.188 1 98.31 167 ASP B C 1
ATOM 2764 O O . ASP B 1 167 ? 0.911 -19.391 -11.961 1 98.31 167 ASP B O 1
ATOM 2768 N N . ARG B 1 168 ? 0.958 -17.547 -13.234 1 96.75 168 ARG B N 1
ATOM 2769 C CA . ARG B 1 168 ? 0.01 -18.094 -14.203 1 96.75 168 ARG B CA 1
ATOM 2770 C C . ARG B 1 168 ? 0.702 -19.047 -15.164 1 96.75 168 ARG B C 1
ATOM 2772 O O . ARG B 1 168 ? 0.041 -19.734 -15.945 1 96.75 168 ARG B O 1
ATOM 2779 N N . GLN B 1 169 ? 1.964 -19.125 -15.117 1 96.38 169 GLN B N 1
ATOM 2780 C CA . GLN B 1 169 ? 2.785 -20 -15.938 1 96.38 169 GLN B CA 1
ATOM 2781 C C . GLN B 1 169 ? 2.582 -19.734 -17.422 1 96.38 169 GLN B C 1
ATOM 2783 O O . GLN B 1 169 ? 2.34 -20.656 -18.203 1 96.38 169 GLN B O 1
ATOM 2788 N N . GLN B 1 170 ? 2.699 -18.453 -17.75 1 94.25 170 GLN B N 1
ATOM 2789 C CA . GLN B 1 170 ? 2.49 -18.031 -19.125 1 94.25 170 GLN B CA 1
ATOM 2790 C C . GLN B 1 170 ? 3.691 -17.234 -19.641 1 94.25 170 GLN B C 1
ATOM 2792 O O . GLN B 1 170 ? 3.527 -16.219 -20.312 1 94.25 170 GLN B O 1
ATOM 2797 N N . GLY B 1 171 ? 4.91 -17.656 -19.188 1 96.5 171 GLY B N 1
ATOM 2798 C CA . GLY B 1 171 ? 6.113 -17.141 -19.812 1 96.5 171 GLY B CA 1
ATOM 2799 C C . GLY B 1 171 ? 6.945 -16.281 -18.891 1 96.5 171 GLY B C 1
ATOM 2800 O O . GLY B 1 171 ? 8.109 -15.992 -19.172 1 96.5 171 GLY B O 1
ATOM 2801 N N . GLY B 1 172 ? 6.41 -15.867 -17.75 1 97.62 172 GLY B N 1
ATOM 2802 C CA . GLY B 1 172 ? 7.117 -14.984 -16.844 1 97.62 172 GLY B CA 1
ATOM 2803 C C . GLY B 1 172 ? 8.391 -15.602 -16.281 1 97.62 172 GLY B C 1
ATOM 2804 O O . GLY B 1 172 ? 9.438 -14.945 -16.25 1 97.62 172 GLY B O 1
ATOM 2805 N N . ALA B 1 173 ? 8.352 -16.844 -15.883 1 98.19 173 ALA B N 1
ATOM 2806 C CA . ALA B 1 173 ? 9.508 -17.531 -15.32 1 98.19 173 ALA B CA 1
ATOM 2807 C C . ALA B 1 173 ? 10.656 -17.594 -16.328 1 98.19 173 ALA B C 1
ATOM 2809 O O . ALA B 1 173 ? 11.812 -17.359 -15.984 1 98.19 173 ALA B O 1
ATOM 2810 N N . GLU B 1 174 ? 10.32 -17.938 -17.562 1 98.25 174 GLU B N 1
ATOM 2811 C CA . GLU B 1 174 ? 11.32 -18.016 -18.625 1 98.25 174 GLU B CA 1
ATOM 2812 C C . GLU B 1 174 ? 11.945 -16.641 -18.891 1 98.25 174 GLU B C 1
ATOM 2814 O O . GLU B 1 174 ? 13.164 -16.531 -19.047 1 98.25 174 GLU B O 1
ATOM 2819 N N . LEU B 1 175 ? 11.102 -15.664 -18.969 1 98.5 175 LEU B N 1
ATOM 2820 C CA . LEU B 1 175 ? 11.594 -14.305 -19.172 1 98.5 175 LEU B CA 1
ATOM 2821 C C . LEU B 1 175 ? 12.578 -13.906 -18.078 1 98.5 175 LEU B C 1
ATOM 2823 O O . LEU B 1 175 ? 13.648 -13.375 -18.375 1 98.5 175 LEU B O 1
ATOM 2827 N N . TYR B 1 176 ? 12.211 -14.102 -16.812 1 98.75 176 TYR B N 1
ATOM 2828 C CA . TYR B 1 176 ? 13.062 -13.727 -15.695 1 98.75 176 TYR B CA 1
ATOM 2829 C C . TYR B 1 176 ? 14.383 -14.492 -15.727 1 98.75 176 TYR B C 1
ATOM 2831 O O . TYR B 1 176 ? 15.445 -13.922 -15.453 1 98.75 176 TYR B O 1
ATOM 2839 N N . ALA B 1 177 ? 14.328 -15.766 -16.078 1 98.62 177 ALA B N 1
ATOM 2840 C CA . ALA B 1 177 ? 15.547 -16.562 -16.203 1 98.62 177 ALA B CA 1
ATOM 2841 C C . ALA B 1 177 ? 16.484 -15.977 -17.25 1 98.62 177 ALA B C 1
ATOM 2843 O O . ALA B 1 177 ? 17.703 -15.922 -17.047 1 98.62 177 ALA B O 1
ATOM 2844 N N . GLN B 1 178 ? 15.922 -15.57 -18.328 1 98.31 178 GLN B N 1
ATOM 2845 C CA . GLN B 1 178 ? 16.703 -14.969 -19.406 1 98.31 178 GLN B CA 1
ATOM 2846 C C . GLN B 1 178 ? 17.391 -13.688 -18.938 1 98.31 178 GLN B C 1
ATOM 2848 O O . GLN B 1 178 ? 18.469 -13.336 -19.422 1 98.31 178 GLN B O 1
ATOM 2853 N N . GLU B 1 179 ? 16.797 -13.047 -18.016 1 98.12 179 GLU B N 1
ATOM 2854 C CA . GLU B 1 179 ? 17.328 -11.781 -17.5 1 98.12 179 GLU B CA 1
ATOM 2855 C C . GLU B 1 179 ? 18.188 -12.008 -16.266 1 98.12 179 GLU B C 1
ATOM 2857 O O . GLU B 1 179 ? 18.578 -11.055 -15.578 1 98.12 179 GLU B O 1
ATOM 2862 N N . GLY B 1 180 ? 18.406 -13.312 -15.906 1 98.31 180 GLY B N 1
ATOM 2863 C CA . GLY B 1 180 ? 19.266 -13.641 -14.773 1 98.31 180 GLY B CA 1
ATOM 2864 C C . GLY B 1 180 ? 18.594 -13.414 -13.43 1 98.31 180 GLY B C 1
ATOM 2865 O O . GLY B 1 180 ? 19.266 -13.125 -12.445 1 98.31 180 GLY B O 1
ATOM 2866 N N . LEU B 1 181 ? 17.359 -13.461 -13.438 1 98.88 181 LEU B N 1
ATOM 2867 C CA . LEU B 1 181 ? 16.609 -13.227 -12.211 1 98.88 181 LEU B CA 1
ATOM 2868 C C . LEU B 1 181 ? 16.141 -14.547 -11.602 1 98.88 181 LEU B C 1
ATOM 2870 O O . LEU B 1 181 ? 15.742 -15.469 -12.32 1 98.88 181 LEU B O 1
ATOM 2874 N N . ILE B 1 182 ? 16.25 -14.641 -10.266 1 98.81 182 ILE B N 1
ATOM 2875 C CA . ILE B 1 182 ? 15.602 -15.711 -9.508 1 98.81 182 ILE B CA 1
ATOM 2876 C C . ILE B 1 182 ? 14.102 -15.438 -9.414 1 98.81 182 ILE B C 1
ATOM 2878 O O . ILE B 1 182 ? 13.688 -14.32 -9.102 1 98.81 182 ILE B O 1
ATOM 2882 N N . PHE B 1 183 ? 13.328 -16.453 -9.789 1 98.81 183 PHE B N 1
ATOM 2883 C CA . PHE B 1 183 ? 11.883 -16.297 -9.695 1 98.81 183 PHE B CA 1
ATOM 2884 C C . PHE B 1 183 ? 11.273 -17.344 -8.766 1 98.81 183 PHE B C 1
ATOM 2886 O O . PHE B 1 183 ? 11.609 -18.516 -8.844 1 98.81 183 PHE B O 1
ATOM 2893 N N . ASP B 1 184 ? 10.422 -16.844 -7.809 1 98.5 184 ASP B N 1
ATOM 2894 C CA . ASP B 1 184 ? 9.641 -17.719 -6.934 1 98.5 184 ASP B CA 1
ATOM 2895 C C . ASP B 1 184 ? 8.227 -17.172 -6.742 1 98.5 184 ASP B C 1
ATOM 2897 O O . ASP B 1 184 ? 8.008 -15.961 -6.785 1 98.5 184 ASP B O 1
ATOM 2901 N N . ALA B 1 185 ? 7.266 -18.047 -6.656 1 98.75 185 ALA B N 1
ATOM 2902 C CA . ALA B 1 185 ? 5.871 -17.703 -6.402 1 98.75 185 ALA B CA 1
ATOM 2903 C C . ALA B 1 185 ? 5.297 -18.547 -5.27 1 98.75 185 ALA B C 1
ATOM 2905 O O . ALA B 1 185 ? 5.672 -19.703 -5.098 1 98.75 185 ALA B O 1
ATOM 2906 N N . LEU B 1 186 ? 4.41 -17.953 -4.52 1 98.81 186 LEU B N 1
ATOM 2907 C CA . LEU B 1 186 ? 3.764 -18.719 -3.455 1 98.81 186 LEU B CA 1
ATOM 2908 C C . LEU B 1 186 ? 2.914 -19.844 -4.031 1 98.81 186 LEU B C 1
ATOM 2910 O O . LEU B 1 186 ? 2.869 -20.938 -3.471 1 98.81 186 LEU B O 1
ATOM 2914 N N . TYR B 1 187 ? 2.191 -19.469 -5.148 1 98.88 187 TYR B N 1
ATOM 2915 C CA . TYR B 1 187 ? 1.312 -20.453 -5.773 1 98.88 187 TYR B CA 1
ATOM 2916 C C . TYR B 1 187 ? 1.437 -20.406 -7.293 1 98.88 187 TYR B C 1
ATOM 2918 O O . TYR B 1 187 ? 1.909 -19.422 -7.852 1 98.88 187 TYR B O 1
ATOM 2926 N N . ARG B 1 188 ? 1.013 -21.5 -7.938 1 98.5 188 ARG B N 1
ATOM 2927 C CA . ARG B 1 188 ? 0.797 -21.594 -9.383 1 98.5 188 ARG B CA 1
ATOM 2928 C C . ARG B 1 188 ? -0.675 -21.828 -9.695 1 98.5 188 ARG B C 1
ATOM 2930 O O . ARG B 1 188 ? -1.436 -22.297 -8.844 1 98.5 188 ARG B O 1
ATOM 2937 N N . ILE B 1 189 ? -1.066 -21.469 -10.875 1 97.62 189 ILE B N 1
ATOM 2938 C CA . ILE B 1 189 ? -2.469 -21.578 -11.266 1 97.62 189 ILE B CA 1
ATOM 2939 C C . ILE B 1 189 ? -2.957 -23 -11.016 1 97.62 189 ILE B C 1
ATOM 2941 O O . ILE B 1 189 ? -4.043 -23.219 -10.469 1 97.62 189 ILE B O 1
ATOM 2945 N N . PRO B 1 190 ? -2.158 -24.094 -11.266 1 97.88 190 PRO B N 1
ATOM 2946 C CA . PRO B 1 190 ? -2.65 -25.453 -10.984 1 97.88 190 PRO B CA 1
ATOM 2947 C C . PRO B 1 190 ? -2.943 -25.672 -9.5 1 97.88 190 PRO B C 1
ATOM 2949 O O . PRO B 1 190 ? -3.844 -26.438 -9.156 1 97.88 190 PRO B O 1
ATOM 2952 N N . ASP B 1 191 ? -2.156 -25 -8.578 1 98.5 191 ASP B N 1
ATOM 2953 C CA . ASP B 1 191 ? -2.439 -25.094 -7.152 1 98.5 191 ASP B CA 1
ATOM 2954 C C . ASP B 1 191 ? -3.838 -24.562 -6.84 1 98.5 191 ASP B C 1
ATOM 2956 O O . ASP B 1 191 ? -4.582 -25.188 -6.07 1 98.5 191 ASP B O 1
ATOM 2960 N N . LEU B 1 192 ? -4.172 -23.391 -7.438 1 98.38 192 LEU B N 1
ATOM 2961 C CA . LEU B 1 192 ? -5.48 -22.797 -7.215 1 98.38 192 LEU B CA 1
ATOM 2962 C C . LEU B 1 192 ? -6.586 -23.656 -7.812 1 98.38 192 LEU B C 1
ATOM 2964 O O . LEU B 1 192 ? -7.625 -23.859 -7.184 1 98.38 192 LEU B O 1
ATOM 2968 N N . GLN B 1 193 ? -6.352 -24.172 -9.023 1 97.69 193 GLN B N 1
ATOM 2969 C CA . GLN B 1 193 ? -7.344 -25 -9.703 1 97.69 193 GLN B CA 1
ATOM 2970 C C . GLN B 1 193 ? -7.652 -26.25 -8.891 1 97.69 193 GLN B C 1
ATOM 2972 O O . GLN B 1 193 ? -8.82 -26.609 -8.703 1 97.69 193 GLN B O 1
ATOM 2977 N N . GLN B 1 194 ? -6.633 -26.891 -8.438 1 97.88 194 GLN B N 1
ATOM 2978 C CA . GLN B 1 194 ? -6.797 -28.094 -7.648 1 97.88 194 GLN B CA 1
ATOM 2979 C C . GLN B 1 194 ? -7.539 -27.812 -6.348 1 97.88 194 GLN B C 1
ATOM 2981 O O . GLN B 1 194 ? -8.469 -28.531 -5.98 1 97.88 194 GLN B O 1
ATOM 2986 N N . ARG B 1 195 ? -7.113 -26.781 -5.652 1 97.81 195 ARG B N 1
ATOM 2987 C CA . ARG B 1 195 ? -7.73 -26.453 -4.375 1 97.81 195 ARG B CA 1
ATOM 2988 C C . ARG B 1 195 ? -9.172 -26 -4.562 1 97.81 195 ARG B C 1
ATOM 2990 O O . ARG B 1 195 ? -10.047 -26.344 -3.766 1 97.81 195 ARG B O 1
ATOM 2997 N N . TYR B 1 196 ? -9.391 -25.219 -5.566 1 97.12 196 TYR B N 1
ATOM 2998 C CA . TYR B 1 196 ? -10.727 -24.734 -5.883 1 97.12 196 TYR B C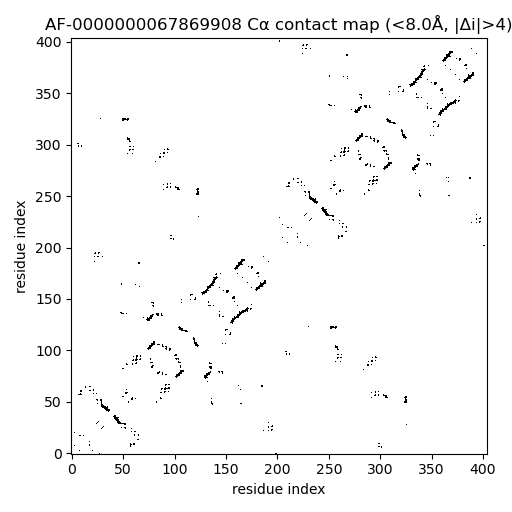A 1
ATOM 2999 C C . TYR B 1 196 ? -11.703 -25.875 -6.09 1 97.12 196 TYR B C 1
ATOM 3001 O O . TYR B 1 196 ? -12.812 -25.859 -5.555 1 97.12 196 TYR B O 1
ATOM 3009 N N . ARG B 1 197 ? -11.328 -26.891 -6.801 1 94.62 197 ARG B N 1
ATOM 3010 C CA . ARG B 1 197 ? -12.156 -28.062 -7.055 1 94.62 197 ARG B CA 1
ATOM 3011 C C . ARG B 1 197 ? -12.359 -28.875 -5.785 1 94.62 197 ARG B C 1
ATOM 3013 O O . ARG B 1 197 ? -13.445 -29.422 -5.555 1 94.62 197 ARG B O 1
ATOM 3020 N N . ALA B 1 198 ? -11.352 -28.922 -5.02 1 94.81 198 ALA B N 1
ATOM 3021 C CA . ALA B 1 198 ? -11.445 -29.672 -3.764 1 94.81 198 ALA B CA 1
ATOM 3022 C C . ALA B 1 198 ? -12.445 -29.016 -2.812 1 94.81 198 ALA B C 1
ATOM 3024 O O . ALA B 1 198 ? -13.172 -29.703 -2.092 1 94.81 198 ALA B O 1
ATOM 3025 N N . LEU B 1 199 ? -12.414 -27.672 -2.764 1 92.44 199 LEU B N 1
ATOM 3026 C CA . LEU B 1 199 ? -13.297 -26.922 -1.877 1 92.44 199 LEU B CA 1
ATOM 3027 C C . LEU B 1 199 ? -14.742 -27.016 -2.357 1 92.44 199 LEU B C 1
ATOM 3029 O O . LEU B 1 199 ? -15.68 -26.969 -1.55 1 92.44 199 LEU B O 1
ATOM 3033 N N . ALA B 1 200 ? -14.938 -27.125 -3.662 1 87.12 200 ALA B N 1
ATOM 3034 C CA . ALA B 1 200 ? -16.281 -27.25 -4.234 1 87.12 200 ALA B CA 1
ATOM 3035 C C . ALA B 1 200 ? -16.875 -28.625 -3.951 1 87.12 200 ALA B C 1
ATOM 3037 O O . ALA B 1 200 ? -18.094 -28.781 -3.891 1 87.12 200 ALA B O 1
ATOM 3038 N N . ALA B 1 201 ? -16.094 -29.641 -3.848 1 85.44 201 ALA B N 1
ATOM 3039 C CA . ALA B 1 201 ? -16.516 -31 -3.586 1 85.44 201 ALA B CA 1
ATOM 3040 C C . ALA B 1 201 ? -16.891 -31.188 -2.117 1 85.44 201 ALA B C 1
ATOM 3042 O O . ALA B 1 201 ? -17.641 -32.094 -1.772 1 85.44 201 ALA B O 1
ATOM 3043 N N . ASP B 1 202 ? -16.469 -30.359 -1.141 1 73.38 202 ASP B N 1
ATOM 3044 C CA . ASP B 1 202 ? -16.781 -30.453 0.281 1 73.38 202 ASP B CA 1
ATOM 3045 C C . ASP B 1 202 ? -18.094 -29.734 0.596 1 73.38 202 ASP B C 1
ATOM 3047 O O . ASP B 1 202 ? -18.875 -30.188 1.436 1 73.38 202 ASP B O 1
#